Protein AF-0000000081395729 (afdb_homodimer)

Foldseek 3Di:
DQPPVPPDDDDDPPPVPVDDPPDDPPPPPPCPVPPPVPPPPPVPPPVQPPPDDDDPVVLVVLVVCQVVCVVQQCVLFDDPVPDDFLCVLAQNPPDDPVSSVVRLVVLQVLLVLADPLLVLLLLLLLLLLLQLVLVLVVLLLARNQHDPDCPDPGSSPVNSVSLNVNSNRLNVNSLVSSVSNSNHDNVLSVLQSVQLNVVGDDQSCGRHVLLVLVLLLLQLVQLLLLLQVSLVSSVVSPNNSSSVSSNSVSVSSVSNSVSSLVVLLVCCVPQVAVNLVSLLVCQQSQSDDSSLSTDRPPDPCSSVVSLVSCCVVVSGHPVNSLVSLVVSCVSSVLVPSDPNHDPVSVVSSCVSVVVNVVVVVVPPDDDCPDSPVVCCNSVVPPPDPPPPD/DQPPVPPDDDDDPPPPPVDDPDDDPPPPPPCPVPPPVPPPPPVPDPVQPPPDDDDPVVLVVLVVCQVVCVVQQCVLFDDPVPDDFLCVLAQNPPDDPVSSVVRLVVLQVLLVLADPLLVLLLLLLLLLLLQLVLVLVVLLLARNQHDPDCPDPGSSPVNSVSLNVNSNRLNVNSLVSSVSNSRHDNVLSVLQSVQLNVVGDDQSCGRHVLLVLVLLLLQLVQLLLLLQVSLVSSVVSPNNSSSVSSNSVSVSSVSNSVSSLVVLLVCCVPQVAVNLVSLLVCQQSQSDDSSLSTDRPPDPCSVVVSLVSCCVVVSGHPVNSLVSLVVSCVSSVLVPSDPNHDPVSVVSSCVSVVVNVVVVVVPPDDDCPDSPVVCCNSVVPPPDPPPPD

pLDDT: mean 76.58, std 27.5, range [17.12, 98.75]

Secondary structure (DSSP, 8-state):
-------------------------------------------STTS--------HHHHHHHHHTHHHHHHHTGGGSPPGGGS--GGGGS--TTS-HHHHHHHHHHHHHHHHTS-HHHHHHHHHHHHHHT-HHHHHHHHTTSTTT--SSSS--SHHHHHHHHHHHHHHHHHHHHHHHHHHHT-S-HHHHHHHHHHHHHH----S-TT-HHHHHHHHHHHHHHHHHHHHHHHHHHHHTT-HHHHHHHHHHHHHHHHHHHHHHHHHHHHHHH-HHHHHHHHHHHHHH----GGGG---SS-TTHHHHHHHHHHHHTSS-HHHHHHHHHHHHHHTTGGG--SS--HHHHHHHHHHHHHHHHHHHHHHSSS---HHHHHHHHS----------/-------------------------------------------S-SS--------HHHHHHHHHTHHHHHHHTGGGSPPGGGS--GGGGS--TTS-HHHHHHHHHHHHHHHHTS-HHHHHHHHHHHHHHT-HHHHHHHHTTSTTT--SSSS--SHHHHHHHHHHHHHHHHHHHHHHHHHHHT-S-HHHHHHHHHHHHHH----S-TT-HHHHHHHHHHHHHHHHHHHHHHHHHHHHTT-HHHHHHHHHHHHHHHHHHHHHHHHHHHHHHH-HHHHHHHHHHHHHH----GGGG---SS-TTHHHHHHHHHHHHTSS-HHHHHHHHHHHHHHTTGGG--SS--HHHHHHHHHHHHHHHHHHHHHHSS----HHHHHHHHTT---------

Structure (mmCIF, N/CA/C/O backbone):
data_AF-0000000081395729-model_v1
#
loop_
_entity.id
_entity.type
_entity.pdbx_description
1 polymer acyl-
#
loop_
_atom_site.group_PDB
_atom_site.id
_atom_site.type_symbol
_atom_site.label_atom_id
_atom_site.label_alt_id
_atom_site.label_comp_id
_atom_site.label_asym_id
_atom_site.label_entity_id
_atom_site.label_seq_id
_atom_site.pdbx_PDB_ins_code
_atom_site.Cartn_x
_atom_site.Cartn_y
_atom_site.Cartn_z
_atom_site.occupancy
_atom_site.B_iso_or_equiv
_atom_site.auth_seq_id
_atom_site.auth_comp_id
_atom_site.auth_asym_id
_atom_site.auth_atom_id
_atom_site.pdbx_PDB_model_num
ATOM 1 N N . MET A 1 1 ? -10.062 -19.938 -24.281 1 19.45 1 MET A N 1
ATOM 2 C CA . MET A 1 1 ? -10.344 -18.656 -24.922 1 19.45 1 MET A CA 1
ATOM 3 C C . MET A 1 1 ? -10.367 -17.531 -23.891 1 19.45 1 MET A C 1
ATOM 5 O O . MET A 1 1 ? -11.211 -17.516 -23 1 19.45 1 MET A O 1
ATOM 9 N N . ALA A 1 2 ? -9.219 -17.203 -23.391 1 26.05 2 ALA A N 1
ATOM 10 C CA . ALA A 1 2 ? -9.023 -16.125 -22.422 1 26.05 2 ALA A CA 1
ATOM 11 C C . ALA A 1 2 ? -9.898 -14.922 -22.781 1 26.05 2 ALA A C 1
ATOM 13 O O . ALA A 1 2 ? -10.109 -14.625 -23.953 1 26.05 2 ALA A O 1
ATOM 14 N N . LEU A 1 3 ? -10.812 -14.75 -21.922 1 27.97 3 LEU A N 1
ATOM 15 C CA . LEU A 1 3 ? -11.742 -13.641 -22.109 1 27.97 3 LEU A CA 1
ATOM 16 C C . LEU A 1 3 ? -11 -12.367 -22.5 1 27.97 3 LEU A C 1
ATOM 18 O O . LEU A 1 3 ? -10.18 -11.859 -21.734 1 27.97 3 LEU A O 1
ATOM 22 N N . GLN A 1 4 ? -10.648 -12.312 -23.781 1 24.58 4 GLN A N 1
ATOM 23 C CA . GLN A 1 4 ? -10.188 -11.016 -24.266 1 24.58 4 GLN A CA 1
ATOM 24 C C . GLN A 1 4 ? -11.258 -9.945 -24.094 1 24.58 4 GLN A C 1
ATOM 26 O O . GLN A 1 4 ? -12.414 -10.156 -24.438 1 24.58 4 GLN A O 1
ATOM 31 N N . LEU A 1 5 ? -11.188 -9.156 -23.266 1 26.25 5 LEU A N 1
ATOM 32 C CA . LEU A 1 5 ? -12.156 -8.062 -23.188 1 26.25 5 LEU A CA 1
ATOM 33 C C . LEU A 1 5 ? -12.266 -7.348 -24.531 1 26.25 5 LEU A C 1
ATOM 35 O O . LEU A 1 5 ? -11.5 -6.426 -24.812 1 26.25 5 LEU A O 1
ATOM 39 N N . SER A 1 6 ? -11.984 -7.953 -25.828 1 23.92 6 SER A N 1
ATOM 40 C CA . SER A 1 6 ? -12.164 -7.242 -27.094 1 23.92 6 SER A CA 1
ATOM 41 C C . SER A 1 6 ? -13.633 -6.961 -27.359 1 23.92 6 SER A C 1
ATOM 43 O O . SER A 1 6 ? -14.453 -7.879 -27.391 1 23.92 6 SER A O 1
ATOM 45 N N . PHE A 1 7 ? -14.141 -5.812 -26.969 1 23.23 7 PHE A N 1
ATOM 46 C CA . PHE A 1 7 ? -15.43 -5.367 -27.5 1 23.23 7 PHE A CA 1
ATOM 47 C C . PHE A 1 7 ? -15.43 -5.398 -29.016 1 23.23 7 PHE A C 1
ATOM 49 O O . PHE A 1 7 ? -14.492 -4.934 -29.656 1 23.23 7 PHE A O 1
ATOM 56 N N . SER A 1 8 ? -15.93 -6.309 -29.766 1 20.89 8 SER A N 1
ATOM 57 C CA . SER A 1 8 ? -16.078 -6.629 -31.188 1 20.89 8 SER A CA 1
ATOM 58 C C . SER A 1 8 ? -16.594 -5.434 -31.969 1 20.89 8 SER A C 1
ATOM 60 O O . SER A 1 8 ? -17.688 -4.93 -31.688 1 20.89 8 SER A O 1
ATOM 62 N N . SER A 1 9 ? -15.586 -4.496 -32.531 1 20.91 9 SER A N 1
ATOM 63 C CA . SER A 1 9 ? -15.789 -3.443 -33.531 1 20.91 9 SER A CA 1
ATOM 64 C C . SER A 1 9 ? -16.531 -3.975 -34.75 1 20.91 9 SER A C 1
ATOM 66 O O . SER A 1 9 ? -16.172 -5.023 -35.312 1 20.91 9 SER A O 1
ATOM 68 N N . HIS A 1 10 ? -17.75 -3.645 -34.938 1 19.45 10 HIS A N 1
ATOM 69 C CA . HIS A 1 10 ? -18.531 -3.891 -36.125 1 19.45 10 HIS A CA 1
ATOM 70 C C . HIS A 1 10 ? -17.75 -3.49 -37.375 1 19.45 10 HIS A C 1
ATOM 72 O O . HIS A 1 10 ? -16.688 -2.861 -37.281 1 19.45 10 HIS A O 1
ATOM 78 N N . SER A 1 11 ? -18.375 -2.738 -38.438 1 20.31 11 SER A N 1
ATOM 79 C CA . SER A 1 11 ? -18.391 -2.738 -39.906 1 20.31 11 SER A CA 1
ATOM 80 C C . SER A 1 11 ? -17.141 -2.061 -40.469 1 20.31 11 SER A C 1
ATOM 82 O O . SER A 1 11 ? -16.625 -1.107 -39.875 1 20.31 11 SER A O 1
ATOM 84 N N . CYS A 1 12 ? -16.438 -2.656 -41.562 1 19.94 12 CYS A N 1
ATOM 85 C CA . CYS A 1 12 ? -15.242 -2.799 -42.375 1 19.94 12 CYS A CA 1
ATOM 86 C C . CYS A 1 12 ? -15.086 -1.611 -43.312 1 19.94 12 CYS A C 1
ATOM 88 O O . CYS A 1 12 ? -15.344 -1.725 -44.531 1 19.94 12 CYS A O 1
ATOM 90 N N . LEU A 1 13 ? -15.695 -0.376 -43.062 1 18.62 13 LEU A N 1
ATOM 91 C CA . LEU A 1 13 ? -15.633 0.501 -44.219 1 18.62 13 LEU A CA 1
ATOM 92 C C . LEU A 1 13 ? -14.188 0.72 -44.688 1 18.62 13 LEU A C 1
ATOM 94 O O . LEU A 1 13 ? -13.32 1.026 -43.844 1 18.62 13 LEU A O 1
ATOM 98 N N . HIS A 1 14 ? -13.75 0.178 -45.844 1 18.97 14 HIS A N 1
ATOM 99 C CA . HIS A 1 14 ? -12.523 -0.01 -46.594 1 18.97 14 HIS A CA 1
ATOM 100 C C . HIS A 1 14 ? -11.898 1.328 -46.969 1 18.97 14 HIS A C 1
ATOM 102 O O . HIS A 1 14 ? -10.945 1.376 -47.75 1 18.97 14 HIS A O 1
ATOM 108 N N . ALA A 1 15 ? -12.18 2.484 -46.312 1 17.41 15 ALA A N 1
ATOM 109 C CA . ALA A 1 15 ? -11.781 3.643 -47.094 1 17.41 15 ALA A CA 1
ATOM 110 C C . ALA A 1 15 ? -10.297 3.6 -47.438 1 17.41 15 ALA A C 1
ATOM 112 O O . ALA A 1 15 ? -9.461 3.355 -46.562 1 17.41 15 ALA A O 1
ATOM 113 N N . ASN A 1 16 ? -9.898 3.373 -48.688 1 18.53 16 ASN A N 1
ATOM 114 C CA . ASN A 1 16 ? -8.711 3.186 -49.531 1 18.53 16 ASN A CA 1
ATOM 115 C C . ASN A 1 16 ? -7.734 4.352 -49.375 1 18.53 16 ASN A C 1
ATOM 117 O O . ASN A 1 16 ? -6.84 4.523 -50.219 1 18.53 16 ASN A O 1
ATOM 121 N N . VAL A 1 17 ? -7.859 5.246 -48.406 1 18.41 17 VAL A N 1
ATOM 122 C CA . VAL A 1 17 ? -7.203 6.504 -48.75 1 18.41 17 VAL A CA 1
ATOM 123 C C . VAL A 1 17 ? -5.691 6.301 -48.812 1 18.41 17 VAL A C 1
ATOM 125 O O . VAL A 1 17 ? -5.035 6.223 -47.781 1 18.41 17 VAL A O 1
ATOM 128 N N . ILE A 1 18 ? -5.125 5.27 -49.562 1 17.81 18 ILE A N 1
ATOM 129 C CA . ILE A 1 18 ? -3.725 4.871 -49.469 1 17.81 18 ILE A CA 1
ATOM 130 C C . ILE A 1 18 ? -2.834 5.973 -50.031 1 17.81 18 ILE A C 1
ATOM 132 O O . ILE A 1 18 ? -2.287 5.828 -51.125 1 17.81 18 ILE A O 1
ATOM 136 N N . ALA A 1 19 ? -3.355 7.223 -50.125 1 19.23 19 ALA A N 1
ATOM 137 C CA . ALA A 1 19 ? -2.527 7.91 -51.125 1 19.23 19 ALA A CA 1
ATOM 138 C C . ALA A 1 19 ? -1.059 7.898 -50.719 1 19.23 19 ALA A C 1
ATOM 140 O O . ALA A 1 19 ? -0.736 7.676 -49.562 1 19.23 19 ALA A O 1
ATOM 141 N N . GLY A 1 20 ? -0.146 8.43 -51.594 1 19.45 20 GLY A N 1
ATOM 142 C CA . GLY A 1 20 ? 1.229 8.43 -52.062 1 19.45 20 GLY A CA 1
ATOM 143 C C . GLY A 1 20 ? 2.195 9.078 -51.094 1 19.45 20 GLY A C 1
ATOM 144 O O . GLY A 1 20 ? 2.049 10.25 -50.75 1 19.45 20 GLY A O 1
ATOM 145 N N . CYS A 1 21 ? 2.709 8.328 -50.031 1 19.27 21 CYS A N 1
ATOM 146 C CA . CYS A 1 21 ? 3.59 8.68 -48.938 1 19.27 21 CYS A CA 1
ATOM 147 C C . CYS A 1 21 ? 4.914 9.242 -49.438 1 19.27 21 CYS A C 1
ATOM 149 O O . CYS A 1 21 ? 5.738 8.5 -49.969 1 19.27 21 CYS A O 1
ATOM 151 N N . ASN A 1 22 ? 4.875 10.312 -50.188 1 21.5 22 ASN A N 1
ATOM 152 C CA . ASN A 1 22 ? 6.195 10.797 -50.562 1 21.5 22 ASN A CA 1
ATOM 153 C C . ASN A 1 22 ? 7.105 10.984 -49.344 1 21.5 22 ASN A C 1
ATOM 155 O O . ASN A 1 22 ? 6.625 11.18 -48.25 1 21.5 22 ASN A O 1
ATOM 159 N N . GLY A 1 23 ? 8.438 10.734 -49.406 1 21.5 23 GLY A N 1
ATOM 160 C CA . GLY A 1 23 ? 9.609 10.344 -48.625 1 21.5 23 GLY A CA 1
ATOM 161 C C . GLY A 1 23 ? 10.023 11.383 -47.594 1 21.5 23 GLY A C 1
ATOM 162 O O . GLY A 1 23 ? 11.023 11.211 -46.906 1 21.5 23 GLY A O 1
ATOM 163 N N . SER A 1 24 ? 9.422 12.578 -47.531 1 22.34 24 SER A N 1
ATOM 164 C CA . SER A 1 24 ? 10.352 13.578 -47.031 1 22.34 24 SER A CA 1
ATOM 165 C C . SER A 1 24 ? 10.617 13.367 -45.531 1 22.34 24 SER A C 1
ATOM 167 O O . SER A 1 24 ? 9.789 12.797 -44.812 1 22.34 24 SER A O 1
ATOM 169 N N . LYS A 1 25 ? 11.891 13.68 -45.031 1 24.44 25 LYS A N 1
ATOM 170 C CA . LYS A 1 25 ? 12.656 13.398 -43.812 1 24.44 25 LYS A CA 1
ATOM 171 C C . LYS A 1 25 ? 11.953 13.945 -42.562 1 24.44 25 LYS A C 1
ATOM 173 O O . LYS A 1 25 ? 11.867 15.164 -42.406 1 24.44 25 LYS A O 1
ATOM 178 N N . PRO A 1 26 ? 10.648 13.484 -42.156 1 23.77 26 PRO A N 1
ATOM 179 C CA . PRO A 1 26 ? 10.047 14.414 -41.219 1 23.77 26 PRO A CA 1
ATOM 180 C C . PRO A 1 26 ? 10.836 14.508 -39.906 1 23.77 26 PRO A C 1
ATOM 182 O O . PRO A 1 26 ? 11.539 13.562 -39.531 1 23.77 26 PRO A O 1
ATOM 185 N N . SER A 1 27 ? 11.25 15.742 -39.562 1 23.16 27 SER A N 1
ATOM 186 C CA . SER A 1 27 ? 11.938 16.219 -38.344 1 23.16 27 SER A CA 1
ATOM 187 C C . SER A 1 27 ? 11.266 15.68 -37.094 1 23.16 27 SER A C 1
ATOM 189 O O . SER A 1 27 ? 10.055 15.812 -36.906 1 23.16 27 SER A O 1
ATOM 191 N N . SER A 1 28 ? 11.727 14.57 -36.594 1 23.84 28 SER A N 1
ATOM 192 C CA . SER A 1 28 ? 11.242 13.758 -35.5 1 23.84 28 SER A CA 1
ATOM 193 C C . SER A 1 28 ? 11.031 14.602 -34.219 1 23.84 28 SER A C 1
ATOM 195 O O . SER A 1 28 ? 12 15.008 -33.594 1 23.84 28 SER A O 1
ATOM 197 N N . SER A 1 29 ? 10.148 15.633 -34.312 1 23.45 29 SER A N 1
ATOM 198 C CA . SER A 1 29 ? 9.867 16.344 -33.062 1 23.45 29 SER A CA 1
ATOM 199 C C . SER A 1 29 ? 9.453 15.391 -31.953 1 23.45 29 SER A C 1
ATOM 201 O O . SER A 1 29 ? 8.57 14.555 -32.156 1 23.45 29 SER A O 1
ATOM 203 N N . LYS A 1 30 ? 10.336 15.055 -31.031 1 26.23 30 LYS A N 1
ATOM 204 C CA . LYS A 1 30 ? 10.18 14.297 -29.781 1 26.23 30 LYS A CA 1
ATOM 205 C C . LYS A 1 30 ? 8.922 14.719 -29.031 1 26.23 30 LYS A C 1
ATOM 207 O O . LYS A 1 30 ? 8.898 15.758 -28.375 1 26.23 30 LYS A O 1
ATOM 212 N N . PHE A 1 31 ? 7.68 14.57 -29.734 1 24.45 31 PHE A N 1
ATOM 213 C CA . PHE A 1 31 ? 6.488 14.766 -28.922 1 24.45 31 PHE A CA 1
ATOM 214 C C . PHE A 1 31 ? 6.531 13.875 -27.688 1 24.45 31 PHE A C 1
ATOM 216 O O . PHE A 1 31 ? 6.449 12.648 -27.797 1 24.45 31 PHE A O 1
ATOM 223 N N . VAL A 1 32 ? 7.391 14.117 -26.781 1 26.08 32 VAL A N 1
ATOM 224 C CA . VAL A 1 32 ? 7.207 13.531 -25.453 1 26.08 32 VAL A CA 1
ATOM 225 C C . VAL A 1 32 ? 5.742 13.633 -25.047 1 26.08 32 VAL A C 1
ATOM 227 O O . VAL A 1 32 ? 5.223 14.727 -24.828 1 26.08 32 VAL A O 1
ATOM 230 N N . MET A 1 33 ? 4.883 12.891 -25.734 1 25.03 33 MET A N 1
ATOM 231 C CA . MET A 1 33 ? 3.51 12.82 -25.234 1 25.03 33 MET A CA 1
ATOM 232 C C . MET A 1 33 ? 3.479 12.672 -23.719 1 25.03 33 MET A C 1
ATOM 234 O O . MET A 1 33 ? 3.885 11.641 -23.188 1 25.03 33 MET A O 1
ATOM 238 N N . ALA A 1 34 ? 3.812 13.719 -22.969 1 28.25 34 ALA A N 1
ATOM 239 C CA . ALA A 1 34 ? 3.391 13.805 -21.578 1 28.25 34 ALA A CA 1
ATOM 240 C C . ALA A 1 34 ? 2.039 13.125 -21.375 1 28.25 34 ALA A C 1
ATOM 242 O O . ALA A 1 34 ? 1.119 13.305 -22.172 1 28.25 34 ALA A O 1
ATOM 243 N N . LEU A 1 35 ? 2.031 12 -20.938 1 29.95 35 LEU A N 1
ATOM 244 C CA . LEU A 1 35 ? 0.833 11.32 -20.469 1 29.95 35 LEU A CA 1
ATOM 245 C C . LEU A 1 35 ? -0.165 12.32 -19.891 1 29.95 35 LEU A C 1
ATOM 247 O O . LEU A 1 35 ? 0.037 12.836 -18.781 1 29.95 35 LEU A O 1
ATOM 251 N N . THR A 1 36 ? -0.624 13.258 -20.734 1 29.56 36 THR A N 1
ATOM 252 C CA . THR A 1 36 ? -1.8 13.992 -20.297 1 29.56 36 THR A CA 1
ATOM 253 C C . THR A 1 36 ? -2.896 13.031 -19.828 1 29.56 36 THR A C 1
ATOM 255 O O . THR A 1 36 ? -3.502 12.336 -20.656 1 29.56 36 THR A O 1
ATOM 258 N N . LEU A 1 37 ? -2.689 12.367 -18.75 1 30.77 37 LEU A N 1
ATOM 259 C CA . LEU A 1 37 ? -3.922 11.805 -18.203 1 30.77 37 LEU A CA 1
ATOM 260 C C . LEU A 1 37 ? -5.098 12.75 -18.438 1 30.77 37 LEU A C 1
ATOM 262 O O . LEU A 1 37 ? -4.93 13.969 -18.406 1 30.77 37 LEU A O 1
ATOM 266 N N . PRO A 1 38 ? -6.023 12.391 -19.312 1 30.52 38 PRO A N 1
ATOM 267 C CA . PRO A 1 38 ? -7.145 13.32 -19.469 1 30.52 38 PRO A CA 1
ATOM 268 C C . PRO A 1 38 ? -7.48 14.055 -18.172 1 30.52 38 PRO A C 1
ATOM 270 O O . PRO A 1 38 ? -7.418 13.461 -17.094 1 30.52 38 PRO A O 1
ATOM 273 N N . SER A 1 39 ? -7.086 15.32 -18.094 1 29.48 39 SER A N 1
ATOM 274 C CA . SER A 1 39 ? -7.652 16.172 -17.047 1 29.48 39 SER A CA 1
ATOM 275 C C . SER A 1 39 ? -9.148 15.93 -16.891 1 29.48 39 SER A C 1
ATOM 277 O O . SER A 1 39 ? -9.938 16.328 -17.766 1 29.48 39 SER A O 1
ATOM 279 N N . SER A 1 40 ? -9.617 14.828 -16.672 1 28.67 40 SER A N 1
ATOM 280 C CA . SER A 1 40 ? -11.039 14.867 -16.344 1 28.67 40 SER A CA 1
ATOM 281 C C . SER A 1 40 ? -11.375 16.078 -15.484 1 28.67 40 SER A C 1
ATOM 283 O O . SER A 1 40 ? -10.781 16.281 -14.422 1 28.67 40 SER A O 1
ATOM 285 N N . LYS A 1 41 ? -11.789 17.156 -16.109 1 31.78 41 LYS A N 1
ATOM 286 C CA . LYS A 1 41 ? -12.5 18.234 -15.43 1 31.78 41 LYS A CA 1
ATOM 287 C C . LYS A 1 41 ? -13.422 17.688 -14.344 1 31.78 41 LYS A C 1
ATOM 289 O O . LYS A 1 41 ? -14.422 17.031 -14.648 1 31.78 41 LYS A O 1
ATOM 294 N N . ALA A 1 42 ? -12.984 17.297 -13.336 1 31.67 42 ALA A N 1
ATOM 295 C CA . ALA A 1 42 ? -13.852 17.312 -12.164 1 31.67 42 ALA A CA 1
ATOM 296 C C . ALA A 1 42 ? -14.648 18.609 -12.078 1 31.67 42 ALA A C 1
ATOM 298 O O . ALA A 1 42 ? -14.148 19.609 -11.555 1 31.67 42 ALA A O 1
ATOM 299 N N . ARG A 1 43 ? -15.32 19.062 -13.07 1 31.72 43 ARG A N 1
ATOM 300 C CA . ARG A 1 43 ? -16.234 20.203 -13.086 1 31.72 43 ARG A CA 1
ATOM 301 C C . ARG A 1 43 ? -17.188 20.156 -11.891 1 31.72 43 ARG A C 1
ATOM 303 O O . ARG A 1 43 ? -18.016 21.062 -11.711 1 31.72 43 ARG A O 1
ATOM 310 N N . GLY A 1 44 ? -17.562 18.922 -11.461 1 30.39 44 GLY A N 1
ATOM 311 C CA . GLY A 1 44 ? -18.688 19.062 -10.555 1 30.39 44 GLY A CA 1
ATOM 312 C C . GLY A 1 44 ? -18.422 20 -9.391 1 30.39 44 GLY A C 1
ATOM 313 O O . GLY A 1 44 ? -19.344 20.438 -8.711 1 30.39 44 GLY A O 1
ATOM 314 N N . VAL A 1 45 ? -17.344 19.688 -8.594 1 32.25 45 VAL A N 1
ATOM 315 C CA . VAL A 1 45 ? -17.562 20.172 -7.234 1 32.25 45 VAL A CA 1
ATOM 316 C C . VAL A 1 45 ? -17.297 21.672 -7.168 1 32.25 45 VAL A C 1
ATOM 318 O O . VAL A 1 45 ? -16.172 22.109 -6.945 1 32.25 45 VAL A O 1
ATOM 321 N N . GLU A 1 46 ? -17.812 22.375 -8.016 1 32.38 46 GLU A N 1
ATOM 322 C CA . GLU A 1 46 ? -17.766 23.828 -7.871 1 32.38 46 GLU A CA 1
ATOM 323 C C . GLU A 1 46 ? -18.031 24.25 -6.43 1 32.38 46 GLU A C 1
ATOM 325 O O . GLU A 1 46 ? -17.438 25.203 -5.926 1 32.38 46 GLU A O 1
ATOM 330 N N . ASN A 1 47 ? -19.25 23.766 -5.926 1 32.28 47 ASN A N 1
ATOM 331 C CA . ASN A 1 47 ? -19.641 24.328 -4.641 1 32.28 47 ASN A CA 1
ATOM 332 C C . ASN A 1 47 ? -18.938 23.641 -3.479 1 32.28 47 ASN A C 1
ATOM 334 O O . ASN A 1 47 ? -19.562 22.859 -2.748 1 32.28 47 ASN A O 1
ATOM 338 N N . ARG A 1 48 ? -17.812 23.312 -3.635 1 38.81 48 ARG A N 1
ATOM 339 C CA . ARG A 1 48 ? -16.969 22.641 -2.658 1 38.81 48 ARG A CA 1
ATOM 340 C C . ARG A 1 48 ? -16.891 23.438 -1.358 1 38.81 48 ARG A C 1
ATOM 342 O O . ARG A 1 48 ? -16.531 24.609 -1.366 1 38.81 48 ARG A O 1
ATOM 349 N N . ILE A 1 49 ? -17.734 23.094 -0.419 1 38.41 49 ILE A N 1
ATOM 350 C CA . ILE A 1 49 ? -17.375 23.656 0.877 1 38.41 49 ILE A CA 1
ATOM 351 C C . ILE A 1 49 ? -15.883 23.453 1.137 1 38.41 49 ILE A C 1
ATOM 353 O O . ILE A 1 49 ? -15.406 22.312 1.175 1 38.41 49 ILE A O 1
ATOM 357 N N . ARG A 1 50 ? -15.141 24.25 0.594 1 43.16 50 ARG A N 1
ATOM 358 C CA . ARG A 1 50 ? -13.719 24.234 0.938 1 43.16 50 ARG A CA 1
ATOM 359 C C . ARG A 1 50 ? -13.523 24.016 2.436 1 43.16 50 ARG A C 1
ATOM 361 O O . ARG A 1 50 ? -13.867 24.891 3.238 1 43.16 50 ARG A O 1
ATOM 368 N N . TRP A 1 51 ? -13.586 22.797 2.838 1 45.94 51 TRP A N 1
ATOM 369 C CA . TRP A 1 51 ? -13.289 22.594 4.254 1 45.94 51 TRP A CA 1
ATOM 370 C C . TRP A 1 51 ? -11.938 23.203 4.617 1 45.94 51 TRP A C 1
ATOM 372 O O . TRP A 1 51 ? -10.938 22.969 3.926 1 45.94 51 TRP A O 1
ATOM 382 N N . LYS A 1 52 ? -12.016 24.359 5.188 1 52.91 52 LYS A N 1
ATOM 383 C CA . LYS A 1 52 ? -10.891 25 5.855 1 52.91 52 LYS A CA 1
ATOM 384 C C . LYS A 1 52 ? -10.227 24.062 6.852 1 52.91 52 LYS A C 1
ATOM 386 O O . LYS A 1 52 ? -10.836 23.062 7.273 1 52.91 52 LYS A O 1
ATOM 391 N N . GLN A 1 53 ? -8.953 24.219 7.109 1 63.31 53 GLN A N 1
ATOM 392 C CA . GLN A 1 53 ? -8.219 23.625 8.219 1 63.31 53 GLN A CA 1
ATOM 393 C C . GLN A 1 53 ? -9.078 23.578 9.484 1 63.31 53 GLN A C 1
ATOM 395 O O . GLN A 1 53 ? -9.828 24.5 9.773 1 63.31 53 GLN A O 1
ATOM 400 N N . MET A 1 54 ? -9.18 22.266 10.062 1 76.75 54 MET A N 1
ATOM 401 C CA . MET A 1 54 ? -9.922 22.078 11.305 1 76.75 54 MET A CA 1
ATOM 402 C C . MET A 1 54 ? -9.492 23.109 12.344 1 76.75 54 MET A C 1
ATOM 404 O O . MET A 1 54 ? -8.312 23.438 12.453 1 76.75 54 MET A O 1
ATOM 408 N N . THR A 1 55 ? -10.453 23.625 13.008 1 82.19 55 THR A N 1
ATOM 409 C CA . THR A 1 55 ? -10.141 24.547 14.094 1 82.19 55 THR A CA 1
ATOM 410 C C . THR A 1 55 ? -9.375 23.844 15.211 1 82.19 55 THR A C 1
ATOM 412 O O . THR A 1 55 ? -9.43 22.609 15.328 1 82.19 55 THR A O 1
ATOM 415 N N . PRO A 1 56 ? -8.664 24.562 15.922 1 85.75 56 PRO A N 1
ATOM 416 C CA . PRO A 1 56 ? -7.945 23.969 17.062 1 85.75 56 PRO A CA 1
ATOM 417 C C . PRO A 1 56 ? -8.875 23.203 18 1 85.75 56 PRO A C 1
ATOM 419 O O . PRO A 1 56 ? -8.477 22.188 18.562 1 85.75 56 PRO A O 1
ATOM 422 N N . GLU A 1 57 ? -10.016 23.703 18.172 1 87.75 57 GLU A N 1
ATOM 423 C CA . GLU A 1 57 ? -10.977 23.047 19.047 1 87.75 57 GLU A CA 1
ATOM 424 C C . GLU A 1 57 ? -11.336 21.656 18.531 1 87.75 57 GLU A C 1
ATOM 426 O O . GLU A 1 57 ? -11.477 20.703 19.312 1 87.75 57 GLU A O 1
ATOM 431 N N . LYS A 1 58 ? -11.484 21.594 17.281 1 88.44 58 LYS A N 1
ATOM 432 C CA . LYS A 1 58 ? -11.836 20.312 16.688 1 88.44 58 LYS A CA 1
ATOM 433 C C . LYS A 1 58 ? -10.656 19.328 16.766 1 88.44 58 LYS A C 1
ATOM 435 O O . LYS A 1 58 ? -10.852 18.125 16.953 1 88.44 58 LYS A O 1
ATOM 440 N N . LEU A 1 59 ? -9.5 19.859 16.562 1 89.06 59 LEU A N 1
ATOM 441 C CA . LEU A 1 59 ? -8.312 19.031 16.719 1 89.06 59 LEU A CA 1
ATOM 442 C C . LEU A 1 59 ? -8.211 18.469 18.125 1 89.06 59 LEU A C 1
ATOM 444 O O . LEU A 1 59 ? -7.883 17.297 18.312 1 89.06 59 LEU A O 1
ATOM 448 N N . GLU A 1 60 ? -8.5 19.297 19.047 1 92.06 60 GLU A N 1
ATOM 449 C CA . GLU A 1 60 ? -8.461 18.891 20.438 1 92.06 60 GLU A CA 1
ATOM 450 C C . GLU A 1 60 ? -9.523 17.844 20.734 1 92.06 60 GLU A C 1
ATOM 452 O O . GLU A 1 60 ? -9.328 16.969 21.578 1 92.06 60 GLU A O 1
ATOM 457 N N . LEU A 1 61 ? -10.594 17.969 20.062 1 94.5 61 LEU A N 1
ATOM 458 C CA . LEU A 1 61 ? -11.656 16.969 20.25 1 94.5 61 LEU A CA 1
ATOM 459 C C . LEU A 1 61 ? -11.164 15.578 19.891 1 94.5 61 LEU A C 1
ATOM 461 O O . LEU A 1 61 ? -11.344 14.633 20.672 1 94.5 61 LEU A O 1
ATOM 465 N N . PHE A 1 62 ? -10.508 15.414 18.797 1 94.75 62 PHE A N 1
ATOM 466 C CA . PHE A 1 62 ? -10.023 14.102 18.391 1 94.75 62 PHE A CA 1
ATOM 467 C C . PHE A 1 62 ? -8.922 13.609 19.328 1 94.75 62 PHE A C 1
ATOM 469 O O . PHE A 1 62 ? -8.812 12.414 19.578 1 94.75 62 PHE A O 1
ATOM 476 N N . LYS A 1 63 ? -8.141 14.547 19.781 1 94.38 63 LYS A N 1
ATOM 477 C CA . LYS A 1 63 ? -7.145 14.18 20.781 1 94.38 63 LYS A CA 1
ATOM 478 C C . LYS A 1 63 ? -7.809 13.672 22.062 1 94.38 63 LYS A C 1
ATOM 480 O O . LYS A 1 63 ? -7.344 12.695 22.656 1 94.38 63 LYS A O 1
ATOM 485 N N . SER A 1 64 ? -8.852 14.297 22.422 1 96.31 64 SER A N 1
ATOM 486 C CA . SER A 1 64 ? -9.562 13.914 23.641 1 96.31 64 SER A CA 1
ATOM 487 C C . SER A 1 64 ? -10.242 12.562 23.484 1 96.31 64 SER A C 1
ATOM 489 O O . SER A 1 64 ? -10.555 11.898 24.469 1 96.31 64 SER A O 1
ATOM 491 N N . LEU A 1 65 ? -10.453 12.109 22.281 1 97.56 65 LEU A N 1
ATOM 492 C CA . LEU A 1 65 ? -11.141 10.852 22.016 1 97.56 65 LEU A CA 1
ATOM 493 C C . LEU A 1 65 ? -10.148 9.703 21.922 1 97.56 65 LEU A C 1
ATOM 495 O O . LEU A 1 65 ? -10.539 8.547 21.734 1 97.56 65 LEU A O 1
ATOM 499 N N . GLU A 1 66 ? -8.906 9.945 22.062 1 97.31 66 GLU A N 1
ATOM 500 C CA . GLU A 1 66 ? -7.895 8.906 21.906 1 97.31 66 GLU A CA 1
ATOM 501 C C . GLU A 1 66 ? -8.086 7.789 22.922 1 97.31 66 GLU A C 1
ATOM 503 O O . GLU A 1 66 ? -7.965 6.609 22.594 1 97.31 66 GLU A O 1
ATOM 508 N N . GLY A 1 67 ? -8.297 8.141 24.172 1 97.69 67 GLY A N 1
ATOM 509 C CA . GLY A 1 67 ? -8.57 7.113 25.156 1 97.69 67 GLY A CA 1
ATOM 510 C C . GLY A 1 67 ? -9.766 6.242 24.812 1 97.69 67 GLY A C 1
ATOM 511 O O . GLY A 1 67 ? -9.703 5.02 24.922 1 97.69 67 GLY A O 1
ATOM 512 N N . TRP A 1 68 ? -10.812 6.887 24.391 1 98.25 68 TRP A N 1
ATOM 513 C CA . TRP A 1 68 ? -12.008 6.172 23.953 1 98.25 68 TRP A CA 1
ATOM 514 C C . TRP A 1 68 ? -11.695 5.27 22.75 1 98.25 68 TRP A C 1
ATOM 516 O O . TRP A 1 68 ? -12.148 4.125 22.703 1 98.25 68 TRP A O 1
ATOM 526 N N . ALA A 1 69 ? -10.969 5.785 21.781 1 98.31 69 ALA A N 1
ATOM 527 C CA . ALA A 1 69 ? -10.609 5.02 20.594 1 98.31 69 ALA A CA 1
ATOM 528 C C . ALA A 1 69 ? -9.797 3.783 20.953 1 98.31 69 ALA A C 1
ATOM 530 O O . ALA A 1 69 ? -9.969 2.715 20.375 1 98.31 69 ALA A O 1
ATOM 531 N N . GLU A 1 70 ? -8.906 3.936 21.891 1 97.81 70 GLU A N 1
ATOM 532 C CA . GLU A 1 70 ? -8.102 2.816 22.359 1 97.81 70 GLU A CA 1
ATOM 533 C C . GLU A 1 70 ? -8.984 1.684 22.891 1 97.81 70 GLU A C 1
ATOM 535 O O . GLU A 1 70 ? -8.742 0.515 22.578 1 97.81 70 GLU A O 1
ATOM 540 N N . GLU A 1 71 ? -10 1.999 23.531 1 97.75 71 GLU A N 1
ATOM 541 C CA . GLU A 1 71 ? -10.82 1.015 24.234 1 97.75 71 GLU A CA 1
ATOM 542 C C . GLU A 1 71 ? -11.961 0.516 23.344 1 97.75 71 GLU A C 1
ATOM 544 O O . GLU A 1 71 ? -12.492 -0.574 23.562 1 97.75 71 GLU A O 1
ATOM 549 N N . ASN A 1 72 ? -12.305 1.324 22.391 1 97.94 72 ASN A N 1
ATOM 550 C CA . ASN A 1 72 ? -13.555 1.007 21.703 1 97.94 72 ASN A CA 1
ATOM 551 C C . ASN A 1 72 ? -13.312 0.723 20.219 1 97.94 72 ASN A C 1
ATOM 553 O O . ASN A 1 72 ? -14.078 -0.008 19.594 1 97.94 72 ASN A O 1
ATOM 557 N N . VAL A 1 73 ? -12.305 1.312 19.656 1 98.31 73 VAL A N 1
ATOM 558 C CA . VAL A 1 73 ? -12.078 1.155 18.219 1 98.31 73 VAL A CA 1
ATOM 559 C C . VAL A 1 73 ? -11.039 0.064 17.969 1 98.31 73 VAL A C 1
ATOM 561 O O . VAL A 1 73 ? -11.258 -0.852 17.172 1 98.31 73 VAL A O 1
ATOM 564 N N . LEU A 1 74 ? -9.906 0.096 18.703 1 98.06 74 LEU A N 1
ATOM 565 C CA . LEU A 1 74 ? -8.805 -0.835 18.484 1 98.06 74 LEU A CA 1
ATOM 566 C C . LEU A 1 74 ? -9.242 -2.268 18.781 1 98.06 74 LEU A C 1
ATOM 568 O O . LEU A 1 74 ? -8.602 -3.221 18.328 1 98.06 74 LEU A O 1
ATOM 572 N N . THR A 1 75 ? -10.32 -2.439 19.484 1 97.56 75 THR A N 1
ATOM 573 C CA . THR A 1 75 ? -10.797 -3.768 19.859 1 97.56 75 THR A CA 1
ATOM 574 C C . THR A 1 75 ? -11.336 -4.508 18.641 1 97.56 75 THR A C 1
ATOM 576 O O . THR A 1 75 ? -11.516 -5.727 18.672 1 97.56 75 THR A O 1
ATOM 579 N N . PHE A 1 76 ? -11.586 -3.795 17.547 1 97.94 76 PHE A N 1
ATOM 580 C CA . PHE A 1 76 ? -12.109 -4.414 16.328 1 97.94 76 PHE A CA 1
ATOM 581 C C . PHE A 1 76 ? -10.984 -5.035 15.508 1 97.94 76 PHE A C 1
ATOM 583 O O . PHE A 1 76 ? -11.242 -5.734 14.531 1 97.94 76 PHE A O 1
ATOM 590 N N . LEU A 1 77 ? -9.734 -4.785 15.867 1 97.5 77 LEU A N 1
ATOM 591 C CA . LEU A 1 77 ? -8.609 -5.43 15.203 1 97.5 77 LEU A CA 1
ATOM 592 C C . LEU A 1 77 ? -8.398 -6.844 15.734 1 97.5 77 LEU A C 1
ATOM 594 O O . LEU A 1 77 ? -8.484 -7.074 16.938 1 97.5 77 LEU A O 1
ATOM 598 N N . LYS A 1 78 ? -8.133 -7.715 14.852 1 95.25 78 LYS A N 1
ATOM 599 C CA . LYS A 1 78 ? -7.801 -9.086 15.25 1 95.25 78 LYS A CA 1
ATOM 600 C C . LYS A 1 78 ? -6.297 -9.266 15.406 1 95.25 78 LYS A C 1
ATOM 602 O O . LYS A 1 78 ? -5.516 -8.75 14.609 1 95.25 78 LYS A O 1
ATOM 607 N N . PRO A 1 79 ? -5.918 -10.047 16.453 1 94.62 79 PRO A N 1
ATOM 608 C CA . PRO A 1 79 ? -4.504 -10.414 16.516 1 94.62 79 PRO A CA 1
ATOM 609 C C . PRO A 1 79 ? -4.035 -11.164 15.266 1 94.62 79 PRO A C 1
ATOM 611 O O . PRO A 1 79 ? -4.793 -11.953 14.695 1 94.62 79 PRO A O 1
ATOM 614 N N . VAL A 1 80 ? -2.807 -10.922 14.891 1 94.75 80 VAL A N 1
ATOM 615 C CA . VAL A 1 80 ? -2.256 -11.531 13.68 1 94.75 80 VAL A CA 1
ATOM 616 C C . VAL A 1 80 ? -2.354 -13.055 13.781 1 94.75 80 VAL A C 1
ATOM 618 O O . VAL A 1 80 ? -2.67 -13.727 12.805 1 94.75 80 VAL A O 1
ATOM 621 N N . GLU A 1 81 ? -2.176 -13.594 14.953 1 93.81 81 GLU A N 1
ATOM 622 C CA . GLU A 1 81 ? -2.193 -15.031 15.195 1 93.81 81 GLU A CA 1
ATOM 623 C C . GLU A 1 81 ? -3.58 -15.617 14.945 1 93.81 81 GLU A C 1
ATOM 625 O O . GLU A 1 81 ? -3.713 -16.797 14.609 1 93.81 81 GLU A O 1
ATOM 630 N N . GLU A 1 82 ? -4.594 -14.82 15.055 1 95.44 82 GLU A N 1
ATOM 631 C CA . GLU A 1 82 ? -5.969 -15.281 14.883 1 95.44 82 GLU A CA 1
ATOM 632 C C . GLU A 1 82 ? -6.512 -14.898 13.508 1 95.44 82 GLU A C 1
ATOM 634 O O . GLU A 1 82 ? -7.652 -15.219 13.172 1 95.44 82 GLU A O 1
ATOM 639 N N . SER A 1 83 ? -5.754 -14.266 12.75 1 96.88 83 SER A N 1
ATOM 640 C CA . SER A 1 83 ? -6.148 -13.828 11.414 1 96.88 83 SER A CA 1
ATOM 641 C C . SER A 1 83 ? -5.828 -14.891 10.367 1 96.88 83 SER A C 1
ATOM 643 O O . SER A 1 83 ? -4.734 -15.461 10.375 1 96.88 83 SER A O 1
ATOM 645 N N . TRP A 1 84 ? -6.824 -15.188 9.555 1 98.44 84 TRP A N 1
ATOM 646 C CA . TRP A 1 84 ? -6.477 -15.992 8.391 1 98.44 84 TRP A CA 1
ATOM 647 C C . TRP A 1 84 ? -5.449 -15.281 7.523 1 98.44 84 TRP A C 1
ATOM 649 O O . TRP A 1 84 ? -5.367 -14.047 7.527 1 98.44 84 TRP A O 1
ATOM 659 N N . GLN A 1 85 ? -4.641 -16.047 6.91 1 98.12 85 GLN A N 1
ATOM 660 C CA . GLN A 1 85 ? -3.695 -15.562 5.91 1 98.12 85 GLN A CA 1
ATOM 661 C C . GLN A 1 85 ? -4.035 -16.094 4.523 1 98.12 85 GLN A C 1
ATOM 663 O O . GLN A 1 85 ? -4.707 -17.125 4.395 1 98.12 85 GLN A O 1
ATOM 668 N N . PRO A 1 86 ? -3.623 -15.438 3.436 1 98.38 86 PRO A N 1
ATOM 669 C CA . PRO A 1 86 ? -3.904 -15.914 2.078 1 98.38 86 PRO A CA 1
ATOM 670 C C . PRO A 1 86 ? -3.547 -17.375 1.879 1 98.38 86 PRO A C 1
ATOM 672 O O . PRO A 1 86 ? -4.301 -18.125 1.247 1 98.38 86 PRO A O 1
ATOM 675 N N . GLN A 1 87 ? -2.518 -17.797 2.449 1 97.94 87 GLN A N 1
ATOM 676 C CA . GLN A 1 87 ? -2.057 -19.172 2.281 1 97.94 87 GLN A CA 1
ATOM 677 C C . GLN A 1 87 ? -3.074 -20.156 2.84 1 97.94 87 GLN A C 1
ATOM 679 O O . GLN A 1 87 ? -3.143 -21.297 2.389 1 97.94 87 GLN A O 1
ATOM 684 N N . ASP A 1 88 ? -3.824 -19.766 3.824 1 98.12 88 ASP A N 1
ATOM 685 C CA . ASP A 1 88 ? -4.836 -20.641 4.414 1 98.12 88 ASP A CA 1
ATOM 686 C C . ASP A 1 88 ? -5.918 -20.984 3.395 1 98.12 88 ASP A C 1
ATOM 688 O O . ASP A 1 88 ? -6.664 -21.953 3.58 1 98.12 88 ASP A O 1
ATOM 692 N N . LEU A 1 89 ? -6.043 -20.203 2.334 1 98.56 89 LEU A N 1
ATOM 693 C CA . LEU A 1 89 ? -7.18 -20.328 1.43 1 98.56 89 LEU A CA 1
ATOM 694 C C . LEU A 1 89 ? -6.719 -20.641 0.013 1 98.56 89 LEU A C 1
ATOM 696 O O . LEU A 1 89 ? -7.535 -20.75 -0.903 1 98.56 89 LEU A O 1
ATOM 700 N N . LEU A 1 90 ? -5.43 -20.828 -0.164 1 98.38 90 LEU A N 1
ATOM 701 C CA . LEU A 1 90 ? -4.812 -21.172 -1.44 1 98.38 90 LEU A CA 1
ATOM 702 C C . LEU A 1 90 ? -4.105 -22.516 -1.354 1 98.38 90 LEU A C 1
ATOM 704 O O . LEU A 1 90 ? -3.838 -23.016 -0.259 1 98.38 90 LEU A O 1
ATOM 708 N N . PRO A 1 91 ? -3.844 -23.109 -2.557 1 98.25 91 PRO A N 1
ATOM 709 C CA . PRO A 1 91 ? -3.039 -24.344 -2.498 1 98.25 91 PRO A CA 1
ATOM 710 C C . PRO A 1 91 ? -1.743 -24.156 -1.71 1 98.25 91 PRO A C 1
ATOM 712 O O . PRO A 1 91 ? -1.071 -23.125 -1.85 1 98.25 91 PRO A O 1
ATOM 715 N N . ASP A 1 92 ? -1.455 -25.109 -0.905 1 97.06 92 ASP A N 1
ATOM 716 C CA . ASP A 1 92 ? -0.257 -25.031 -0.076 1 97.06 92 ASP A CA 1
ATOM 717 C C . ASP A 1 92 ? 1.008 -25.109 -0.928 1 97.06 92 ASP A C 1
ATOM 719 O O . ASP A 1 92 ? 1.373 -26.188 -1.398 1 97.06 92 ASP A O 1
ATOM 723 N N . ALA A 1 93 ? 1.646 -24.047 -0.997 1 92.31 93 ALA A N 1
ATOM 724 C CA . ALA A 1 93 ? 2.83 -23.953 -1.846 1 92.31 93 ALA A CA 1
ATOM 725 C C . ALA A 1 93 ? 3.906 -24.938 -1.408 1 92.31 93 ALA A C 1
ATOM 727 O O . ALA A 1 93 ? 4.688 -25.422 -2.232 1 92.31 93 ALA A O 1
ATOM 728 N N . ALA A 1 94 ? 3.93 -25.297 -0.178 1 93.31 94 ALA A N 1
ATOM 729 C CA . ALA A 1 94 ? 4.988 -26.141 0.371 1 93.31 94 ALA A CA 1
ATOM 730 C C . ALA A 1 94 ? 4.629 -27.625 0.241 1 93.31 94 ALA A C 1
ATOM 732 O O . ALA A 1 94 ? 5.441 -28.484 0.562 1 93.31 94 ALA A O 1
ATOM 733 N N . SER A 1 95 ? 3.432 -27.938 -0.252 1 95.62 95 SER A N 1
ATOM 734 C CA . SER A 1 95 ? 3.029 -29.328 -0.442 1 95.62 95 SER A CA 1
ATOM 735 C C . SER A 1 95 ? 3.775 -29.969 -1.611 1 95.62 95 SER A C 1
ATOM 737 O O . SER A 1 95 ? 4.363 -29.266 -2.434 1 95.62 95 SER A O 1
ATOM 739 N N . PRO A 1 96 ? 3.807 -31.312 -1.63 1 95.75 96 PRO A N 1
ATOM 740 C CA . PRO A 1 96 ? 4.441 -31.953 -2.777 1 95.75 96 PRO A CA 1
ATOM 741 C C . PRO A 1 96 ? 3.881 -31.484 -4.113 1 95.75 96 PRO A C 1
ATOM 743 O O . PRO A 1 96 ? 2.701 -31.125 -4.203 1 95.75 96 PRO A O 1
ATOM 746 N N . ASP A 1 97 ? 4.688 -31.5 -5.133 1 95.88 97 ASP A N 1
ATOM 747 C CA . ASP A 1 97 ? 4.359 -30.953 -6.441 1 95.88 97 ASP A CA 1
ATOM 748 C C . ASP A 1 97 ? 3.029 -31.5 -6.953 1 95.88 97 ASP A C 1
ATOM 750 O O . ASP A 1 97 ? 2.184 -30.734 -7.434 1 95.88 97 ASP A O 1
ATOM 754 N N . GLU A 1 98 ? 2.893 -32.781 -6.863 1 96.5 98 GLU A N 1
ATOM 755 C CA . GLU A 1 98 ? 1.687 -33.406 -7.383 1 96.5 98 GLU A CA 1
ATOM 756 C C . GLU A 1 98 ? 0.434 -32.844 -6.719 1 96.5 98 GLU A C 1
ATOM 758 O O . GLU A 1 98 ? -0.545 -32.531 -7.398 1 96.5 98 GLU A O 1
ATOM 763 N N . ARG A 1 99 ? 0.52 -32.75 -5.434 1 97.5 99 ARG A N 1
ATOM 764 C CA . ARG A 1 99 ? -0.623 -32.25 -4.684 1 97.5 99 ARG A CA 1
ATOM 765 C C . ARG A 1 99 ? -0.865 -30.766 -4.992 1 97.5 99 ARG A C 1
ATOM 767 O O . ARG A 1 99 ? -2.01 -30.344 -5.156 1 97.5 99 ARG A O 1
ATOM 774 N N . PHE A 1 100 ? 0.194 -30.016 -5.008 1 98.25 100 PHE A N 1
ATOM 775 C CA . PHE A 1 100 ? 0.102 -28.594 -5.293 1 98.25 100 PHE A CA 1
ATOM 776 C C . PHE A 1 100 ? -0.526 -28.344 -6.66 1 98.25 100 PHE A C 1
ATOM 778 O O . PHE A 1 100 ? -1.471 -27.562 -6.789 1 98.25 100 PHE A O 1
ATOM 785 N N . LEU A 1 101 ? -0.089 -29.016 -7.695 1 98.06 101 LEU A N 1
ATOM 786 C CA . LEU A 1 101 ? -0.575 -28.844 -9.062 1 98.06 101 LEU A CA 1
ATOM 787 C C . LEU A 1 101 ? -2.014 -29.328 -9.188 1 98.06 101 LEU A C 1
ATOM 789 O O . LEU A 1 101 ? -2.809 -28.75 -9.93 1 98.06 101 LEU A O 1
ATOM 793 N N . ALA A 1 102 ? -2.342 -30.406 -8.484 1 98.12 102 ALA A N 1
ATOM 794 C CA . ALA A 1 102 ? -3.711 -30.906 -8.5 1 98.12 102 ALA A CA 1
ATOM 795 C C . ALA A 1 102 ? -4.684 -29.875 -7.949 1 98.12 102 ALA A C 1
ATOM 797 O O . ALA A 1 102 ? -5.789 -29.703 -8.477 1 98.12 102 ALA A O 1
ATOM 798 N N . ARG A 1 103 ? -4.281 -29.25 -6.906 1 98.06 103 ARG A N 1
ATOM 799 C CA . ARG A 1 103 ? -5.141 -28.234 -6.297 1 98.06 103 ARG A CA 1
ATOM 800 C C . ARG A 1 103 ? -5.324 -27.031 -7.227 1 98.06 103 ARG A C 1
ATOM 802 O O . ARG A 1 103 ? -6.387 -26.422 -7.242 1 98.06 103 ARG A O 1
ATOM 809 N N . ILE A 1 104 ? -4.297 -26.688 -7.973 1 98.31 104 ILE A N 1
ATOM 810 C CA . ILE A 1 104 ? -4.414 -25.609 -8.945 1 98.31 104 ILE A CA 1
ATOM 811 C C . ILE A 1 104 ? -5.391 -26.016 -10.047 1 98.31 104 ILE A C 1
ATOM 813 O O . ILE A 1 104 ? -6.238 -25.219 -10.461 1 98.31 104 ILE A O 1
ATOM 817 N N . THR A 1 105 ? -5.285 -27.219 -10.484 1 98.06 105 THR A N 1
ATOM 818 C CA . THR A 1 105 ? -6.203 -27.734 -11.5 1 98.06 105 THR A CA 1
ATOM 819 C C . THR A 1 105 ? -7.645 -27.656 -11.008 1 98.06 105 THR A C 1
ATOM 821 O O . THR A 1 105 ? -8.547 -27.297 -11.766 1 98.06 105 THR A O 1
ATOM 824 N N . GLU A 1 106 ? -7.852 -27.984 -9.742 1 97.94 106 GLU A N 1
ATOM 825 C CA . GLU A 1 106 ? -9.188 -27.906 -9.156 1 97.94 106 GLU A CA 1
ATOM 826 C C . GLU A 1 106 ? -9.719 -26.484 -9.18 1 97.94 106 GLU A C 1
ATOM 828 O O . GLU A 1 106 ? -10.906 -26.266 -9.453 1 97.94 106 GLU A O 1
ATOM 833 N N . ILE A 1 107 ? -8.883 -25.516 -8.859 1 98.12 107 ILE A N 1
ATOM 834 C CA . ILE A 1 107 ? -9.281 -24.109 -8.906 1 98.12 107 ILE A CA 1
ATOM 835 C C . ILE A 1 107 ? -9.727 -23.75 -10.32 1 98.12 107 ILE A C 1
ATOM 837 O O . ILE A 1 107 ? -10.773 -23.125 -10.508 1 98.12 107 ILE A O 1
ATOM 841 N N . ARG A 1 108 ? -8.953 -24.141 -11.305 1 97.81 108 ARG A N 1
ATOM 842 C CA . ARG A 1 108 ? -9.234 -23.797 -12.688 1 97.81 108 ARG A CA 1
ATOM 843 C C . ARG A 1 108 ? -10.523 -24.453 -13.172 1 97.81 108 ARG A C 1
ATOM 845 O O . ARG A 1 108 ? -11.297 -23.844 -13.906 1 97.81 108 ARG A O 1
ATOM 852 N N . GLU A 1 109 ? -10.773 -25.656 -12.734 1 97.5 109 GLU A N 1
ATOM 853 C CA . GLU A 1 109 ? -11.992 -26.375 -13.094 1 97.5 109 GLU A CA 1
ATOM 854 C C . GLU A 1 109 ? -13.227 -25.672 -12.516 1 97.5 109 GLU A C 1
ATOM 856 O O . GLU A 1 109 ? -14.211 -25.453 -13.227 1 97.5 109 GLU A O 1
ATOM 861 N N . ARG A 1 110 ? -13.172 -25.312 -11.312 1 97.38 110 ARG A N 1
ATOM 862 C CA . ARG A 1 110 ? -14.297 -24.625 -10.688 1 97.38 110 ARG A CA 1
ATOM 863 C C . ARG A 1 110 ? -14.508 -23.25 -11.32 1 97.38 110 ARG A C 1
ATOM 865 O O . ARG A 1 110 ? -15.641 -22.844 -11.57 1 97.38 110 ARG A O 1
ATOM 872 N N . ALA A 1 111 ? -13.398 -22.594 -11.547 1 96.25 111 ALA A N 1
ATOM 873 C CA . ALA A 1 111 ? -13.445 -21.25 -12.109 1 96.25 111 ALA A CA 1
ATOM 874 C C . ALA A 1 111 ? -14.086 -21.25 -13.492 1 96.25 111 ALA A C 1
ATOM 876 O O . ALA A 1 111 ? -14.758 -20.281 -13.875 1 96.25 111 ALA A O 1
ATOM 877 N N . ALA A 1 112 ? -13.844 -22.312 -14.219 1 94.81 112 ALA A N 1
ATOM 878 C CA . ALA A 1 112 ? -14.375 -22.422 -15.578 1 94.81 112 ALA A CA 1
ATOM 879 C C . ALA A 1 112 ? -15.898 -22.422 -15.57 1 94.81 112 ALA A C 1
ATOM 881 O O . ALA A 1 112 ? -16.531 -22.047 -16.562 1 94.81 112 ALA A O 1
ATOM 882 N N . GLY A 1 113 ? -16.5 -22.766 -14.461 1 94.38 113 GLY A N 1
ATOM 883 C CA . GLY A 1 113 ? -17.953 -22.859 -14.359 1 94.38 113 GLY A CA 1
ATOM 884 C C . GLY A 1 113 ? -18.625 -21.562 -13.984 1 94.38 113 GLY A C 1
ATOM 885 O O . GLY A 1 113 ? -19.844 -21.469 -13.969 1 94.38 113 GLY A O 1
ATOM 886 N N . ILE A 1 114 ? -17.859 -20.562 -13.742 1 95.69 114 ILE A N 1
ATOM 887 C CA . ILE A 1 114 ? -18.406 -19.266 -13.336 1 95.69 114 ILE A CA 1
ATOM 888 C C . ILE A 1 114 ? -18.453 -18.328 -14.539 1 95.69 114 ILE A C 1
ATOM 890 O O . ILE A 1 114 ? -17.438 -18.141 -15.227 1 95.69 114 ILE A O 1
ATOM 894 N N . PRO A 1 115 ? -19.594 -17.703 -14.773 1 93.38 115 PRO A N 1
ATOM 895 C CA . PRO A 1 115 ? -19.703 -16.781 -15.906 1 93.38 115 PRO A CA 1
ATOM 896 C C . PRO A 1 115 ? -18.734 -15.594 -15.797 1 93.38 115 PRO A C 1
ATOM 898 O O . PRO A 1 115 ? -18.391 -15.172 -14.695 1 93.38 115 PRO A O 1
ATOM 901 N N . ASP A 1 116 ? -18.375 -14.992 -16.906 1 91.19 116 ASP A N 1
ATOM 902 C CA . ASP A 1 116 ? -17.359 -13.953 -17.016 1 91.19 116 ASP A CA 1
ATOM 903 C C . ASP A 1 116 ? -17.75 -12.711 -16.219 1 91.19 116 ASP A C 1
ATOM 905 O O . ASP A 1 116 ? -16.891 -12.047 -15.641 1 91.19 116 ASP A O 1
ATOM 909 N N . GLU A 1 117 ? -19 -12.406 -16.219 1 88.19 117 GLU A N 1
ATOM 910 C CA . GLU A 1 117 ? -19.469 -11.188 -15.578 1 88.19 117 GLU A CA 1
ATOM 911 C C . GLU A 1 117 ? -19.125 -11.164 -14.094 1 88.19 117 GLU A C 1
ATOM 913 O O . GLU A 1 117 ? -18.812 -10.102 -13.539 1 88.19 117 GLU A O 1
ATOM 918 N N . TYR A 1 118 ? -19.109 -12.297 -13.523 1 90.5 118 TYR A N 1
ATOM 919 C CA . TYR A 1 118 ? -18.797 -12.367 -12.102 1 90.5 118 TYR A CA 1
ATOM 920 C C . TYR A 1 118 ? -17.297 -12.141 -11.867 1 90.5 118 TYR A C 1
ATOM 922 O O . TYR A 1 118 ? -16.906 -11.547 -10.859 1 90.5 118 TYR A O 1
ATOM 930 N N . TYR A 1 119 ? -16.5 -12.555 -12.781 1 92.12 119 TYR A N 1
ATOM 931 C CA . TYR A 1 119 ? -15.07 -12.328 -12.664 1 92.12 119 TYR A CA 1
ATOM 932 C C . TYR A 1 119 ? -14.727 -10.867 -12.922 1 92.12 119 TYR A C 1
ATOM 934 O O . TYR A 1 119 ? -13.797 -10.32 -12.32 1 92.12 119 TYR A O 1
ATOM 942 N N . VAL A 1 120 ? -15.453 -10.242 -13.797 1 88.31 120 VAL A N 1
ATOM 943 C CA . VAL A 1 120 ? -15.273 -8.805 -14 1 88.31 120 VAL A CA 1
ATOM 944 C C . VAL A 1 120 ? -15.469 -8.07 -12.672 1 88.31 120 VAL A C 1
ATOM 946 O O . VAL A 1 120 ? -14.664 -7.203 -12.312 1 88.31 120 VAL A O 1
ATOM 949 N N . CYS A 1 121 ? -16.469 -8.453 -11.945 1 88.38 121 CYS A N 1
ATOM 950 C CA . CYS A 1 121 ? -16.75 -7.812 -10.664 1 88.38 121 CYS A CA 1
ATOM 951 C C . CYS A 1 121 ? -15.695 -8.164 -9.625 1 88.38 121 CYS A C 1
ATOM 953 O O . CYS A 1 121 ? -15.281 -7.309 -8.844 1 88.38 121 CYS A O 1
ATOM 955 N N . LEU A 1 122 ? -15.281 -9.414 -9.656 1 94.38 122 LEU A N 1
ATOM 956 C CA . LEU A 1 122 ? -14.25 -9.844 -8.711 1 94.38 122 LEU A CA 1
ATOM 957 C C . LEU A 1 122 ? -12.945 -9.094 -8.953 1 94.38 122 LEU A C 1
ATOM 959 O O . LEU A 1 122 ? -12.25 -8.734 -8 1 94.38 122 LEU A O 1
ATOM 963 N N . VAL A 1 123 ? -12.641 -8.836 -10.188 1 92.38 123 VAL A N 1
ATOM 964 C CA . VAL A 1 123 ? -11.445 -8.078 -10.547 1 92.38 123 VAL A CA 1
ATOM 965 C C . VAL A 1 123 ? -11.562 -6.648 -10.016 1 92.38 123 VAL A C 1
ATOM 967 O O . VAL A 1 123 ? -10.609 -6.105 -9.461 1 92.38 123 VAL A O 1
ATOM 970 N N . GLY A 1 124 ? -12.703 -6.039 -10.203 1 88.75 124 GLY A N 1
ATOM 971 C CA . GLY A 1 124 ? -12.922 -4.711 -9.656 1 88.75 124 GLY A CA 1
ATOM 972 C C . GLY A 1 124 ? -12.719 -4.648 -8.148 1 88.75 124 GLY A C 1
ATOM 973 O O . GLY A 1 124 ? -12.086 -3.721 -7.645 1 88.75 124 GLY A O 1
ATOM 974 N N . ASN A 1 125 ? -13.258 -5.684 -7.477 1 91.75 125 ASN A N 1
ATOM 975 C CA . ASN A 1 125 ? -13.047 -5.777 -6.035 1 91.75 125 ASN A CA 1
ATOM 976 C C . ASN A 1 125 ? -11.57 -5.895 -5.691 1 91.75 125 ASN A C 1
ATOM 978 O O . ASN A 1 125 ? -11.078 -5.211 -4.789 1 91.75 125 ASN A O 1
ATOM 982 N N . MET A 1 126 ? -10.891 -6.695 -6.41 1 94.5 126 MET A N 1
ATOM 983 C CA . MET A 1 126 ? -9.484 -6.957 -6.129 1 94.5 126 MET A CA 1
ATOM 984 C C . MET A 1 126 ? -8.633 -5.723 -6.398 1 94.5 126 MET A C 1
ATOM 986 O O . MET A 1 126 ? -7.762 -5.375 -5.598 1 94.5 126 MET A O 1
ATOM 990 N N . ILE A 1 127 ? -8.883 -5.047 -7.473 1 91.25 127 ILE A N 1
ATOM 991 C CA . ILE A 1 127 ? -8.102 -3.865 -7.832 1 91.25 127 ILE A CA 1
ATOM 992 C C . ILE A 1 127 ? -8.266 -2.793 -6.758 1 91.25 127 ILE A C 1
ATOM 994 O O . ILE A 1 127 ? -7.309 -2.098 -6.418 1 91.25 127 ILE A O 1
ATOM 998 N N . THR A 1 128 ? -9.414 -2.691 -6.23 1 89 128 THR A N 1
ATOM 999 C CA . THR A 1 128 ? -9.68 -1.737 -5.156 1 89 128 THR A CA 1
ATOM 1000 C C . THR A 1 128 ? -8.867 -2.08 -3.914 1 89 128 THR A C 1
ATOM 1002 O O . THR A 1 128 ? -8.367 -1.188 -3.227 1 89 128 THR A O 1
ATOM 1005 N N . GLU A 1 129 ? -8.695 -3.365 -3.689 1 92.44 129 GLU A N 1
ATOM 1006 C CA . GLU A 1 129 ? -7.93 -3.807 -2.527 1 92.44 129 GLU A CA 1
ATOM 1007 C C . GLU A 1 129 ? -6.445 -3.49 -2.689 1 92.44 129 GLU A C 1
ATOM 1009 O O . GLU A 1 129 ? -5.699 -3.459 -1.707 1 92.44 129 GLU A O 1
ATOM 1014 N N . GLU A 1 130 ? -6.008 -3.242 -3.859 1 92.31 130 GLU A N 1
ATOM 1015 C CA . GLU A 1 130 ? -4.586 -3.096 -4.152 1 92.31 130 GLU A CA 1
ATOM 1016 C C . GLU A 1 130 ? -4.125 -1.653 -3.951 1 92.31 130 GLU A C 1
ATOM 1018 O O . GLU A 1 130 ? -2.926 -1.38 -3.902 1 92.31 130 GLU A O 1
ATOM 1023 N N . ALA A 1 131 ? -5 -0.738 -3.793 1 92.75 131 ALA A N 1
ATOM 1024 C CA . ALA A 1 131 ? -4.629 0.675 -3.791 1 92.75 131 ALA A CA 1
ATOM 1025 C C . ALA A 1 131 ? -4.387 1.177 -2.369 1 92.75 131 ALA A C 1
ATOM 1027 O O . ALA A 1 131 ? -4.707 2.324 -2.049 1 92.75 131 ALA A O 1
ATOM 1028 N N . LEU A 1 132 ? -3.789 0.427 -1.553 1 96.19 132 LEU A N 1
ATOM 1029 C CA . LEU A 1 132 ? -3.637 0.728 -0.133 1 96.19 132 LEU A CA 1
ATOM 1030 C C . LEU A 1 132 ? -2.752 1.952 0.071 1 96.19 132 LEU A C 1
ATOM 1032 O O . LEU A 1 132 ? -3.031 2.789 0.932 1 96.19 132 LEU A O 1
ATOM 1036 N N . PRO A 1 133 ? -1.655 2.111 -0.719 1 95.56 133 PRO A N 1
ATOM 1037 C CA . PRO A 1 133 ? -0.883 3.342 -0.534 1 95.56 133 PRO A CA 1
ATOM 1038 C C . PRO A 1 133 ? -1.712 4.602 -0.776 1 95.56 133 PRO A C 1
ATOM 1040 O O . PRO A 1 133 ? -1.515 5.613 -0.101 1 95.56 133 PRO A O 1
ATOM 1043 N N . THR A 1 134 ? -2.59 4.496 -1.675 1 93.75 134 THR A N 1
ATOM 1044 C CA . THR A 1 134 ? -3.479 5.613 -1.987 1 93.75 134 THR A CA 1
ATOM 1045 C C . THR A 1 134 ? -4.406 5.91 -0.814 1 93.75 134 THR A C 1
ATOM 1047 O O . THR A 1 134 ? -4.559 7.066 -0.413 1 93.75 134 THR A O 1
ATOM 1050 N N . TYR A 1 135 ? -4.973 4.855 -0.263 1 93.88 135 TYR A N 1
ATOM 1051 C CA . TYR A 1 135 ? -5.887 5.047 0.857 1 93.88 135 TYR A CA 1
ATOM 1052 C C . TYR A 1 135 ? -5.156 5.605 2.07 1 93.88 135 TYR A C 1
ATOM 1054 O O . TYR A 1 135 ? -5.676 6.477 2.771 1 93.88 135 TYR A O 1
ATOM 1062 N N . GLN A 1 136 ? -3.998 5.109 2.256 1 94 136 GLN A N 1
ATOM 1063 C CA . GLN A 1 136 ? -3.209 5.602 3.381 1 94 136 GLN A CA 1
ATOM 1064 C C . GLN A 1 136 ? -2.871 7.082 3.209 1 94 136 GLN A C 1
ATOM 1066 O O . GLN A 1 136 ? -2.84 7.832 4.188 1 94 136 GLN A O 1
ATOM 1071 N N . THR A 1 137 ? -2.564 7.438 2.031 1 93.75 137 THR A N 1
ATOM 1072 C CA . THR A 1 137 ? -2.309 8.844 1.748 1 93.75 137 THR A CA 1
ATOM 1073 C C . THR A 1 137 ? -3.529 9.695 2.092 1 93.75 137 THR A C 1
ATOM 1075 O O . THR A 1 137 ? -3.41 10.711 2.779 1 93.75 137 THR A O 1
ATOM 1078 N N . VAL A 1 138 ? -4.641 9.266 1.691 1 91.5 138 VAL A N 1
ATOM 1079 C CA . VAL A 1 138 ? -5.871 10.008 1.928 1 91.5 138 VAL A CA 1
ATOM 1080 C C . VAL A 1 138 ? -6.145 10.094 3.428 1 91.5 138 VAL A C 1
ATOM 1082 O O . VAL A 1 138 ? -6.418 11.172 3.955 1 91.5 138 VAL A O 1
ATOM 1085 N N . PHE A 1 139 ? -6.004 9.023 4.129 1 93.38 139 PHE A N 1
ATOM 1086 C CA . PHE A 1 139 ? -6.27 8.992 5.562 1 93.38 139 PHE A CA 1
ATOM 1087 C C . PHE A 1 139 ? -5.324 9.93 6.309 1 93.38 139 PHE A C 1
ATOM 1089 O O . PHE A 1 139 ? -5.707 10.539 7.309 1 93.38 139 PHE A O 1
ATOM 1096 N N . ASN A 1 140 ? -4.199 10.031 5.785 1 92.62 140 ASN A N 1
ATOM 1097 C CA . ASN A 1 140 ? -3.195 10.844 6.465 1 92.62 140 ASN A CA 1
ATOM 1098 C C . ASN A 1 140 ? -3.373 12.328 6.148 1 92.62 140 ASN A C 1
ATOM 1100 O O . ASN A 1 140 ? -2.641 13.164 6.672 1 92.62 140 ASN A O 1
ATOM 1104 N N . THR A 1 141 ? -4.328 12.656 5.363 1 90.69 141 THR A N 1
ATOM 1105 C CA . THR A 1 141 ? -4.656 14.062 5.156 1 90.69 141 THR A CA 1
ATOM 1106 C C . THR A 1 141 ? -5.668 14.531 6.195 1 90.69 141 THR A C 1
ATOM 1108 O O . THR A 1 141 ? -5.883 15.734 6.359 1 90.69 141 THR A O 1
ATOM 1111 N N . PHE A 1 142 ? -6.297 13.625 6.895 1 92.44 142 PHE A N 1
ATOM 1112 C CA . PHE A 1 142 ? -7.359 13.992 7.828 1 92.44 142 PHE A CA 1
ATOM 1113 C C . PHE A 1 142 ? -6.773 14.578 9.109 1 92.44 142 PHE A C 1
ATOM 1115 O O . PHE A 1 142 ? -5.961 13.938 9.773 1 92.44 142 PHE A O 1
ATOM 1122 N N . ASP A 1 143 ? -7.297 15.703 9.43 1 91 143 ASP A N 1
ATOM 1123 C CA . ASP A 1 143 ? -6.832 16.391 10.633 1 91 143 ASP A CA 1
ATOM 1124 C C . ASP A 1 143 ? -7.211 15.609 11.891 1 91 143 ASP A C 1
ATOM 1126 O O . ASP A 1 143 ? -8.336 15.133 12.008 1 91 143 ASP A O 1
ATOM 1130 N N . GLY A 1 144 ? -6.254 15.469 12.758 1 90.88 144 GLY A N 1
ATOM 1131 C CA . GLY A 1 144 ? -6.535 14.938 14.078 1 90.88 144 GLY A CA 1
ATOM 1132 C C . GLY A 1 144 ? -6.379 13.43 14.164 1 90.88 144 GLY A C 1
ATOM 1133 O O . GLY A 1 144 ? -6.277 12.875 15.258 1 90.88 144 GLY A O 1
ATOM 1134 N N . ILE A 1 145 ? -6.277 12.805 13.008 1 93.44 145 ILE A N 1
ATOM 1135 C CA . ILE A 1 145 ? -6.199 11.352 13.117 1 93.44 145 ILE A CA 1
ATOM 1136 C C . ILE A 1 145 ? -5.055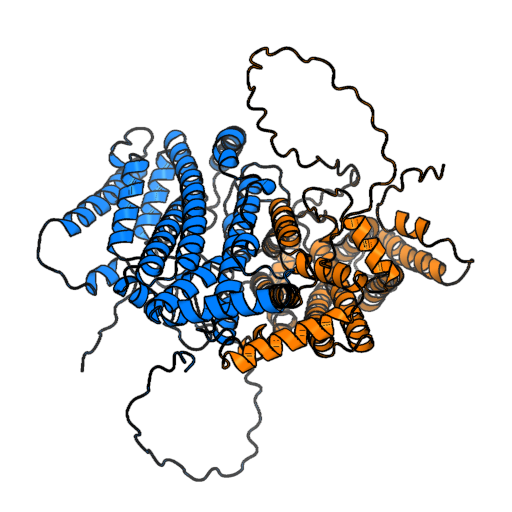 10.828 12.25 1 93.44 145 ILE A C 1
ATOM 1138 O O . ILE A 1 145 ? -4.848 9.617 12.148 1 93.44 145 ILE A O 1
ATOM 1142 N N . ALA A 1 146 ? -4.301 11.695 11.641 1 92.69 146 ALA A N 1
ATOM 1143 C CA . ALA A 1 146 ? -3.195 11.328 10.766 1 92.69 146 ALA A CA 1
ATOM 1144 C C . ALA A 1 146 ? -2.053 10.688 11.555 1 92.69 146 ALA A C 1
ATOM 1146 O O . ALA A 1 146 ? -1.893 10.953 12.742 1 92.69 146 ALA A O 1
ATOM 1147 N N . ASP A 1 147 ? -1.319 9.828 10.883 1 93.81 147 ASP A N 1
ATOM 1148 C CA . ASP A 1 147 ? -0.052 9.328 11.406 1 93.81 147 ASP A CA 1
ATOM 1149 C C . ASP A 1 147 ? 1.086 10.305 11.117 1 93.81 147 ASP A C 1
ATOM 1151 O O . ASP A 1 147 ? 1.678 10.266 10.031 1 93.81 147 ASP A O 1
ATOM 1155 N N . GLU A 1 148 ? 1.465 11.008 12.062 1 87.75 148 GLU A N 1
ATOM 1156 C CA . GLU A 1 148 ? 2.354 12.141 11.844 1 87.75 148 GLU A CA 1
ATOM 1157 C C . GLU A 1 148 ? 3.812 11.703 11.789 1 87.75 148 GLU A C 1
ATOM 1159 O O . GLU A 1 148 ? 4.691 12.492 11.438 1 87.75 148 GLU A O 1
ATOM 1164 N N . SER A 1 149 ? 4.105 10.445 12.125 1 86.38 149 SER A N 1
ATOM 1165 C CA . SER A 1 149 ? 5.504 10.039 12.203 1 86.38 149 SER A CA 1
ATOM 1166 C C . SER A 1 149 ? 5.746 8.734 11.445 1 86.38 149 SER A C 1
ATOM 1168 O O . SER A 1 149 ? 6.891 8.328 11.25 1 86.38 149 SER A O 1
ATOM 1170 N N . GLY A 1 150 ? 4.703 8.07 11.039 1 89.25 150 GLY A N 1
ATOM 1171 C CA . GLY A 1 150 ? 4.816 6.734 10.477 1 89.25 150 GLY A CA 1
ATOM 1172 C C . GLY A 1 150 ? 4.73 5.641 11.523 1 89.25 150 GLY A C 1
ATOM 1173 O O . GLY A 1 150 ? 4.504 4.473 11.195 1 89.25 150 GLY A O 1
ATOM 1174 N N . MET A 1 151 ? 4.957 6.055 12.734 1 91.38 151 MET A N 1
ATOM 1175 C CA . MET A 1 151 ? 4.844 5.133 13.859 1 91.38 151 MET A CA 1
ATOM 1176 C C . MET A 1 151 ? 4.207 5.816 15.062 1 91.38 151 MET A C 1
ATOM 1178 O O . MET A 1 151 ? 4.605 5.574 16.203 1 91.38 151 MET A O 1
ATOM 1182 N N . SER A 1 152 ? 3.332 6.766 14.789 1 92.94 152 SER A N 1
ATOM 1183 C CA . SER A 1 152 ? 2.635 7.469 15.859 1 92.94 152 SER A CA 1
ATOM 1184 C C . SER A 1 152 ? 1.947 6.488 16.812 1 92.94 152 SER A C 1
ATOM 1186 O O . SER A 1 152 ? 1.32 5.523 16.359 1 92.94 152 SER A O 1
ATOM 1188 N N . PRO A 1 153 ? 2.064 6.738 18.141 1 94 153 PRO A N 1
ATOM 1189 C CA . PRO A 1 153 ? 1.401 5.844 19.094 1 94 153 PRO A CA 1
ATOM 1190 C C . PRO A 1 153 ? -0.097 6.113 19.203 1 94 153 PRO A C 1
ATOM 1192 O O . PRO A 1 153 ? -0.808 5.379 19.906 1 94 153 PRO A O 1
ATOM 1195 N N . SER A 1 154 ? -0.572 7.199 18.609 1 95.94 154 SER A N 1
ATOM 1196 C CA . SER A 1 154 ? -1.997 7.508 18.656 1 95.94 154 SER A CA 1
ATOM 1197 C C . SER A 1 154 ? -2.838 6.309 18.234 1 95.94 154 SER A C 1
ATOM 1199 O O . SER A 1 154 ? -2.488 5.598 17.297 1 95.94 154 SER A O 1
ATOM 1201 N N . PRO A 1 155 ? -3.93 6.055 18.984 1 98 155 PRO A N 1
ATOM 1202 C CA . PRO A 1 155 ? -4.785 4.934 18.594 1 98 155 PRO A CA 1
ATOM 1203 C C . PRO A 1 155 ? -5.352 5.094 17.172 1 98 155 PRO A C 1
ATOM 1205 O O . PRO A 1 155 ? -5.613 4.102 16.5 1 98 155 PRO A O 1
ATOM 1208 N N . TRP A 1 156 ? -5.539 6.348 16.734 1 97.81 156 TRP A N 1
ATOM 1209 C CA . TRP A 1 156 ? -6.02 6.586 15.383 1 97.81 156 TRP A CA 1
ATOM 1210 C C . TRP A 1 156 ? -5.004 6.105 14.352 1 97.81 156 TRP A C 1
ATOM 1212 O O . TRP A 1 156 ? -5.359 5.395 13.406 1 97.81 156 TRP A O 1
ATOM 1222 N N . ALA A 1 157 ? -3.764 6.465 14.539 1 96.44 157 ALA A N 1
ATOM 1223 C CA . ALA A 1 157 ? -2.693 6.043 13.641 1 96.44 157 ALA A CA 1
ATOM 1224 C C . ALA A 1 157 ? -2.516 4.527 13.672 1 96.44 157 ALA A C 1
ATOM 1226 O O . ALA A 1 157 ? -2.352 3.891 12.633 1 96.44 157 ALA A O 1
ATOM 1227 N N . ARG A 1 158 ? -2.555 3.984 14.852 1 97.12 158 ARG A N 1
ATOM 1228 C CA . ARG A 1 158 ? -2.424 2.537 15 1 97.12 158 ARG A CA 1
ATOM 1229 C C . ARG A 1 158 ? -3.566 1.81 14.305 1 97.12 158 ARG A C 1
ATOM 1231 O O . ARG A 1 158 ? -3.352 0.773 13.664 1 97.12 158 ARG A O 1
ATOM 1238 N N . TRP A 1 159 ? -4.773 2.312 14.422 1 98.38 159 TRP A N 1
ATOM 1239 C CA . TRP A 1 159 ? -5.91 1.728 13.727 1 98.38 159 TRP A CA 1
ATOM 1240 C C . TRP A 1 159 ? -5.68 1.72 12.219 1 98.38 159 TRP A C 1
ATOM 1242 O O . TRP A 1 159 ? -5.855 0.69 11.562 1 98.38 159 TRP A O 1
ATOM 1252 N N . THR A 1 160 ? -5.297 2.854 11.695 1 97.69 160 THR A N 1
ATOM 1253 C CA . THR A 1 160 ? -5.172 2.977 10.25 1 97.69 160 THR A CA 1
ATOM 1254 C C . THR A 1 160 ? -4.086 2.043 9.719 1 97.69 160 THR A C 1
ATOM 1256 O O . THR A 1 160 ? -4.266 1.399 8.68 1 97.69 160 THR A O 1
ATOM 1259 N N . ARG A 1 161 ? -2.957 1.918 10.375 1 96.81 161 ARG A N 1
ATOM 1260 C CA . ARG A 1 161 ? -1.891 1.021 9.938 1 96.81 161 ARG A CA 1
ATOM 1261 C C . ARG A 1 161 ? -2.334 -0.435 10.016 1 96.81 161 ARG A C 1
ATOM 1263 O O . ARG A 1 161 ? -2.09 -1.212 9.086 1 96.81 161 ARG A O 1
ATOM 1270 N N . SER A 1 162 ? -2.963 -0.784 11.086 1 97.94 162 SER A N 1
ATOM 1271 C CA . SER A 1 162 ? -3.414 -2.162 11.258 1 97.94 162 SER A CA 1
ATOM 1272 C C . SER A 1 162 ? -4.535 -2.504 10.281 1 97.94 162 SER A C 1
ATOM 1274 O O . SER A 1 162 ? -4.605 -3.627 9.781 1 97.94 162 SER A O 1
ATOM 1276 N N . TRP A 1 163 ? -5.457 -1.545 10.125 1 98.38 163 TRP A N 1
ATOM 1277 C CA . TRP A 1 163 ? -6.469 -1.702 9.086 1 98.38 163 TRP A CA 1
ATOM 1278 C C . TRP A 1 163 ? -5.824 -1.985 7.734 1 98.38 163 TRP A C 1
ATOM 1280 O O . TRP A 1 163 ? -6.219 -2.918 7.035 1 98.38 163 TRP A O 1
ATOM 1290 N N . SER A 1 164 ? -4.832 -1.22 7.367 1 97.69 164 SER A N 1
ATOM 1291 C CA . SER A 1 164 ? -4.117 -1.405 6.109 1 97.69 164 SER A CA 1
ATOM 1292 C C . SER A 1 164 ? -3.482 -2.791 6.035 1 97.69 164 SER A C 1
ATOM 1294 O O . SER A 1 164 ? -3.5 -3.432 4.98 1 97.69 164 SER A O 1
ATOM 1296 N N . ALA A 1 165 ? -2.904 -3.203 7.109 1 97.38 165 ALA A N 1
ATOM 1297 C CA . ALA A 1 165 ? -2.291 -4.527 7.168 1 97.38 165 ALA A CA 1
ATOM 1298 C C . ALA A 1 165 ? -3.322 -5.621 6.902 1 97.38 165 ALA A C 1
ATOM 1300 O O . ALA A 1 165 ? -3.047 -6.582 6.184 1 97.38 165 ALA A O 1
ATOM 1301 N N . GLU A 1 166 ? -4.48 -5.48 7.477 1 98.12 166 GLU A N 1
ATOM 1302 C CA . GLU A 1 166 ? -5.543 -6.453 7.242 1 98.12 166 GLU A CA 1
ATOM 1303 C C . GLU A 1 166 ? -6.039 -6.395 5.801 1 98.12 166 GLU A C 1
ATOM 1305 O O . GLU A 1 166 ? -6.285 -7.434 5.184 1 98.12 166 GLU A O 1
ATOM 1310 N N . GLU A 1 167 ? -6.188 -5.152 5.297 1 97.69 167 GLU A N 1
ATOM 1311 C CA . GLU A 1 167 ? -6.637 -4.988 3.92 1 97.69 167 GLU A CA 1
ATOM 1312 C C . GLU A 1 167 ? -5.645 -5.598 2.936 1 97.69 167 GLU A C 1
ATOM 1314 O O . GLU A 1 167 ? -6.039 -6.105 1.883 1 97.69 167 GLU A O 1
ATOM 1319 N N . ASN A 1 168 ? -4.375 -5.535 3.238 1 97.88 168 ASN A N 1
ATOM 1320 C CA . ASN A 1 168 ? -3.352 -6.102 2.369 1 97.88 168 ASN A CA 1
ATOM 1321 C C . ASN A 1 168 ? -3.582 -7.594 2.135 1 97.88 168 ASN A C 1
ATOM 1323 O O . ASN A 1 168 ? -3.328 -8.102 1.04 1 97.88 168 ASN A O 1
ATOM 1327 N N . ARG A 1 169 ? -4.051 -8.32 3.133 1 98 169 ARG A N 1
ATOM 1328 C CA . ARG A 1 169 ? -4.324 -9.75 3.008 1 98 169 ARG A CA 1
ATOM 1329 C C . ARG A 1 169 ? -5.41 -10.008 1.969 1 98 169 ARG A C 1
ATOM 1331 O O . ARG A 1 169 ? -5.363 -11.008 1.248 1 98 169 ARG A O 1
ATOM 1338 N N . HIS A 1 170 ? -6.414 -9.094 1.933 1 98.56 170 HIS A N 1
ATOM 1339 C CA . HIS A 1 170 ? -7.492 -9.242 0.965 1 98.56 170 HIS A CA 1
ATOM 1340 C C . HIS A 1 170 ? -6.965 -9.188 -0.464 1 98.56 170 HIS A C 1
ATOM 1342 O O . HIS A 1 170 ? -7.273 -10.062 -1.279 1 98.56 170 HIS A O 1
ATOM 1348 N N . GLY A 1 171 ? -6.16 -8.125 -0.693 1 97.38 171 GLY A N 1
ATOM 1349 C CA . GLY A 1 171 ? -5.594 -7.953 -2.021 1 97.38 171 GLY A CA 1
ATOM 1350 C C . GLY A 1 171 ? -4.672 -9.094 -2.428 1 97.38 171 GLY A C 1
ATOM 1351 O O . GLY A 1 171 ? -4.762 -9.594 -3.549 1 97.38 171 GLY A O 1
ATOM 1352 N N . ASP A 1 172 ? -3.84 -9.508 -1.541 1 97.69 172 ASP A N 1
ATOM 1353 C CA . ASP A 1 172 ? -2.902 -10.594 -1.811 1 97.69 172 ASP A CA 1
ATOM 1354 C C . ASP A 1 172 ? -3.643 -11.883 -2.164 1 97.69 172 ASP A C 1
ATOM 1356 O O . ASP A 1 172 ? -3.27 -12.578 -3.111 1 97.69 172 ASP A O 1
ATOM 1360 N N . LEU A 1 173 ? -4.656 -12.188 -1.381 1 98.56 173 LEU A N 1
ATOM 1361 C CA . LEU A 1 173 ? -5.418 -13.422 -1.578 1 98.56 173 LEU A CA 1
ATOM 1362 C C . LEU A 1 173 ? -6.137 -13.398 -2.922 1 98.56 173 LEU A C 1
ATOM 1364 O O . LEU A 1 173 ? -5.996 -14.336 -3.719 1 98.56 173 LEU A O 1
ATOM 1368 N N . LEU A 1 174 ? -6.852 -12.352 -3.174 1 98.38 174 LEU A N 1
ATOM 1369 C CA . LEU A 1 174 ? -7.652 -12.273 -4.391 1 98.38 174 LEU A CA 1
ATOM 1370 C C . LEU A 1 174 ? -6.758 -12.219 -5.625 1 98.38 174 LEU A C 1
ATOM 1372 O O . LEU A 1 174 ? -7.078 -12.82 -6.656 1 98.38 174 LEU A O 1
ATOM 1376 N N . ASN A 1 175 ? -5.676 -11.492 -5.504 1 98 175 ASN A N 1
ATOM 1377 C CA . ASN A 1 175 ? -4.734 -11.391 -6.613 1 98 175 ASN A CA 1
ATOM 1378 C C . ASN A 1 175 ? -4.176 -12.75 -7.004 1 98 175 ASN A C 1
ATOM 1380 O O . ASN A 1 175 ? -4.168 -13.109 -8.188 1 98 175 ASN A O 1
ATOM 1384 N N . LYS A 1 176 ? -3.773 -13.531 -6.086 1 98.12 176 LYS A N 1
ATOM 1385 C CA . LYS A 1 176 ? -3.232 -14.867 -6.355 1 98.12 176 LYS A CA 1
ATOM 1386 C C . LYS A 1 176 ? -4.324 -15.812 -6.852 1 98.12 176 LYS A C 1
ATOM 1388 O O . LYS A 1 176 ? -4.102 -16.594 -7.785 1 98.12 176 LYS A O 1
ATOM 1393 N N . TYR A 1 177 ? -5.488 -15.75 -6.223 1 98.56 177 TYR A N 1
ATOM 1394 C CA . TYR A 1 177 ? -6.59 -16.609 -6.664 1 98.56 177 TYR A CA 1
ATOM 1395 C C . TYR A 1 177 ? -6.93 -16.344 -8.125 1 98.56 177 TYR A C 1
ATOM 1397 O O . TYR A 1 177 ? -7.09 -17.281 -8.906 1 98.56 177 TYR A O 1
ATOM 1405 N N . LEU A 1 178 ? -7.035 -15.055 -8.43 1 97.44 178 LEU A N 1
ATOM 1406 C CA . LEU A 1 178 ? -7.383 -14.68 -9.797 1 97.44 178 LEU A CA 1
ATOM 1407 C C . LEU A 1 178 ? -6.297 -15.133 -10.773 1 97.44 178 LEU A C 1
ATOM 1409 O O . LEU A 1 178 ? -6.602 -15.609 -11.867 1 97.44 178 LEU A O 1
ATOM 1413 N N . TYR A 1 179 ? -5.086 -15.023 -10.391 1 98.5 179 TYR A N 1
ATOM 1414 C CA . TYR A 1 179 ? -3.98 -15.508 -11.211 1 98.5 179 TYR A CA 1
ATOM 1415 C C . TYR A 1 179 ? -4.094 -17.016 -11.445 1 98.5 179 TYR A C 1
ATOM 1417 O O . TYR A 1 179 ? -3.973 -17.469 -12.586 1 98.5 179 TYR A O 1
ATOM 1425 N N . LEU A 1 180 ? -4.398 -17.781 -10.398 1 98.44 180 LEU A N 1
ATOM 1426 C CA . LEU A 1 180 ? -4.434 -19.234 -10.484 1 98.44 180 LEU A CA 1
ATOM 1427 C C . LEU A 1 180 ? -5.664 -19.703 -11.25 1 98.44 180 LEU A C 1
ATOM 1429 O O . LEU A 1 180 ? -5.672 -20.797 -11.812 1 98.44 180 LEU A O 1
ATOM 1433 N N . SER A 1 181 ? -6.715 -18.922 -11.266 1 97.19 181 SER A N 1
ATOM 1434 C CA . SER A 1 181 ? -7.977 -19.328 -11.891 1 97.19 181 SER A CA 1
ATOM 1435 C C . SER A 1 181 ? -7.824 -19.484 -13.398 1 97.19 181 SER A C 1
ATOM 1437 O O . SER A 1 181 ? -8.578 -20.234 -14.023 1 97.19 181 SER A O 1
ATOM 1439 N N . GLY A 1 182 ? -6.895 -18.656 -13.992 1 96.62 182 GLY A N 1
ATOM 1440 C CA . GLY A 1 182 ? -6.633 -18.75 -15.422 1 96.62 182 GLY A CA 1
ATOM 1441 C C . GLY A 1 182 ? -7.703 -18.078 -16.266 1 96.62 182 GLY A C 1
ATOM 1442 O O . GLY A 1 182 ? -7.711 -18.219 -17.5 1 96.62 182 GLY A O 1
ATOM 1443 N N . ARG A 1 183 ? -8.516 -17.281 -15.633 1 95.12 183 ARG A N 1
ATOM 1444 C CA . ARG A 1 183 ? -9.688 -16.734 -16.312 1 95.12 183 ARG A CA 1
ATOM 1445 C C . ARG A 1 183 ? -9.398 -15.344 -16.875 1 95.12 183 ARG A C 1
ATOM 1447 O O . ARG A 1 183 ? -10.188 -14.805 -17.641 1 95.12 183 ARG A O 1
ATOM 1454 N N . LEU A 1 184 ? -8.234 -14.836 -16.531 1 94.69 184 LEU A N 1
ATOM 1455 C CA . LEU A 1 184 ? -8.102 -13.398 -16.734 1 94.69 184 LEU A CA 1
ATOM 1456 C C . LEU A 1 184 ? -6.809 -13.07 -17.453 1 94.69 184 LEU A C 1
ATOM 1458 O O . LEU A 1 184 ? -5.859 -13.852 -17.438 1 94.69 184 LEU A O 1
ATOM 1462 N N . ASP A 1 185 ? -6.852 -11.859 -18.125 1 93.06 185 ASP A N 1
ATOM 1463 C CA . ASP A 1 185 ? -5.629 -11.219 -18.594 1 93.06 185 ASP A CA 1
ATOM 1464 C C 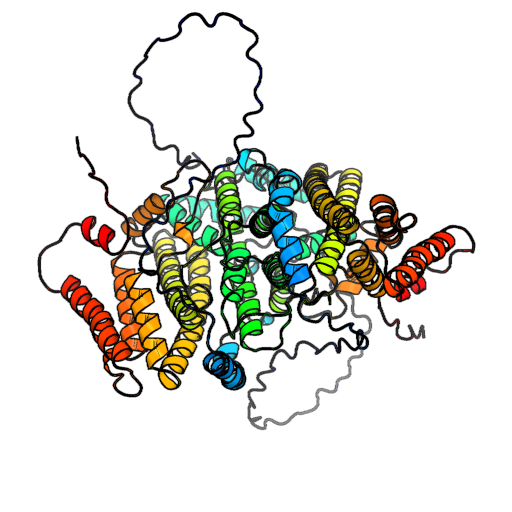. ASP A 1 185 ? -4.938 -10.461 -17.469 1 93.06 185 ASP A C 1
ATOM 1466 O O . ASP A 1 185 ? -5.191 -9.273 -17.266 1 93.06 185 ASP A O 1
ATOM 1470 N N . MET A 1 186 ? -4.059 -11.164 -16.859 1 96 186 MET A N 1
ATOM 1471 C CA . MET A 1 186 ? -3.426 -10.609 -15.672 1 96 186 MET A CA 1
ATOM 1472 C C . MET A 1 186 ? -2.602 -9.375 -16.016 1 96 186 MET A C 1
ATOM 1474 O O . MET A 1 186 ? -2.484 -8.453 -15.211 1 96 186 MET A O 1
ATOM 1478 N N . ARG A 1 187 ? -2.012 -9.312 -17.188 1 94.5 187 ARG A N 1
ATOM 1479 C CA . ARG A 1 187 ? -1.202 -8.164 -17.578 1 94.5 187 ARG A CA 1
ATOM 1480 C C . ARG A 1 187 ? -2.037 -6.887 -17.609 1 94.5 187 ARG A C 1
ATOM 1482 O O . ARG A 1 187 ? -1.601 -5.84 -17.125 1 94.5 187 ARG A O 1
ATOM 1489 N N . GLN A 1 188 ? -3.197 -6.98 -18.125 1 91.31 188 GLN A N 1
ATOM 1490 C CA . GLN A 1 188 ? -4.086 -5.824 -18.188 1 91.31 188 GLN A CA 1
ATOM 1491 C C . GLN A 1 188 ? -4.523 -5.398 -16.781 1 91.31 188 GLN A C 1
ATOM 1493 O O . GLN A 1 188 ? -4.656 -4.207 -16.5 1 91.31 188 GLN A O 1
ATOM 1498 N N . ILE A 1 189 ? -4.773 -6.332 -15.953 1 92.75 189 ILE A N 1
ATOM 1499 C CA . ILE A 1 189 ? -5.148 -6.047 -14.57 1 92.75 189 ILE A CA 1
ATOM 1500 C C . ILE A 1 189 ? -4.012 -5.312 -13.867 1 92.75 189 ILE A C 1
ATOM 1502 O O . ILE A 1 189 ? -4.238 -4.309 -13.188 1 92.75 189 ILE A O 1
ATOM 1506 N N . GLU A 1 190 ? -2.824 -5.82 -14.102 1 95.31 190 GLU A N 1
ATOM 1507 C CA . GLU A 1 190 ? -1.651 -5.234 -13.461 1 95.31 190 GLU A CA 1
ATOM 1508 C C . GLU A 1 190 ? -1.392 -3.82 -13.969 1 95.31 190 GLU A C 1
ATOM 1510 O O . GLU A 1 190 ? -1.021 -2.934 -13.195 1 95.31 190 GLU A O 1
ATOM 1515 N N . LYS A 1 191 ? -1.592 -3.561 -15.195 1 93.19 191 LYS A N 1
ATOM 1516 C CA . LYS A 1 191 ? -1.521 -2.205 -15.734 1 93.19 191 LYS A CA 1
ATOM 1517 C C . LYS A 1 191 ? -2.564 -1.301 -15.078 1 93.19 191 LYS A C 1
ATOM 1519 O O . LYS A 1 191 ? -2.27 -0.157 -14.727 1 93.19 191 LYS A O 1
ATOM 1524 N N . THR A 1 192 ? -3.773 -1.8 -14.938 1 90.88 192 THR A N 1
ATOM 1525 C CA . THR A 1 192 ? -4.855 -1.044 -14.32 1 90.88 192 THR A CA 1
ATOM 1526 C C . THR A 1 192 ? -4.492 -0.664 -12.883 1 90.88 192 THR A C 1
ATOM 1528 O O . THR A 1 192 ? -4.742 0.464 -12.453 1 90.88 192 THR A O 1
ATOM 1531 N N . ILE A 1 193 ? -3.9 -1.623 -12.195 1 93.75 193 ILE A N 1
ATOM 1532 C CA . ILE A 1 193 ? -3.473 -1.372 -10.82 1 93.75 193 ILE A CA 1
ATOM 1533 C C . ILE A 1 193 ? -2.416 -0.27 -10.805 1 93.75 193 ILE A C 1
ATOM 1535 O O . ILE A 1 193 ? -2.479 0.646 -9.984 1 93.75 193 ILE A O 1
ATOM 1539 N N . GLN A 1 194 ? -1.453 -0.354 -11.68 1 95.31 194 GLN A N 1
ATOM 1540 C CA . GLN A 1 194 ? -0.391 0.644 -11.742 1 95.31 194 GLN A CA 1
ATOM 1541 C C . GLN A 1 194 ? -0.958 2.033 -12.023 1 95.31 194 GLN A C 1
ATOM 1543 O O . GLN A 1 194 ? -0.562 3.01 -11.383 1 95.31 194 GLN A O 1
ATOM 1548 N N . TYR A 1 195 ? -1.931 2.109 -12.914 1 91.62 195 TYR A N 1
ATOM 1549 C CA . TYR A 1 195 ? -2.59 3.377 -13.211 1 91.62 195 TYR A CA 1
ATOM 1550 C C . TYR A 1 195 ? -3.32 3.908 -11.977 1 91.62 195 TYR A C 1
ATOM 1552 O O . TYR A 1 195 ? -3.24 5.098 -11.672 1 91.62 195 TYR A O 1
ATOM 1560 N N . LEU A 1 196 ? -3.992 3.045 -11.375 1 91.19 196 LEU A N 1
ATOM 1561 C CA . LEU A 1 196 ? -4.824 3.436 -10.242 1 91.19 196 LEU A CA 1
ATOM 1562 C C . LEU A 1 196 ? -3.975 4.031 -9.125 1 91.19 196 LEU A C 1
ATOM 1564 O O . LEU A 1 196 ? -4.289 5.102 -8.602 1 91.19 196 LEU A O 1
ATOM 1568 N N . ILE A 1 197 ? -2.904 3.357 -8.766 1 94.31 197 ILE A N 1
ATOM 1569 C CA . ILE A 1 197 ? -2.041 3.816 -7.688 1 94.31 197 ILE A CA 1
ATOM 1570 C C . ILE A 1 197 ? -1.359 5.121 -8.094 1 94.31 197 ILE A C 1
ATOM 1572 O O . ILE A 1 197 ? -1.272 6.059 -7.289 1 94.31 197 ILE A O 1
ATOM 1576 N N . ALA A 1 198 ? -0.938 5.227 -9.305 1 94.75 198 ALA A N 1
ATOM 1577 C CA . ALA A 1 198 ? -0.248 6.422 -9.781 1 94.75 198 ALA A CA 1
ATOM 1578 C C . ALA A 1 198 ? -1.194 7.617 -9.828 1 94.75 198 ALA A C 1
ATOM 1580 O O . ALA A 1 198 ? -0.775 8.758 -9.617 1 94.75 198 ALA A O 1
ATOM 1581 N N . ALA A 1 199 ? -2.422 7.371 -10.055 1 90.62 199 ALA A N 1
ATOM 1582 C CA . ALA A 1 199 ? -3.406 8.445 -10.164 1 90.62 199 ALA A CA 1
ATOM 1583 C C . ALA A 1 199 ? -3.744 9.023 -8.797 1 90.62 199 ALA A C 1
ATOM 1585 O O . ALA A 1 199 ? -4.02 10.219 -8.672 1 90.62 199 ALA A O 1
ATOM 1586 N N . GLY A 1 200 ? -3.705 8.18 -7.812 1 90.94 200 GLY A N 1
ATOM 1587 C CA . GLY A 1 200 ? -4.188 8.594 -6.508 1 90.94 200 GLY A CA 1
ATOM 1588 C C . GLY A 1 200 ? -5.699 8.719 -6.441 1 90.94 200 GLY A C 1
ATOM 1589 O O . GLY A 1 200 ? -6.41 8.156 -7.273 1 90.94 200 GLY A O 1
ATOM 1590 N N . MET A 1 201 ? -6.113 9.312 -5.332 1 84.69 201 MET A N 1
ATOM 1591 C CA . MET A 1 201 ? -7.551 9.461 -5.117 1 84.69 201 MET A CA 1
ATOM 1592 C C . MET A 1 201 ? -7.859 10.719 -4.316 1 84.69 201 MET A C 1
ATOM 1594 O O . MET A 1 201 ? -7.121 11.07 -3.393 1 84.69 201 MET A O 1
ATOM 1598 N N . ASN A 1 202 ? -8.836 11.359 -4.816 1 80.38 202 ASN A N 1
ATOM 1599 C CA . ASN A 1 202 ? -9.398 12.469 -4.062 1 80.38 202 ASN A CA 1
ATOM 1600 C C . ASN A 1 202 ? -10.906 12.328 -3.896 1 80.38 202 ASN A C 1
ATOM 1602 O O . ASN A 1 202 ? -11.648 12.398 -4.875 1 80.38 202 ASN A O 1
ATOM 1606 N N . ILE A 1 203 ? -11.312 12.078 -2.717 1 75.56 203 ILE A N 1
ATOM 1607 C CA . ILE A 1 203 ? -12.719 11.773 -2.471 1 75.56 203 ILE A CA 1
ATOM 1608 C C . ILE A 1 203 ? -13.469 13.047 -2.1 1 75.56 203 ILE A C 1
ATOM 1610 O O . ILE A 1 203 ? -14.656 13.008 -1.782 1 75.56 203 ILE A O 1
ATOM 1614 N N . GLY A 1 204 ? -12.781 14.172 -2.18 1 75.12 204 GLY A N 1
ATOM 1615 C CA . GLY A 1 204 ? -13.43 15.461 -1.985 1 75.12 204 GLY A CA 1
ATOM 1616 C C . GLY A 1 204 ? -13.656 15.805 -0.524 1 75.12 204 GLY A C 1
ATOM 1617 O O . GLY A 1 204 ? -14.469 16.672 -0.203 1 75.12 204 GLY A O 1
ATOM 1618 N N . THR A 1 205 ? -13.039 15.07 0.347 1 75.19 205 THR A N 1
ATOM 1619 C CA . THR A 1 205 ? -13.211 15.32 1.774 1 75.19 205 THR A CA 1
ATOM 1620 C C . THR A 1 205 ? -12.188 16.344 2.273 1 75.19 205 THR A C 1
ATOM 1622 O O . THR A 1 205 ? -12.32 16.875 3.375 1 75.19 205 THR A O 1
ATOM 1625 N N . ASP A 1 206 ? -11.297 16.578 1.462 1 77.12 206 ASP A N 1
ATOM 1626 C CA . ASP A 1 206 ? -10.172 17.391 1.897 1 77.12 206 ASP A CA 1
ATOM 1627 C C . ASP A 1 206 ? -9.555 16.844 3.184 1 77.12 206 ASP A C 1
ATOM 1629 O O . ASP A 1 206 ? -9.32 15.641 3.299 1 77.12 206 ASP A O 1
ATOM 1633 N N . ASN A 1 207 ? -9.219 17.688 4.133 1 85.56 207 ASN A N 1
ATOM 1634 C CA . ASN A 1 207 ? -8.578 17.25 5.367 1 85.56 207 ASN A CA 1
ATOM 1635 C C . ASN A 1 207 ? -9.602 17.031 6.48 1 85.56 207 ASN A C 1
ATOM 1637 O O . ASN A 1 207 ? -9.234 16.953 7.656 1 85.56 207 ASN A O 1
ATOM 1641 N N . ASN A 1 208 ? -10.891 16.906 6.125 1 90.81 208 ASN A N 1
ATOM 1642 C CA . ASN A 1 208 ? -11.961 16.797 7.109 1 90.81 208 ASN A CA 1
ATOM 1643 C C . ASN A 1 208 ? -12.164 15.359 7.57 1 90.81 208 ASN A C 1
ATOM 1645 O O . ASN A 1 208 ? -12.672 14.531 6.816 1 90.81 208 ASN A O 1
ATOM 1649 N N . PRO A 1 209 ? -11.844 15.094 8.805 1 94.19 209 PRO A N 1
ATOM 1650 C CA . PRO A 1 209 ? -11.961 13.711 9.266 1 94.19 209 PRO A CA 1
ATOM 1651 C C . PRO A 1 209 ? -13.414 13.242 9.391 1 94.19 209 PRO A C 1
ATOM 1653 O O . PRO A 1 209 ? -13.695 12.055 9.25 1 94.19 209 PRO A O 1
ATOM 1656 N N . TYR A 1 210 ? -14.391 14.188 9.656 1 94.56 210 TYR A N 1
ATOM 1657 C CA . TYR A 1 210 ? -15.797 13.805 9.727 1 94.56 210 TYR A CA 1
ATOM 1658 C C . TYR A 1 210 ? -16.266 13.203 8.414 1 94.56 210 TYR A C 1
ATOM 1660 O O . TYR A 1 210 ? -16.844 12.109 8.391 1 94.56 210 TYR A O 1
ATOM 1668 N N . CYS A 1 211 ? -15.938 13.898 7.34 1 92.31 211 CYS A N 1
ATOM 1669 C CA . CYS A 1 211 ? -16.312 13.422 6.016 1 92.31 211 CYS A CA 1
ATOM 1670 C C . CYS A 1 211 ? -15.602 12.117 5.684 1 92.31 211 CYS A C 1
ATOM 1672 O O . CYS A 1 211 ? -16.203 11.18 5.156 1 92.31 211 CYS A O 1
ATOM 1674 N N . GLY A 1 212 ? -14.344 12.078 6.008 1 93.25 212 GLY A N 1
ATOM 1675 C CA . GLY A 1 212 ? -13.555 10.883 5.727 1 93.25 212 GLY A CA 1
ATOM 1676 C C . GLY A 1 212 ? -14.078 9.648 6.434 1 93.25 212 GLY A C 1
ATOM 1677 O O . GLY A 1 212 ? -14.156 8.57 5.836 1 93.25 212 GLY A O 1
ATOM 1678 N N . LEU A 1 213 ? -14.391 9.82 7.66 1 96.44 213 LEU A N 1
ATOM 1679 C CA . LEU A 1 213 ? -14.852 8.695 8.469 1 96.44 213 LEU A CA 1
ATOM 1680 C C . LEU A 1 213 ? -16.234 8.242 8.031 1 96.44 213 LEU A C 1
ATOM 1682 O O . LEU A 1 213 ? -16.531 7.047 8.031 1 96.44 213 LEU A O 1
ATOM 1686 N N . ILE A 1 214 ? -17.062 9.148 7.652 1 94.38 214 ILE A N 1
ATOM 1687 C CA . ILE A 1 214 ? -18.375 8.812 7.109 1 94.38 214 ILE A CA 1
ATOM 1688 C C . ILE A 1 214 ? -18.219 8.078 5.781 1 94.38 214 ILE A C 1
ATOM 1690 O O . ILE A 1 214 ? -18.812 7.016 5.574 1 94.38 214 ILE A O 1
ATOM 1694 N N . TYR A 1 215 ? -17.406 8.609 4.938 1 92.38 215 TYR A N 1
ATOM 1695 C CA . TYR A 1 215 ? -17.109 7.977 3.656 1 92.38 215 TYR A CA 1
ATOM 1696 C C . TYR A 1 215 ? -16.641 6.543 3.85 1 92.38 215 TYR A C 1
ATOM 1698 O O . TYR A 1 215 ? -17.094 5.629 3.156 1 92.38 215 TYR A O 1
ATOM 1706 N N . THR A 1 216 ? -15.742 6.355 4.77 1 95.19 216 THR A N 1
ATOM 1707 C CA . THR A 1 216 ? -15.156 5.039 4.996 1 95.19 216 THR A CA 1
ATOM 1708 C C . THR A 1 216 ? -16.203 4.07 5.543 1 95.19 216 THR A C 1
ATOM 1710 O O . THR A 1 216 ? -16.188 2.885 5.211 1 95.19 216 THR A O 1
ATOM 1713 N N . SER A 1 217 ? -17.094 4.555 6.41 1 96.31 217 SER A N 1
ATOM 1714 C CA . SER A 1 217 ? -18.188 3.715 6.887 1 96.31 217 SER A CA 1
ATOM 1715 C C . SER A 1 217 ? -19.016 3.174 5.727 1 96.31 217 SER A C 1
ATOM 1717 O O . SER A 1 217 ? -19.281 1.974 5.656 1 96.31 217 SER A O 1
ATOM 1719 N N . PHE A 1 218 ? -19.297 4.031 4.824 1 92.75 218 PHE A N 1
ATOM 1720 C CA . PHE A 1 218 ? -20.094 3.652 3.668 1 92.75 218 PHE A CA 1
ATOM 1721 C C . PHE A 1 218 ? -19.359 2.654 2.793 1 92.75 218 PHE A C 1
ATOM 1723 O O . PHE A 1 218 ? -19.922 1.664 2.338 1 92.75 218 PHE A O 1
ATOM 1730 N N . GLN A 1 219 ? -18.109 2.908 2.553 1 92.56 219 GLN A N 1
ATOM 1731 C CA . GLN A 1 219 ? -17.312 2.053 1.673 1 92.56 219 GLN A CA 1
ATOM 1732 C C . GLN A 1 219 ? -17.125 0.664 2.277 1 92.56 219 GLN A C 1
ATOM 1734 O O . GLN A 1 219 ? -17.188 -0.341 1.567 1 92.56 219 GLN A O 1
ATOM 1739 N N . GLU A 1 220 ? -16.891 0.592 3.6 1 96.38 220 GLU A N 1
ATOM 1740 C CA . GLU A 1 220 ? -16.734 -0.707 4.25 1 96.38 220 GLU A CA 1
ATOM 1741 C C . GLU A 1 220 ? -18.016 -1.529 4.133 1 96.38 220 GLU A C 1
ATOM 1743 O O . GLU A 1 220 ? -17.969 -2.74 3.908 1 96.38 220 GLU A O 1
ATOM 1748 N N . ARG A 1 221 ? -19.141 -0.886 4.281 1 96 221 ARG A N 1
ATOM 1749 C CA . ARG A 1 221 ? -20.391 -1.618 4.141 1 96 221 ARG A CA 1
ATOM 1750 C C . ARG A 1 221 ? -20.625 -2.045 2.695 1 96 221 ARG A C 1
ATOM 1752 O O . ARG A 1 221 ? -21.078 -3.156 2.438 1 96 221 ARG A O 1
ATOM 1759 N N . ALA A 1 222 ? -20.297 -1.139 1.781 1 92.69 222 ALA A N 1
ATOM 1760 C CA . ALA A 1 222 ? -20.438 -1.475 0.366 1 92.69 222 ALA A CA 1
ATOM 1761 C C . ALA A 1 222 ? -19.609 -2.699 0.006 1 92.69 222 ALA A C 1
ATOM 1763 O O . ALA A 1 222 ? -20.078 -3.594 -0.699 1 92.69 222 ALA A O 1
ATOM 1764 N N . THR A 1 223 ? -18.391 -2.779 0.484 1 95.12 223 THR A N 1
ATOM 1765 C CA . THR A 1 223 ? -17.516 -3.906 0.161 1 95.12 223 THR A CA 1
ATOM 1766 C C . THR A 1 223 ? -17.984 -5.168 0.883 1 95.12 223 THR A C 1
ATOM 1768 O O . THR A 1 223 ? -17.875 -6.273 0.346 1 95.12 223 THR A O 1
ATOM 1771 N N . PHE A 1 224 ? -18.531 -4.953 2.135 1 97.56 224 PHE A N 1
ATOM 1772 C CA . PHE A 1 224 ? -19.141 -6.074 2.84 1 97.56 224 PHE A CA 1
ATOM 1773 C C . PHE A 1 224 ? -20.234 -6.707 1.997 1 97.56 224 PHE A C 1
ATOM 1775 O O . PHE A 1 224 ? -20.25 -7.922 1.789 1 97.56 224 PHE A O 1
ATOM 1782 N N . ILE A 1 225 ? -21.062 -5.902 1.456 1 95.81 225 ILE A N 1
ATOM 1783 C CA . ILE A 1 225 ? -22.188 -6.359 0.643 1 95.81 225 ILE A CA 1
ATOM 1784 C C . ILE A 1 225 ? -21.656 -6.977 -0.654 1 95.81 225 ILE A C 1
ATOM 1786 O O . ILE A 1 225 ? -22.094 -8.062 -1.047 1 95.81 225 ILE A O 1
ATOM 1790 N N . SER A 1 226 ? -20.734 -6.328 -1.305 1 94.5 226 SER A N 1
ATOM 1791 C CA . SER A 1 226 ? -20.188 -6.785 -2.578 1 94.5 226 SER A CA 1
ATOM 1792 C C . SER A 1 226 ? -19.531 -8.156 -2.441 1 94.5 226 SER A C 1
ATOM 1794 O O . SER A 1 226 ? -19.844 -9.078 -3.197 1 94.5 226 SER A O 1
ATOM 1796 N N . HIS A 1 227 ? -18.672 -8.312 -1.474 1 97.44 227 HIS A N 1
ATOM 1797 C CA . HIS A 1 227 ? -18.016 -9.594 -1.249 1 97.44 227 HIS A CA 1
ATOM 1798 C C . HIS A 1 227 ? -19.016 -10.656 -0.811 1 97.44 227 HIS A C 1
ATOM 1800 O O . HIS A 1 227 ? -18.891 -11.82 -1.191 1 97.44 227 HIS A O 1
ATOM 1806 N N . GLY A 1 228 ? -19.953 -10.219 0.036 1 97.62 228 GLY A N 1
ATOM 1807 C CA . GLY A 1 228 ? -20.984 -11.156 0.441 1 97.62 228 GLY A CA 1
ATOM 1808 C C . GLY A 1 228 ? -21.797 -11.68 -0.725 1 97.62 228 GLY A C 1
ATOM 1809 O O . GLY A 1 228 ? -22.047 -12.883 -0.824 1 97.62 228 GLY A O 1
ATOM 1810 N N . ASN A 1 229 ? -22.219 -10.797 -1.602 1 96.56 229 ASN A N 1
ATOM 1811 C CA . ASN A 1 229 ? -22.969 -11.211 -2.793 1 96.56 229 ASN A CA 1
ATOM 1812 C C . ASN A 1 229 ? -22.109 -12.078 -3.709 1 96.56 229 ASN A C 1
ATOM 1814 O O . ASN A 1 229 ? -22.609 -13.055 -4.285 1 96.56 229 ASN A O 1
ATOM 1818 N N . THR A 1 230 ? -20.859 -11.773 -3.832 1 96.31 230 THR A N 1
ATOM 1819 C CA . THR A 1 230 ? -19.938 -12.594 -4.629 1 96.31 230 THR A CA 1
ATOM 1820 C C . THR A 1 230 ? -19.844 -14 -4.055 1 96.31 230 THR A C 1
ATOM 1822 O O . THR A 1 230 ? -19.812 -14.977 -4.805 1 96.31 230 THR A O 1
ATOM 1825 N N . ALA A 1 231 ? -19.75 -14.07 -2.734 1 98.06 231 ALA A N 1
ATOM 1826 C CA . ALA A 1 231 ? -19.703 -15.375 -2.08 1 98.06 231 ALA A CA 1
ATOM 1827 C C . ALA A 1 231 ? -20.953 -16.203 -2.408 1 98.06 231 ALA A C 1
ATOM 1829 O O . ALA A 1 231 ? -20.844 -17.375 -2.748 1 98.06 231 ALA A O 1
ATOM 1830 N N . ARG A 1 232 ? -22.109 -15.562 -2.326 1 97.31 232 ARG A N 1
ATOM 1831 C CA . ARG A 1 232 ? -23.375 -16.25 -2.605 1 97.31 232 ARG A CA 1
ATOM 1832 C C . ARG A 1 232 ? -23.422 -16.734 -4.051 1 97.31 232 ARG A C 1
ATOM 1834 O O . ARG A 1 232 ? -23.844 -17.859 -4.316 1 97.31 232 ARG A O 1
ATOM 1841 N N . HIS A 1 233 ? -23 -15.906 -4.957 1 95.88 233 HIS A N 1
ATOM 1842 C CA . HIS A 1 233 ? -23.016 -16.266 -6.371 1 95.88 233 HIS A CA 1
ATOM 1843 C C . HIS A 1 233 ? -22.016 -17.391 -6.66 1 95.88 233 HIS A C 1
ATOM 1845 O O . HIS A 1 233 ? -22.312 -18.312 -7.426 1 95.88 233 HIS A O 1
ATOM 1851 N N . ALA A 1 234 ? -20.828 -17.281 -6.086 1 96.94 234 ALA A N 1
ATOM 1852 C CA . ALA A 1 234 ? -19.844 -18.344 -6.266 1 96.94 234 ALA A CA 1
ATOM 1853 C C . ALA A 1 234 ? -20.375 -19.688 -5.789 1 96.94 234 ALA A C 1
ATOM 1855 O O . ALA A 1 234 ? -20.188 -20.703 -6.457 1 96.94 234 ALA A O 1
ATOM 1856 N N . LYS A 1 235 ? -21.031 -19.641 -4.629 1 97.25 235 LYS A N 1
ATOM 1857 C CA . LYS A 1 235 ? -21.656 -20.859 -4.109 1 97.25 235 LYS A CA 1
ATOM 1858 C C . LYS A 1 235 ? -22.688 -21.406 -5.086 1 97.25 235 LYS A C 1
ATOM 1860 O O . LYS A 1 235 ? -22.734 -22.609 -5.328 1 97.25 235 LYS A O 1
ATOM 1865 N N . GLY A 1 236 ? -23.484 -20.547 -5.629 1 96.81 236 GLY A N 1
ATOM 1866 C CA . GLY A 1 236 ? -24.516 -20.938 -6.586 1 96.81 236 GLY A CA 1
ATOM 1867 C C . GLY A 1 236 ? -23.953 -21.562 -7.848 1 96.81 236 GLY A C 1
ATOM 1868 O O . GLY A 1 236 ? -24.578 -22.422 -8.453 1 96.81 236 GLY A O 1
ATOM 1869 N N . HIS A 1 237 ? -22.75 -21.219 -8.188 1 96.19 237 HIS A N 1
ATOM 1870 C CA . HIS A 1 237 ? -22.109 -21.734 -9.391 1 96.19 237 HIS A CA 1
ATOM 1871 C C . HIS A 1 237 ? -21.188 -22.906 -9.07 1 96.19 237 HIS A C 1
ATOM 1873 O O . HIS A 1 237 ? -20.438 -23.375 -9.938 1 96.19 237 HIS A O 1
ATOM 1879 N N . GLY A 1 238 ? -21.156 -23.25 -7.805 1 95.75 238 GLY A N 1
ATOM 1880 C CA . GLY A 1 238 ? -20.484 -24.484 -7.426 1 95.75 238 GLY A CA 1
ATOM 1881 C C . GLY A 1 238 ? -19.062 -24.281 -6.977 1 95.75 238 GLY A C 1
ATOM 1882 O O . GLY A 1 238 ? -18.328 -25.25 -6.73 1 95.75 238 GLY A O 1
ATOM 1883 N N . ASP A 1 239 ? -18.594 -23.094 -6.895 1 97.31 239 ASP A N 1
ATOM 1884 C CA . ASP A 1 239 ? -17.25 -22.844 -6.383 1 97.31 239 ASP A CA 1
ATOM 1885 C C . ASP A 1 239 ? -17.281 -22.484 -4.895 1 97.31 239 ASP A C 1
ATOM 1887 O O . ASP A 1 239 ? -17.203 -21.312 -4.527 1 97.31 239 ASP A O 1
ATOM 1891 N N . LEU A 1 240 ? -17.219 -23.453 -4.109 1 97.56 240 LEU A N 1
ATOM 1892 C CA . LEU A 1 240 ? -17.344 -23.281 -2.666 1 97.56 240 LEU A CA 1
ATOM 1893 C C . LEU A 1 240 ? -16.094 -22.641 -2.09 1 97.56 240 LEU A C 1
ATOM 1895 O O . LEU A 1 240 ? -16.156 -21.922 -1.081 1 97.56 240 LEU A O 1
ATOM 1899 N N . ALA A 1 241 ? -14.961 -22.906 -2.717 1 97.56 241 ALA A N 1
ATOM 1900 C CA . ALA A 1 241 ? -13.719 -22.297 -2.248 1 97.56 241 ALA A CA 1
ATOM 1901 C C . ALA A 1 241 ? -13.742 -20.781 -2.422 1 97.56 241 ALA A C 1
ATOM 1903 O O . ALA A 1 241 ? -13.383 -20.047 -1.504 1 97.56 241 ALA A O 1
ATOM 1904 N N . LEU A 1 242 ? -14.164 -20.359 -3.576 1 98.38 242 LEU A N 1
ATOM 1905 C CA . LEU A 1 242 ? -14.297 -18.922 -3.799 1 98.38 242 LEU A CA 1
ATOM 1906 C C . LEU A 1 242 ? -15.336 -18.312 -2.863 1 98.38 242 LEU A C 1
ATOM 1908 O O . LEU A 1 242 ? -15.156 -17.203 -2.363 1 98.38 242 LEU A O 1
ATOM 1912 N N . ALA A 1 243 ? -16.422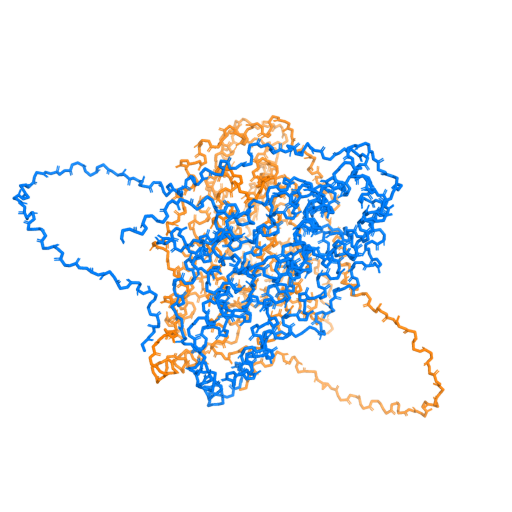 -19.031 -2.666 1 98.62 243 ALA A N 1
ATOM 1913 C CA . ALA A 1 243 ? -17.438 -18.578 -1.718 1 98.62 243 ALA A CA 1
ATOM 1914 C C . ALA A 1 243 ? -16.844 -18.375 -0.33 1 98.62 243 ALA A C 1
ATOM 1916 O O . ALA A 1 243 ? -17.125 -17.375 0.333 1 98.62 243 ALA A O 1
ATOM 1917 N N . LYS A 1 244 ? -16.047 -19.266 0.085 1 98.75 244 LYS A N 1
ATOM 1918 C CA . LYS A 1 244 ? -15.383 -19.156 1.383 1 98.75 244 LYS A CA 1
ATOM 1919 C C . LYS A 1 244 ? -14.453 -17.953 1.424 1 98.75 244 LYS A C 1
ATOM 1921 O O . LYS A 1 244 ? -14.438 -17.203 2.4 1 98.75 244 LYS A O 1
ATOM 1926 N N . ILE A 1 245 ? -13.664 -17.781 0.372 1 98.62 245 ILE A N 1
ATOM 1927 C CA . ILE A 1 245 ? -12.734 -16.656 0.261 1 98.62 245 ILE A CA 1
ATOM 1928 C C . ILE A 1 245 ? -13.492 -15.344 0.426 1 98.62 245 ILE A C 1
ATOM 1930 O O . ILE A 1 245 ? -13.172 -14.539 1.304 1 98.62 245 ILE A O 1
ATOM 1934 N N . CYS A 1 246 ? -14.484 -15.172 -0.365 1 98.56 246 CYS A N 1
ATOM 1935 C CA . CYS A 1 246 ? -15.242 -13.922 -0.354 1 98.56 246 CYS A CA 1
ATOM 1936 C C . CYS A 1 246 ? -16.016 -13.766 0.948 1 98.56 246 CYS A C 1
ATOM 1938 O O . CYS A 1 246 ? -16.188 -12.648 1.438 1 98.56 246 CYS A O 1
ATOM 1940 N N . GLY A 1 247 ? -16.484 -14.844 1.508 1 98.69 247 GLY A N 1
ATOM 1941 C CA . GLY A 1 247 ? -17.156 -14.805 2.797 1 98.69 247 GLY A CA 1
ATOM 1942 C C . GLY A 1 247 ? -16.25 -14.32 3.92 1 98.69 247 GLY A C 1
ATOM 1943 O O . GLY A 1 247 ? -16.688 -13.516 4.758 1 98.69 247 GLY A O 1
ATOM 1944 N N . LEU A 1 248 ? -15.062 -14.805 3.975 1 98.69 248 LEU A N 1
ATOM 1945 C CA . LEU A 1 248 ? -14.117 -14.398 5.008 1 98.69 248 LEU A CA 1
ATOM 1946 C C . LEU A 1 248 ? -13.742 -12.93 4.855 1 98.69 248 LEU A C 1
ATOM 1948 O O . LEU A 1 248 ? -13.641 -12.203 5.848 1 98.69 248 LEU A O 1
ATOM 1952 N N . ILE A 1 249 ? -13.547 -12.516 3.625 1 98.69 249 ILE A N 1
ATOM 1953 C CA . ILE A 1 249 ? -13.25 -11.109 3.379 1 98.69 249 ILE A CA 1
ATOM 1954 C C . ILE A 1 249 ? -14.445 -10.25 3.791 1 98.69 249 ILE A C 1
ATOM 1956 O O . ILE A 1 249 ? -14.273 -9.211 4.43 1 98.69 249 ILE A O 1
ATOM 1960 N N . ALA A 1 250 ? -15.648 -10.703 3.422 1 98.56 250 ALA A N 1
ATOM 1961 C CA . ALA A 1 250 ? -16.859 -9.977 3.805 1 98.56 250 ALA A CA 1
ATOM 1962 C C . ALA A 1 250 ? -16.938 -9.82 5.32 1 98.56 250 ALA A C 1
ATOM 1964 O O . ALA A 1 250 ? -17.344 -8.773 5.82 1 98.56 250 ALA A O 1
ATOM 1965 N N . ALA A 1 251 ? -16.609 -10.836 6.023 1 98.56 251 ALA A N 1
ATOM 1966 C CA . ALA A 1 251 ? -16.625 -10.773 7.484 1 98.56 251 ALA A CA 1
ATOM 1967 C C . ALA A 1 251 ? -15.664 -9.719 8 1 98.56 251 ALA A C 1
ATOM 1969 O O . ALA A 1 251 ? -15.977 -8.984 8.945 1 98.56 251 ALA A O 1
ATOM 1970 N N . ASP A 1 252 ? -14.484 -9.633 7.453 1 98.62 252 ASP A N 1
ATOM 1971 C CA . ASP A 1 252 ? -13.531 -8.594 7.824 1 98.62 252 ASP A CA 1
ATOM 1972 C C . ASP A 1 252 ? -14.094 -7.203 7.527 1 98.62 252 ASP A C 1
ATOM 1974 O O . ASP A 1 252 ? -13.969 -6.293 8.352 1 98.62 252 ASP A O 1
ATOM 1978 N N . GLU A 1 253 ? -14.633 -7.078 6.316 1 98.12 253 GLU A N 1
ATOM 1979 C CA . GLU A 1 253 ? -15.219 -5.797 5.93 1 98.12 253 GLU A CA 1
ATOM 1980 C C . GLU A 1 253 ? -16.312 -5.375 6.906 1 98.12 253 GLU A C 1
ATOM 1982 O O . GLU A 1 253 ? -16.453 -4.191 7.223 1 98.12 253 GLU A O 1
ATOM 1987 N N . LYS A 1 254 ? -17.094 -6.301 7.324 1 98.44 254 LYS A N 1
ATOM 1988 C CA . LYS A 1 254 ? -18.156 -6.008 8.281 1 98.44 254 LYS A CA 1
ATOM 1989 C C . LYS A 1 254 ? -17.578 -5.516 9.609 1 98.44 254 LYS A C 1
ATOM 1991 O O . LYS A 1 254 ? -18.109 -4.574 10.203 1 98.44 254 LYS A O 1
ATOM 1996 N N . ARG A 1 255 ? -16.578 -6.168 10.078 1 98.5 255 ARG A N 1
ATOM 1997 C CA . ARG A 1 255 ? -15.914 -5.742 11.305 1 98.5 255 ARG A CA 1
ATOM 1998 C C . ARG A 1 255 ? -15.359 -4.328 11.164 1 98.5 255 ARG A C 1
ATOM 2000 O O . ARG A 1 255 ? -15.484 -3.516 12.086 1 98.5 255 ARG A O 1
ATOM 2007 N N . HIS A 1 256 ? -14.727 -4.004 10.055 1 98.62 256 HIS A N 1
ATOM 2008 C CA . HIS A 1 256 ? -14.234 -2.658 9.781 1 98.62 256 HIS A CA 1
ATOM 2009 C C . HIS A 1 256 ? -15.383 -1.65 9.75 1 98.62 256 HIS A C 1
ATOM 2011 O O . HIS A 1 256 ? -15.258 -0.55 10.297 1 98.62 256 HIS A O 1
ATOM 2017 N N . GLU A 1 257 ? -16.438 -2.041 9.094 1 98.31 257 GLU A N 1
ATOM 2018 C CA . GLU A 1 257 ? -17.641 -1.194 9.055 1 98.31 257 GLU A CA 1
ATOM 2019 C C . GLU A 1 257 ? -18.109 -0.844 10.461 1 98.31 257 GLU A C 1
ATOM 2021 O O . GLU A 1 257 ? -18.438 0.309 10.742 1 98.31 257 GLU A O 1
ATOM 2026 N N . PHE A 1 258 ? -18.141 -1.818 11.328 1 98.31 258 PHE A N 1
ATOM 2027 C CA . PHE A 1 258 ? -18.594 -1.591 12.695 1 98.31 258 PHE A CA 1
ATOM 2028 C C . PHE A 1 258 ? -17.688 -0.58 13.398 1 98.31 258 PHE A C 1
ATOM 2030 O O . PHE A 1 258 ? -18.172 0.303 14.109 1 98.31 258 PHE A O 1
ATOM 2037 N N . ALA A 1 259 ? -16.453 -0.73 13.203 1 98.5 259 ALA A N 1
ATOM 2038 C CA . ALA A 1 259 ? -15.492 0.173 13.836 1 98.5 259 ALA A CA 1
ATOM 2039 C C . ALA A 1 259 ? -15.734 1.616 13.406 1 98.5 259 ALA A C 1
ATOM 2041 O O . ALA A 1 259 ? -15.875 2.508 14.242 1 98.5 259 ALA A O 1
ATOM 2042 N N . TYR A 1 260 ? -15.812 1.885 12.148 1 98.38 260 TYR A N 1
ATOM 2043 C CA . TYR A 1 260 ? -15.984 3.24 11.633 1 98.38 260 TYR A CA 1
ATOM 2044 C C . TYR A 1 260 ? -17.359 3.791 12.008 1 98.38 260 TYR A C 1
ATOM 2046 O O . TYR A 1 260 ? -17.5 4.977 12.32 1 98.38 260 TYR A O 1
ATOM 2054 N N . THR A 1 261 ? -18.344 2.916 11.938 1 98.19 261 THR A N 1
ATOM 2055 C CA . THR A 1 261 ? -19.688 3.318 12.336 1 98.19 261 THR A CA 1
ATOM 2056 C C . THR A 1 261 ? -19.703 3.795 13.789 1 98.19 261 THR A C 1
ATOM 2058 O O . THR A 1 261 ? -20.328 4.805 14.109 1 98.19 261 THR A O 1
ATOM 2061 N N . LYS A 1 262 ? -19.062 3.066 14.609 1 98.31 262 LYS A N 1
ATOM 2062 C CA . LYS A 1 262 ? -18.984 3.422 16.031 1 98.31 262 LYS A CA 1
ATOM 2063 C C . LYS A 1 262 ? -18.297 4.773 16.219 1 98.31 262 LYS A C 1
ATOM 2065 O O . LYS A 1 262 ? -18.672 5.551 17.094 1 98.31 262 LYS A O 1
ATOM 2070 N N . VAL A 1 263 ? -17.281 5.055 15.477 1 98.5 263 VAL A N 1
ATOM 2071 C CA . VAL A 1 263 ? -16.594 6.336 15.562 1 98.5 263 VAL A CA 1
ATOM 2072 C C . VAL A 1 263 ? -17.547 7.469 15.188 1 98.5 263 VAL A C 1
ATOM 2074 O O . VAL A 1 263 ? -17.609 8.492 15.875 1 98.5 263 VAL A O 1
ATOM 2077 N N . VAL A 1 264 ? -18.266 7.273 14.133 1 97.88 264 VAL A N 1
ATOM 2078 C CA . VAL A 1 264 ? -19.203 8.312 13.695 1 97.88 264 VAL A CA 1
ATOM 2079 C C . VAL A 1 264 ? -20.312 8.484 14.727 1 97.88 264 VAL A C 1
ATOM 2081 O O . VAL A 1 264 ? -20.75 9.602 14.992 1 97.88 264 VAL A O 1
ATOM 2084 N N . GLU A 1 265 ? -20.75 7.41 15.32 1 97.62 265 GLU A N 1
ATOM 2085 C CA . GLU A 1 265 ? -21.703 7.496 16.422 1 97.62 265 GLU A CA 1
ATOM 2086 C C . GLU A 1 265 ? -21.156 8.367 17.562 1 97.62 265 GLU A C 1
ATOM 2088 O O . GLU A 1 265 ? -21.891 9.203 18.094 1 97.62 265 GLU A O 1
ATOM 2093 N N . LYS A 1 266 ? -19.984 8.117 17.891 1 98 266 LYS A N 1
ATOM 2094 C CA . LYS A 1 266 ? -19.344 8.898 18.938 1 98 266 LYS A CA 1
ATOM 2095 C C . LYS A 1 266 ? -19.25 10.367 18.547 1 98 266 LYS A C 1
ATOM 2097 O O . LYS A 1 266 ? -19.422 11.25 19.391 1 98 266 LYS A O 1
ATOM 2102 N N . LEU A 1 267 ? -18.984 10.625 17.281 1 97.06 267 LEU A N 1
ATOM 2103 C CA . LEU A 1 267 ? -18.922 12 16.812 1 97.06 267 LEU A CA 1
ATOM 2104 C C . LEU A 1 267 ? -20.281 12.672 16.891 1 97.06 267 LEU A C 1
ATOM 2106 O O . LEU A 1 267 ? -20.391 13.844 17.25 1 97.06 267 LEU A O 1
ATOM 2110 N N . PHE A 1 268 ? -21.328 11.961 16.578 1 96.06 268 PHE A N 1
ATOM 2111 C CA . PHE A 1 268 ? -22.672 12.508 16.719 1 96.06 268 PHE A CA 1
ATOM 2112 C C . PHE A 1 268 ? -22.969 12.836 18.172 1 96.06 268 PHE A C 1
ATOM 2114 O O . PHE A 1 268 ? -23.703 13.781 18.469 1 96.06 268 PHE A O 1
ATOM 2121 N N . GLU A 1 269 ? -22.422 12.078 19.078 1 95.88 269 GLU A N 1
ATOM 2122 C CA . GLU A 1 269 ? -22.625 12.289 20.5 1 95.88 269 GLU A CA 1
ATOM 2123 C C . GLU A 1 269 ? -21.891 13.547 20.984 1 95.88 269 GLU A C 1
ATOM 2125 O O . GLU A 1 269 ? -22.453 14.344 21.734 1 95.88 269 GLU A O 1
ATOM 2130 N N . VAL A 1 270 ? -20.688 13.789 20.547 1 95.56 270 VAL A N 1
ATOM 2131 C CA . VAL A 1 270 ? -19.844 14.805 21.172 1 95.56 270 VAL A CA 1
ATOM 2132 C C . VAL A 1 270 ? -19.875 16.078 20.328 1 95.56 270 VAL A C 1
ATOM 2134 O O . VAL A 1 270 ? -19.578 17.172 20.828 1 95.56 270 VAL A O 1
ATOM 2137 N N . ASP A 1 271 ? -20.156 15.992 19.047 1 95 271 ASP A N 1
ATOM 2138 C CA . ASP A 1 271 ? -20.219 17.125 18.141 1 95 271 ASP A CA 1
ATOM 2139 C C . ASP A 1 271 ? -21.281 16.906 17.062 1 95 271 ASP A C 1
ATOM 2141 O O . ASP A 1 271 ? -20.953 16.844 15.867 1 95 271 ASP A O 1
ATOM 2145 N N . PRO A 1 272 ? -22.516 16.891 17.438 1 94.44 272 PRO A N 1
ATOM 2146 C CA . PRO A 1 272 ? -23.594 16.531 16.516 1 94.44 272 PRO A CA 1
ATOM 2147 C C . PRO A 1 272 ? -23.719 17.516 15.344 1 94.44 272 PRO A C 1
ATOM 2149 O O . PRO A 1 272 ? -24.031 17.109 14.227 1 94.44 272 PRO A O 1
ATOM 2152 N N . ASP A 1 273 ? -23.422 18.766 15.523 1 93.12 273 ASP A N 1
ATOM 2153 C CA . ASP A 1 273 ? -23.609 19.781 14.477 1 93.12 273 ASP A CA 1
ATOM 2154 C C . ASP A 1 273 ? -22.641 19.547 13.32 1 93.12 273 ASP A C 1
ATOM 2156 O O . ASP A 1 273 ? -23.062 19.438 12.172 1 93.12 273 ASP A O 1
ATOM 2160 N N . THR A 1 274 ? -21.359 19.484 13.664 1 93 274 THR A N 1
ATOM 2161 C CA . THR A 1 274 ? -20.359 19.281 12.625 1 93 274 THR A CA 1
ATOM 2162 C C . THR A 1 274 ? -20.562 17.938 11.922 1 93 274 THR A C 1
ATOM 2164 O O . THR A 1 274 ? -20.375 17.828 10.711 1 93 274 THR A O 1
ATOM 2167 N N . THR A 1 275 ? -20.938 16.953 12.703 1 95.19 275 THR A N 1
ATOM 2168 C CA . THR A 1 275 ? -21.156 15.625 12.141 1 95.19 275 THR A CA 1
ATOM 2169 C C . THR A 1 275 ? -22.328 15.641 11.172 1 95.19 275 THR A C 1
ATOM 2171 O O . THR A 1 275 ? -22.25 15.062 10.078 1 95.19 275 THR A O 1
ATOM 2174 N N . MET A 1 276 ? -23.359 16.312 11.523 1 92.31 276 MET A N 1
ATOM 2175 C CA . MET A 1 276 ? -24.547 16.438 10.672 1 92.31 276 MET A CA 1
ATOM 2176 C C . MET A 1 276 ? -24.203 17.141 9.367 1 92.31 276 MET A C 1
ATOM 2178 O O . MET A 1 276 ? -24.625 16.719 8.289 1 92.31 276 MET A O 1
ATOM 2182 N N . LEU A 1 277 ? -23.453 18.188 9.453 1 90 277 LEU A N 1
ATOM 2183 C CA . LEU A 1 277 ? -23.047 18.938 8.266 1 90 277 LEU A CA 1
ATOM 2184 C C . LEU A 1 277 ? -22.188 18.062 7.348 1 90 277 LEU A C 1
ATOM 2186 O O . LEU A 1 277 ? -22.359 18.109 6.125 1 90 277 LEU A O 1
ATOM 2190 N N . ALA A 1 278 ? -21.312 17.266 7.945 1 91.81 278 ALA A N 1
ATOM 2191 C CA . ALA A 1 278 ? -20.453 16.375 7.168 1 91.81 278 ALA A CA 1
ATOM 2192 C C . ALA A 1 278 ? -21.281 15.305 6.469 1 91.81 278 ALA A C 1
ATOM 2194 O O . ALA A 1 278 ? -21.047 15 5.293 1 91.81 278 ALA A O 1
ATOM 2195 N N . LEU A 1 279 ? -22.203 14.734 7.211 1 91.44 279 LEU A N 1
ATOM 2196 C CA . LEU A 1 279 ? -23.062 13.711 6.629 1 91.44 279 LEU A CA 1
ATOM 2197 C C . LEU A 1 279 ? -23.859 14.273 5.453 1 91.44 279 LEU A C 1
ATOM 2199 O O . LEU A 1 279 ? -23.922 13.648 4.391 1 91.44 279 LEU A O 1
ATOM 2203 N N . ALA A 1 280 ? -24.391 15.43 5.633 1 85.81 280 ALA A N 1
ATOM 2204 C CA . ALA A 1 280 ? -25.156 16.078 4.574 1 85.81 280 ALA A CA 1
ATOM 2205 C C . ALA A 1 280 ? -24.281 16.328 3.342 1 85.81 280 ALA A C 1
ATOM 2207 O O . ALA A 1 280 ? -24.734 16.141 2.209 1 85.81 280 ALA A O 1
ATOM 2208 N N . ASP A 1 281 ? -23.141 16.766 3.605 1 84.25 281 ASP A N 1
ATOM 2209 C CA . ASP A 1 281 ? -22.203 17.016 2.512 1 84.25 281 ASP A CA 1
ATOM 2210 C C . ASP A 1 281 ? -21.875 15.742 1.748 1 84.25 281 ASP A C 1
ATOM 2212 O O . ASP A 1 281 ? -21.875 15.727 0.515 1 84.25 281 ASP A O 1
ATOM 2216 N N . MET A 1 282 ? -21.656 14.688 2.467 1 85.38 282 MET A N 1
ATOM 2217 C CA . MET A 1 282 ? -21.328 13.414 1.845 1 85.38 282 MET A CA 1
ATOM 2218 C C . MET A 1 282 ? -22.516 12.875 1.05 1 85.38 282 MET A C 1
ATOM 2220 O O . MET A 1 282 ? -22.344 12.281 -0.017 1 85.38 282 MET A O 1
ATOM 2224 N N . MET A 1 283 ? -23.641 13.078 1.553 1 80.06 283 MET A N 1
ATOM 2225 C CA . MET A 1 283 ? -24.844 12.609 0.865 1 80.06 283 MET A CA 1
ATOM 2226 C C . MET A 1 283 ? -25.062 13.391 -0.427 1 80.06 283 MET A C 1
ATOM 2228 O O . MET A 1 283 ? -25.5 12.82 -1.433 1 80.06 283 MET A O 1
ATOM 2232 N N . ARG A 1 284 ? -24.781 14.578 -0.377 1 74.69 284 ARG A N 1
ATOM 2233 C CA . ARG A 1 284 ? -24.953 15.422 -1.557 1 74.69 284 ARG A CA 1
ATOM 2234 C C . ARG A 1 284 ? -23.969 15.023 -2.656 1 74.69 284 ARG A C 1
ATOM 2236 O O . ARG A 1 284 ? -24.312 15.062 -3.842 1 74.69 284 ARG A O 1
ATOM 2243 N N . ARG A 1 285 ? -22.781 14.641 -2.273 1 72.25 285 ARG A N 1
ATOM 2244 C CA . ARG A 1 285 ? -21.75 14.305 -3.232 1 72.25 285 ARG A CA 1
ATOM 2245 C C . ARG A 1 285 ? -21.859 12.852 -3.682 1 72.25 285 ARG A C 1
ATOM 2247 O O . ARG A 1 285 ? -21.156 12.422 -4.594 1 72.25 285 ARG A O 1
ATOM 2254 N N . LYS A 1 286 ? -22.703 12.227 -3.371 1 64.56 286 LYS A N 1
ATOM 2255 C CA . LYS A 1 286 ? -22.828 10.797 -3.646 1 64.56 286 LYS A CA 1
ATOM 2256 C C . LYS A 1 286 ? -21.531 10.062 -3.316 1 64.56 286 LYS A C 1
ATOM 2258 O O . LYS A 1 286 ? -20.469 10.398 -3.848 1 64.56 286 LYS A O 1
ATOM 2263 N N . ILE A 1 287 ? -21.469 9.367 -2.428 1 67.75 287 ILE A N 1
ATOM 2264 C CA . ILE A 1 287 ? -20.281 8.648 -1.967 1 67.75 287 ILE A CA 1
ATOM 2265 C C . ILE A 1 287 ? -19.797 7.707 -3.062 1 67.75 287 ILE A C 1
ATOM 2267 O O . ILE A 1 287 ? -20.406 6.664 -3.312 1 67.75 287 ILE A O 1
ATOM 2271 N N . ALA A 1 288 ? -18.844 8.281 -3.789 1 63.41 288 ALA A N 1
ATOM 2272 C CA . ALA A 1 288 ? -18.281 7.516 -4.898 1 63.41 288 ALA A CA 1
ATOM 2273 C C . ALA A 1 288 ? -17.359 6.41 -4.395 1 63.41 288 ALA A C 1
ATOM 2275 O O . ALA A 1 288 ? -16.672 6.578 -3.383 1 63.41 288 ALA A O 1
ATOM 2276 N N . MET A 1 289 ? -17.438 5.34 -5.211 1 70.31 289 MET A N 1
ATOM 2277 C CA . MET A 1 289 ? -16.516 4.25 -4.906 1 70.31 289 MET A CA 1
ATOM 2278 C C . MET A 1 289 ? -15.125 4.551 -5.441 1 70.31 289 MET A C 1
ATOM 2280 O O . MET A 1 289 ? -14.977 5.242 -6.449 1 70.31 289 MET A O 1
ATOM 2284 N N . PRO A 1 290 ? -14.117 4.082 -4.754 1 65.5 290 PRO A N 1
ATOM 2285 C CA . PRO A 1 290 ? -12.758 4.285 -5.242 1 65.5 290 PRO A CA 1
ATOM 2286 C C . PRO A 1 290 ? -12.555 3.762 -6.66 1 65.5 290 PRO A C 1
ATOM 2288 O O . PRO A 1 290 ? -11.797 4.352 -7.441 1 65.5 290 PRO A O 1
ATOM 2291 N N . ALA A 1 291 ? -13.141 2.721 -6.961 1 63.28 291 ALA A N 1
ATOM 2292 C CA . ALA A 1 291 ? -13.023 2.105 -8.281 1 63.28 291 ALA A CA 1
ATOM 2293 C C . ALA A 1 291 ? -13.422 3.086 -9.383 1 63.28 291 ALA A C 1
ATOM 2295 O O . ALA A 1 291 ? -13.117 2.867 -10.555 1 63.28 291 ALA A O 1
ATOM 2296 N N . ALA A 1 292 ? -14.055 4.117 -8.984 1 64.75 292 ALA A N 1
ATOM 2297 C CA . ALA A 1 292 ? -14.469 5.121 -9.961 1 64.75 292 ALA A CA 1
ATOM 2298 C C . ALA A 1 292 ? -13.258 5.738 -10.664 1 64.75 292 ALA A C 1
ATOM 2300 O O . ALA A 1 292 ? -13.391 6.324 -11.742 1 64.75 292 ALA A O 1
ATOM 2301 N N . PHE A 1 293 ? -12.102 5.453 -10.078 1 63.66 293 PHE A N 1
ATOM 2302 C CA . PHE A 1 293 ? -10.891 6.047 -10.625 1 63.66 293 PHE A CA 1
ATOM 2303 C C . PHE A 1 293 ? -10.078 5.008 -11.398 1 63.66 293 PHE A C 1
ATOM 2305 O O . PHE A 1 293 ? -8.969 5.289 -11.844 1 63.66 293 PHE A O 1
ATOM 2312 N N . MET A 1 294 ? -10.664 3.895 -11.641 1 60.97 294 MET A N 1
ATOM 2313 C CA . MET A 1 294 ? -9.945 2.834 -12.344 1 60.97 294 MET A CA 1
ATOM 2314 C C . MET A 1 294 ? -9.773 3.178 -13.82 1 60.97 294 MET A C 1
ATOM 2316 O O . MET A 1 294 ? -10.688 3.73 -14.438 1 60.97 294 MET A O 1
ATOM 2320 N N . PHE A 1 295 ? -8.578 3.012 -14.266 1 66.94 295 PHE A N 1
ATOM 2321 C CA . PHE A 1 295 ? -8.172 3.211 -15.648 1 66.94 295 PHE A CA 1
ATOM 2322 C C . PHE A 1 295 ? -7.16 2.154 -16.078 1 66.94 295 PHE A C 1
ATOM 2324 O O . PHE A 1 295 ? -6.297 1.764 -15.281 1 66.94 295 PHE A O 1
ATOM 2331 N N . ASP A 1 296 ? -7.379 1.629 -17.328 1 61.88 296 ASP A N 1
ATOM 2332 C CA . ASP A 1 296 ? -6.484 0.559 -17.766 1 61.88 296 ASP A CA 1
ATOM 2333 C C . ASP A 1 296 ? -5.566 1.029 -18.891 1 61.88 296 ASP A C 1
ATOM 2335 O O . ASP A 1 296 ? -4.863 0.223 -19.5 1 61.88 296 ASP A O 1
ATOM 2339 N N . GLY A 1 297 ? -5.609 2.34 -19.156 1 60.09 297 GLY A N 1
ATOM 2340 C CA . GLY A 1 297 ? -4.781 2.877 -20.234 1 60.09 297 GLY A CA 1
ATOM 2341 C C . GLY A 1 297 ? -5.473 2.867 -21.578 1 60.09 297 GLY A C 1
ATOM 2342 O O . GLY A 1 297 ? -4.938 3.393 -22.562 1 60.09 297 GLY A O 1
ATOM 2343 N N . LEU A 1 298 ? -6.602 2.191 -21.688 1 61.94 298 LEU A N 1
ATOM 2344 C CA . LEU A 1 298 ? -7.293 2.002 -22.969 1 61.94 298 LEU A CA 1
ATOM 2345 C C . LEU A 1 298 ? -8.719 2.545 -22.891 1 61.94 298 LEU A C 1
ATOM 2347 O O . LEU A 1 298 ? -9.117 3.357 -23.734 1 61.94 298 LEU A O 1
ATOM 2351 N N . ASP A 1 299 ? -9.438 2.176 -21.859 1 63.78 299 ASP A N 1
ATOM 2352 C CA . ASP A 1 299 ? -10.859 2.473 -21.734 1 63.78 299 ASP A CA 1
ATOM 2353 C C . ASP A 1 299 ? -11.102 3.533 -20.656 1 63.78 299 ASP A C 1
ATOM 2355 O O . ASP A 1 299 ? -11.016 3.246 -19.469 1 63.78 299 ASP A O 1
ATOM 2359 N N . ARG A 1 300 ? -11.516 4.691 -21.062 1 69.38 300 ARG A N 1
ATOM 2360 C CA . ARG A 1 300 ? -11.797 5.77 -20.125 1 69.38 300 ARG A CA 1
ATOM 2361 C C . ARG A 1 300 ? -13.109 5.531 -19.391 1 69.38 300 ARG A C 1
ATOM 2363 O O . ARG A 1 300 ? -13.383 6.164 -18.359 1 69.38 300 ARG A O 1
ATOM 2370 N N . GLU A 1 301 ? -13.836 4.613 -19.922 1 68.62 301 GLU A N 1
ATOM 2371 C CA . GLU A 1 301 ? -15.125 4.301 -19.328 1 68.62 301 GLU A CA 1
ATOM 2372 C C . GLU A 1 301 ? -15.078 2.969 -18.578 1 68.62 301 GLU A C 1
ATOM 2374 O O . GLU A 1 301 ? -16.078 2.252 -18.516 1 68.62 301 GLU A O 1
ATOM 2379 N N . LEU A 1 302 ? -13.984 2.67 -18.094 1 68.81 302 LEU A N 1
ATOM 2380 C CA . LEU A 1 302 ? -13.797 1.379 -17.438 1 68.81 302 LEU A CA 1
ATOM 2381 C C . LEU A 1 302 ? -14.727 1.24 -16.234 1 68.81 302 LEU A C 1
ATOM 2383 O O . LEU A 1 302 ? -15.367 0.202 -16.047 1 68.81 302 LEU A O 1
ATOM 2387 N N . PHE A 1 303 ? -14.875 2.316 -15.516 1 71.75 303 PHE A N 1
ATOM 2388 C CA . PHE A 1 303 ? -15.664 2.217 -14.297 1 71.75 303 PHE A CA 1
ATOM 2389 C C . PHE A 1 303 ? -17.156 2.111 -14.625 1 71.75 303 PHE A C 1
ATOM 2391 O O . PHE A 1 303 ? -17.859 1.252 -14.086 1 71.75 303 PHE A O 1
ATOM 2398 N N . PRO A 1 304 ? -17.578 2.893 -15.516 1 68.44 304 PRO A N 1
ATOM 2399 C CA . PRO A 1 304 ? -18.984 2.725 -15.891 1 68.44 304 PRO A CA 1
ATOM 2400 C C . PRO A 1 304 ? -19.297 1.315 -16.391 1 68.44 304 PRO A C 1
ATOM 2402 O O . PRO A 1 304 ? -20.359 0.77 -16.094 1 68.44 304 PRO A O 1
ATOM 2405 N N . HIS A 1 305 ? -18.422 0.778 -17.109 1 72.94 305 HIS A N 1
ATOM 2406 C CA . HIS A 1 305 ? -18.609 -0.587 -17.578 1 72.94 305 HIS A CA 1
ATOM 2407 C C . HIS A 1 305 ? -18.641 -1.577 -16.422 1 72.94 305 HIS A C 1
ATOM 2409 O O . HIS A 1 305 ? -19.516 -2.438 -16.344 1 72.94 305 HIS A O 1
ATOM 2415 N N . TYR A 1 306 ? -17.781 -1.393 -15.562 1 77.06 306 TYR A N 1
ATOM 2416 C CA . TYR A 1 306 ? -17.719 -2.232 -14.367 1 77.06 306 TYR A CA 1
ATOM 2417 C C . TYR A 1 306 ? -19 -2.104 -13.547 1 77.06 306 TYR A C 1
ATOM 2419 O O . TYR A 1 306 ? -19.594 -3.107 -13.141 1 77.06 306 TYR A O 1
ATOM 2427 N N . SER A 1 307 ? -19.359 -0.906 -13.375 1 75.25 307 SER A N 1
ATOM 2428 C CA . SER A 1 307 ? -20.547 -0.623 -12.555 1 75.25 307 SER A CA 1
ATOM 2429 C C . SER A 1 307 ? -21.797 -1.214 -13.172 1 75.25 307 SER A C 1
ATOM 2431 O O . SER A 1 307 ? -22.656 -1.742 -12.461 1 75.25 307 SER A O 1
ATOM 2433 N N . ALA A 1 308 ? -21.859 -1.178 -14.438 1 77.12 308 ALA A N 1
ATOM 2434 C CA . ALA A 1 308 ? -23 -1.748 -15.141 1 77.12 308 ALA A CA 1
ATOM 2435 C C . ALA A 1 308 ? -23.047 -3.264 -14.969 1 77.12 308 ALA A C 1
ATOM 2437 O O . ALA A 1 308 ? -24.125 -3.834 -14.75 1 77.12 308 ALA A O 1
ATOM 2438 N N . VAL A 1 309 ? -21.984 -3.801 -15.039 1 76.94 309 VAL A N 1
ATOM 2439 C CA . VAL A 1 309 ? -21.922 -5.25 -14.883 1 76.94 309 VAL A CA 1
ATOM 2440 C C . VAL A 1 309 ? -22.297 -5.629 -13.453 1 76.94 309 VAL A C 1
ATOM 2442 O O . VAL A 1 309 ? -23.094 -6.547 -13.234 1 76.94 309 VAL A O 1
ATOM 2445 N N . ALA A 1 310 ? -21.797 -4.91 -12.531 1 80.25 310 ALA A N 1
ATOM 2446 C CA . ALA A 1 310 ? -22.078 -5.18 -11.125 1 80.25 310 ALA A CA 1
ATOM 2447 C C . ALA A 1 310 ? -23.578 -5.059 -10.836 1 80.25 310 ALA A C 1
ATOM 2449 O O . ALA A 1 310 ? -24.141 -5.867 -10.086 1 80.25 310 ALA A O 1
ATOM 2450 N N . GLN A 1 311 ? -24.172 -4.109 -11.43 1 79.69 311 GLN A N 1
ATOM 2451 C CA . GLN A 1 311 ? -25.609 -3.92 -11.312 1 79.69 311 GLN A CA 1
ATOM 2452 C C . GLN A 1 311 ? -26.375 -5.098 -11.906 1 79.69 311 GLN A C 1
ATOM 2454 O O . GLN A 1 311 ? -27.297 -5.625 -11.289 1 79.69 311 GLN A O 1
ATOM 2459 N N . ASN A 1 312 ? -25.938 -5.488 -12.992 1 82.75 312 ASN A N 1
ATOM 2460 C CA . 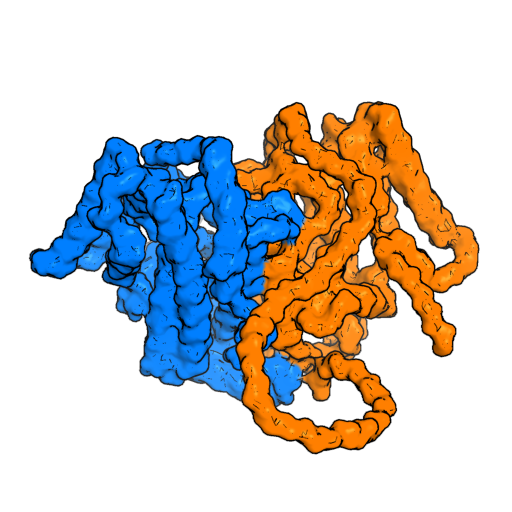ASN A 1 312 ? -26.672 -6.5 -13.75 1 82.75 312 ASN A CA 1
ATOM 2461 C C . ASN A 1 312 ? -26.594 -7.867 -13.07 1 82.75 312 ASN A C 1
ATOM 2463 O O . ASN A 1 312 ? -27.578 -8.609 -13.047 1 82.75 312 ASN A O 1
ATOM 2467 N N . VAL A 1 313 ? -25.469 -8.094 -12.484 1 86.06 313 VAL A N 1
ATOM 2468 C CA . VAL A 1 313 ? -25.297 -9.438 -11.953 1 86.06 313 VAL A CA 1
ATOM 2469 C C . VAL A 1 313 ? -25.609 -9.453 -10.461 1 86.06 313 VAL A C 1
ATOM 2471 O O . VAL A 1 313 ? -25.562 -10.5 -9.82 1 86.06 313 VAL A O 1
ATOM 2474 N N . GLY A 1 314 ? -25.844 -8.266 -9.891 1 86.38 314 GLY A N 1
ATOM 2475 C CA . GLY A 1 314 ? -26.328 -8.211 -8.516 1 86.38 314 GLY A CA 1
ATOM 2476 C C . GLY A 1 314 ? -25.203 -8.242 -7.492 1 86.38 314 GLY A C 1
ATOM 2477 O O . GLY A 1 314 ? -25.391 -8.766 -6.391 1 86.38 314 GLY A O 1
ATOM 2478 N N . ILE A 1 315 ? -24.094 -7.824 -7.832 1 89.06 315 ILE A N 1
ATOM 2479 C CA . ILE A 1 315 ? -22.984 -7.781 -6.883 1 89.06 315 ILE A CA 1
ATOM 2480 C C . ILE A 1 315 ? -23.125 -6.547 -5.992 1 89.06 315 ILE A C 1
ATOM 2482 O O . ILE A 1 315 ? -22.938 -6.633 -4.777 1 89.06 315 ILE A O 1
ATOM 2486 N N . TYR A 1 316 ? -23.406 -5.465 -6.551 1 87.81 316 TYR A N 1
ATOM 2487 C CA . TYR A 1 316 ? -23.703 -4.219 -5.855 1 87.81 316 TYR A CA 1
ATOM 2488 C C . TYR A 1 316 ? -24.594 -3.32 -6.707 1 87.81 316 TYR A C 1
ATOM 2490 O O . TYR A 1 316 ? -24.125 -2.688 -7.656 1 87.81 316 TYR A O 1
ATOM 2498 N N . THR A 1 317 ? -25.781 -3.186 -6.32 1 85.56 317 THR A N 1
ATOM 2499 C CA . THR A 1 317 ? -26.797 -2.533 -7.137 1 85.56 317 THR A CA 1
ATOM 2500 C C . THR A 1 317 ? -27.156 -1.168 -6.559 1 85.56 317 THR A C 1
ATOM 2502 O O . THR A 1 317 ? -26.734 -0.817 -5.461 1 85.56 317 THR A O 1
ATOM 2505 N N . THR A 1 318 ? -27.906 -0.533 -7.301 1 79.69 318 THR A N 1
ATOM 2506 C CA . THR A 1 318 ? -28.453 0.734 -6.828 1 79.69 318 THR A CA 1
ATOM 2507 C C . THR A 1 318 ? -29.312 0.522 -5.586 1 79.69 318 THR A C 1
ATOM 2509 O O . THR A 1 318 ? -29.359 1.384 -4.703 1 79.69 318 THR A O 1
ATOM 2512 N N . LYS A 1 319 ? -29.969 -0.531 -5.605 1 83.56 319 LYS A N 1
ATOM 2513 C CA . LYS A 1 319 ? -30.734 -0.86 -4.414 1 83.56 319 LYS A CA 1
ATOM 2514 C C . LYS A 1 319 ? -29.828 -1.06 -3.205 1 83.56 319 LYS A C 1
ATOM 2516 O O . LYS A 1 319 ? -30.141 -0.61 -2.102 1 83.56 319 LYS A O 1
ATOM 2521 N N . ASP A 1 320 ? -28.766 -1.746 -3.412 1 87.69 320 ASP A N 1
ATOM 2522 C CA . ASP A 1 320 ? -27.812 -1.935 -2.33 1 87.69 320 ASP A CA 1
ATOM 2523 C C . ASP A 1 320 ? -27.297 -0.593 -1.81 1 87.69 320 ASP A C 1
ATOM 2525 O O . ASP A 1 320 ? -27.141 -0.406 -0.601 1 87.69 320 ASP A O 1
ATOM 2529 N N . TYR A 1 321 ? -27.047 0.281 -2.689 1 83.62 321 TYR A N 1
ATOM 2530 C CA . TYR A 1 321 ? -26.578 1.611 -2.311 1 83.62 321 TYR A CA 1
ATOM 2531 C C . TYR A 1 321 ? -27.625 2.336 -1.473 1 83.62 321 TYR A C 1
ATOM 2533 O O . TYR A 1 321 ? -27.312 2.896 -0.422 1 83.62 321 TYR A O 1
ATOM 2541 N N . ALA A 1 322 ? -28.859 2.334 -1.941 1 81.75 322 ALA A N 1
ATOM 2542 C CA . ALA A 1 322 ? -29.953 2.969 -1.208 1 81.75 322 ALA A CA 1
ATOM 2543 C C . ALA A 1 322 ? -30.125 2.346 0.174 1 81.75 322 ALA A C 1
ATOM 2545 O O . ALA A 1 322 ? -30.312 3.057 1.164 1 81.75 322 ALA A O 1
ATOM 2546 N N . ASP A 1 323 ? -30.062 1.086 0.191 1 88.5 323 ASP A N 1
ATOM 2547 C CA . ASP A 1 323 ? -30.172 0.375 1.461 1 88.5 323 ASP A CA 1
ATOM 2548 C C . ASP A 1 323 ? -29.031 0.753 2.402 1 88.5 323 ASP A C 1
ATOM 2550 O O . ASP A 1 323 ? -29.219 0.816 3.619 1 88.5 323 ASP A O 1
ATOM 2554 N N . ASN A 1 324 ? -27.906 0.932 1.845 1 90.5 324 ASN A N 1
ATOM 2555 C CA . ASN A 1 324 ? -26.75 1.345 2.631 1 90.5 324 ASN A CA 1
ATOM 2556 C C . ASN A 1 324 ? -26.969 2.711 3.273 1 90.5 324 ASN A C 1
ATOM 2558 O O . ASN A 1 324 ? -26.672 2.902 4.453 1 90.5 324 ASN A O 1
ATOM 2562 N N . VAL A 1 325 ? -27.453 3.602 2.543 1 86.06 325 VAL A N 1
ATOM 2563 C CA . VAL A 1 325 ? -27.766 4.938 3.051 1 86.06 325 VAL A CA 1
ATOM 2564 C C . VAL A 1 325 ? -28.781 4.844 4.176 1 86.06 325 VAL A C 1
ATOM 2566 O O . VAL A 1 325 ? -28.594 5.418 5.25 1 86.06 325 VAL A O 1
ATOM 2569 N N . GLU A 1 326 ? -29.812 4.129 3.893 1 87.44 326 GLU A N 1
ATOM 2570 C CA . GLU A 1 326 ? -30.844 3.951 4.902 1 87.44 326 GLU A CA 1
ATOM 2571 C C . GLU A 1 326 ? -30.281 3.309 6.168 1 87.44 326 GLU A C 1
ATOM 2573 O O . GLU A 1 326 ? -30.672 3.676 7.277 1 87.44 326 GLU A O 1
ATOM 2578 N N . PHE A 1 327 ? -29.5 2.414 5.945 1 93.81 327 PHE A N 1
ATOM 2579 C CA . PHE A 1 327 ? -28.891 1.712 7.062 1 93.81 327 PHE A CA 1
ATOM 2580 C C . PHE A 1 327 ? -28.172 2.689 7.992 1 93.81 327 PHE A C 1
ATOM 2582 O O . PHE A 1 327 ? -28.406 2.678 9.203 1 93.81 327 PHE A O 1
ATOM 2589 N N . PHE A 1 328 ? -27.375 3.562 7.527 1 93.81 328 PHE A N 1
ATOM 2590 C CA . PHE A 1 328 ? -26.562 4.441 8.359 1 93.81 328 PHE A CA 1
ATOM 2591 C C . PHE A 1 328 ? -27.406 5.555 8.961 1 93.81 328 PHE A C 1
ATOM 2593 O O . PHE A 1 328 ? -27.156 6 10.086 1 93.81 328 PHE A O 1
ATOM 2600 N N . VAL A 1 329 ? -28.391 6 8.242 1 88.38 329 VAL A N 1
ATOM 2601 C CA . VAL A 1 329 ? -29.297 7.008 8.789 1 88.38 329 VAL A CA 1
ATOM 2602 C C . VAL A 1 329 ? -30.016 6.453 10.016 1 88.38 329 VAL A C 1
ATOM 2604 O O . VAL A 1 329 ? -30.188 7.156 11.016 1 88.38 329 VAL A O 1
ATOM 2607 N N . LYS A 1 330 ? -30.391 5.223 9.852 1 91.38 330 LYS A N 1
ATOM 2608 C CA . LYS A 1 330 ? -31.062 4.566 10.969 1 91.38 330 LYS A CA 1
ATOM 2609 C C . LYS A 1 330 ? -30.062 4.266 12.094 1 91.38 330 LYS A C 1
ATOM 2611 O O . LYS A 1 330 ? -30.344 4.527 13.266 1 91.38 330 LYS A O 1
ATOM 2616 N N . ARG A 1 331 ? -28.969 3.762 11.766 1 94.81 331 ARG A N 1
ATOM 2617 C CA . ARG A 1 331 ? -27.953 3.352 12.727 1 94.81 331 ARG A CA 1
ATOM 2618 C C . ARG A 1 331 ? -27.469 4.539 13.555 1 94.81 331 ARG A C 1
ATOM 2620 O O . ARG A 1 331 ? -27.25 4.41 14.758 1 94.81 331 ARG A O 1
ATOM 2627 N N . TRP A 1 332 ? -27.312 5.711 12.93 1 95.12 332 TRP A N 1
ATOM 2628 C CA . TRP A 1 332 ? -26.812 6.895 13.609 1 95.12 332 TRP A CA 1
ATOM 2629 C C . TRP A 1 332 ? -27.953 7.742 14.156 1 95.12 332 TRP A C 1
ATOM 2631 O O . TRP A 1 332 ? -27.734 8.852 14.656 1 95.12 332 TRP A O 1
ATOM 2641 N N . ASP A 1 333 ? -29.188 7.203 13.969 1 91.94 333 ASP A N 1
ATOM 2642 C CA . ASP A 1 333 ? -30.406 7.832 14.492 1 91.94 333 ASP A CA 1
ATOM 2643 C C . ASP A 1 333 ? -30.484 9.297 14.078 1 91.94 333 ASP A C 1
ATOM 2645 O O . ASP A 1 333 ? -30.734 10.172 14.906 1 91.94 333 ASP A O 1
ATOM 2649 N N . VAL A 1 334 ? -30.203 9.555 12.852 1 89.44 334 VAL A N 1
ATOM 2650 C CA . VAL A 1 334 ? -30.062 10.906 12.32 1 89.44 334 VAL A CA 1
ATOM 2651 C C . VAL A 1 334 ? -31.375 11.672 12.5 1 89.44 334 VAL A C 1
ATOM 2653 O O . VAL A 1 334 ? -31.359 12.852 12.883 1 89.44 334 VAL A O 1
ATOM 2656 N N . GLY A 1 335 ? -32.469 11.078 12.289 1 83.81 335 GLY A N 1
ATOM 2657 C CA . GLY A 1 335 ? -33.781 11.719 12.367 1 83.81 335 GLY A CA 1
ATOM 2658 C C . GLY A 1 335 ? -34.125 12.227 13.758 1 83.81 335 GLY A C 1
ATOM 2659 O O . GLY A 1 335 ? -34.875 13.195 13.898 1 83.81 335 GLY A O 1
ATOM 2660 N N . ASN A 1 336 ? -33.5 11.672 14.727 1 87.06 336 ASN A N 1
ATOM 2661 C CA . ASN A 1 336 ? -33.906 12 16.094 1 87.06 336 ASN A CA 1
ATOM 2662 C C . ASN A 1 336 ? -32.875 12.898 16.766 1 87.06 336 ASN A C 1
ATOM 2664 O O . ASN A 1 336 ? -33.031 13.25 17.938 1 87.06 336 ASN A O 1
ATOM 2668 N N . ILE A 1 337 ? -31.922 13.242 16.047 1 86.12 337 ILE A N 1
ATOM 2669 C CA . ILE A 1 337 ? -30.953 14.172 16.609 1 86.12 337 ILE A CA 1
ATOM 2670 C C . ILE A 1 337 ? -31.531 15.586 16.625 1 86.12 337 ILE A C 1
ATOM 2672 O O . ILE A 1 337 ? -31.797 16.156 15.555 1 86.12 337 ILE A O 1
ATOM 2676 N N . THR A 1 338 ? -31.797 16.172 17.828 1 80.94 338 THR A N 1
ATOM 2677 C CA . THR A 1 338 ? -32.438 17.469 17.922 1 80.94 338 THR A CA 1
ATOM 2678 C C . THR A 1 338 ? -31.594 18.438 18.734 1 80.94 338 THR A C 1
ATOM 2680 O O . THR A 1 338 ? -31.766 19.656 18.641 1 80.94 338 THR A O 1
ATOM 2683 N N . SER A 1 339 ? -30.781 17.938 19.5 1 82.62 339 SER A N 1
ATOM 2684 C CA . SER A 1 339 ? -29.969 18.797 20.359 1 82.62 339 SER A CA 1
ATOM 2685 C C . SER A 1 339 ? -28.562 18.953 19.812 1 82.62 339 SER A C 1
ATOM 2687 O O . SER A 1 339 ? -28.031 18.047 19.172 1 82.62 339 SER A O 1
ATOM 2689 N N . GLY A 1 340 ? -27.984 20.078 20.016 1 82.69 340 GLY A N 1
ATOM 2690 C CA . GLY A 1 340 ? -26.594 20.281 19.656 1 82.69 340 GLY A CA 1
ATOM 2691 C C . GLY A 1 340 ? -26.406 20.625 18.188 1 82.69 340 GLY A C 1
ATOM 2692 O O . GLY A 1 340 ? -25.312 20.484 17.656 1 82.69 340 GLY A O 1
ATOM 2693 N N . LEU A 1 341 ? -27.5 21.031 17.578 1 85.5 341 LEU A N 1
ATOM 2694 C CA . LEU A 1 341 ? -27.438 21.406 16.156 1 85.5 341 LEU A CA 1
ATOM 2695 C C . LEU A 1 341 ? -27.562 22.906 15.984 1 85.5 341 LEU A C 1
ATOM 2697 O O . LEU A 1 341 ? -28.375 23.562 16.641 1 85.5 341 LEU A O 1
ATOM 2701 N N . SER A 1 342 ? -26.703 23.406 15.195 1 82.94 342 SER A N 1
ATOM 2702 C CA . SER A 1 342 ? -26.875 24.781 14.742 1 82.94 342 SER A CA 1
ATOM 2703 C C . SER A 1 342 ? -28.016 24.891 13.742 1 82.94 342 SER A C 1
ATOM 2705 O O . SER A 1 342 ? -28.578 23.875 13.32 1 82.94 342 SER A O 1
ATOM 2707 N N . SER A 1 343 ? -28.312 26.172 13.414 1 79.81 343 SER A N 1
ATOM 2708 C CA . SER A 1 343 ? -29.328 26.391 12.391 1 79.81 343 SER A CA 1
ATOM 2709 C C . SER A 1 343 ? -28.953 25.688 11.086 1 79.81 343 SER A C 1
ATOM 2711 O O . SER A 1 343 ? -29.812 25.062 10.445 1 79.81 343 SER A O 1
ATOM 2713 N N . ARG A 1 344 ? -27.75 25.766 10.812 1 79.56 344 ARG A N 1
ATOM 2714 C CA . ARG A 1 344 ? -27.266 25.125 9.602 1 79.56 344 ARG A CA 1
ATOM 2715 C C . ARG A 1 344 ? -27.344 23.594 9.711 1 79.56 344 ARG A C 1
ATOM 2717 O O . ARG A 1 344 ? -27.797 22.922 8.789 1 79.56 344 ARG A O 1
ATOM 2724 N N . GLY A 1 345 ? -26.906 23.141 10.828 1 81.12 345 GLY A N 1
ATOM 2725 C CA . GLY A 1 345 ? -26.984 21.703 11.078 1 81.12 345 GLY A CA 1
ATOM 2726 C C . GLY A 1 345 ? -28.406 21.172 11.039 1 81.12 345 GLY A C 1
ATOM 2727 O O . GLY A 1 345 ? -28.656 20.094 10.5 1 81.12 345 GLY A O 1
ATOM 2728 N N . GLY A 1 346 ? -29.297 21.938 11.516 1 77.31 346 GLY A N 1
ATOM 2729 C CA . GLY A 1 346 ? -30.688 21.562 11.516 1 77.31 346 GLY A CA 1
ATOM 2730 C C . GLY A 1 346 ? -31.297 21.5 10.125 1 77.31 346 GLY A C 1
ATOM 2731 O O . GLY A 1 346 ? -32.031 20.562 9.797 1 77.31 346 GLY A O 1
ATOM 2732 N N . ARG A 1 347 ? -31.031 22.406 9.328 1 74 347 ARG A N 1
ATOM 2733 C CA . ARG A 1 347 ? -31.531 22.438 7.953 1 74 347 ARG A CA 1
ATOM 2734 C C . ARG A 1 347 ? -31 21.266 7.145 1 74 347 ARG A C 1
ATOM 2736 O O . ARG A 1 347 ? -31.719 20.656 6.359 1 74 347 ARG A O 1
ATOM 2743 N N . ARG A 1 348 ? -29.781 20.984 7.402 1 76.38 348 ARG A N 1
ATOM 2744 C CA . ARG A 1 348 ? -29.141 19.922 6.652 1 76.38 348 ARG A CA 1
ATOM 2745 C C . ARG A 1 348 ? -29.656 18.547 7.09 1 76.38 348 ARG A C 1
ATOM 2747 O O . ARG A 1 348 ? -29.75 17.625 6.277 1 76.38 348 ARG A O 1
ATOM 2754 N N . LYS A 1 349 ? -29.984 18.484 8.289 1 76.69 349 LYS A N 1
ATOM 2755 C CA . LYS A 1 349 ? -30.641 17.281 8.758 1 76.69 349 LYS A CA 1
ATOM 2756 C C . LYS A 1 349 ? -31.906 17 7.945 1 76.69 349 LYS A C 1
ATOM 2758 O O . LYS A 1 349 ? -32.125 15.867 7.504 1 76.69 349 LYS A O 1
ATOM 2763 N N . SER A 1 350 ? -32.656 17.984 7.707 1 70.5 350 SER A N 1
ATOM 2764 C CA . SER A 1 350 ? -33.906 17.859 6.953 1 70.5 350 SER A CA 1
ATOM 2765 C C . SER A 1 350 ? -33.656 17.406 5.523 1 70.5 350 SER A C 1
ATOM 2767 O O . SER A 1 350 ? -34.375 16.578 4.977 1 70.5 350 SER A O 1
ATOM 2769 N N . THR A 1 351 ? -32.594 17.859 5.039 1 66.38 351 THR A N 1
ATOM 2770 C CA . THR A 1 351 ? -32.25 17.5 3.674 1 66.38 351 THR A CA 1
ATOM 2771 C C . THR A 1 351 ? -31.734 16.062 3.609 1 66.38 351 THR A C 1
ATOM 2773 O O . THR A 1 351 ? -32.094 15.32 2.684 1 66.38 351 THR A O 1
ATOM 2776 N N . SER A 1 352 ? -30.938 15.711 4.594 1 66.12 352 SER A N 1
ATOM 2777 C CA . SER A 1 352 ? -30.391 14.352 4.629 1 66.12 352 SER A CA 1
ATOM 2778 C C . SER A 1 352 ? -31.484 13.32 4.82 1 66.12 352 SER A C 1
ATOM 2780 O O . SER A 1 352 ? -31.5 12.281 4.148 1 66.12 352 SER A O 1
ATOM 2782 N N . VAL A 1 353 ? -32.344 13.656 5.699 1 62.16 353 VAL A N 1
ATOM 2783 C CA . VAL A 1 353 ? -33.469 12.758 5.973 1 62.16 353 VAL A CA 1
ATOM 2784 C C . VAL A 1 353 ? -34.469 12.805 4.824 1 62.16 353 VAL A C 1
ATOM 2786 O O . VAL A 1 353 ? -35.031 11.781 4.438 1 62.16 353 VAL A O 1
ATOM 2789 N N . GLY A 1 354 ? -34.594 14 4.402 1 58.28 354 GLY A N 1
ATOM 2790 C CA . GLY A 1 354 ? -35.5 14.164 3.271 1 58.28 354 GLY A CA 1
ATOM 2791 C C . GLY A 1 354 ? -35.062 13.422 2.033 1 58.28 354 GLY A C 1
ATOM 2792 O O . GLY A 1 354 ? -35.875 12.852 1.306 1 58.28 354 GLY A O 1
ATOM 2793 N N . TRP A 1 355 ? -33.812 13.477 1.874 1 56.47 355 TRP A N 1
ATOM 2794 C CA . TRP A 1 355 ? -33.25 12.703 0.764 1 56.47 355 TRP A CA 1
ATOM 2795 C C . TRP A 1 355 ? -33.625 11.227 0.894 1 56.47 355 TRP A C 1
ATOM 2797 O O . TRP A 1 355 ? -33.938 10.57 -0.099 1 56.47 355 TRP A O 1
ATOM 2807 N N . LEU A 1 356 ? -33.5 10.766 2.133 1 54.62 356 LEU A N 1
ATOM 2808 C CA . LEU A 1 356 ? -33.844 9.375 2.398 1 54.62 356 LEU A CA 1
ATOM 2809 C C . LEU A 1 356 ? -35.312 9.109 2.109 1 54.62 356 LEU A C 1
ATOM 2811 O O . LEU A 1 356 ? -35.656 8.086 1.525 1 54.62 356 LEU A O 1
ATOM 2815 N N . ILE A 1 357 ? -36.188 10.016 2.744 1 46.69 357 ILE A N 1
ATOM 2816 C CA . ILE A 1 357 ? -37.625 9.859 2.527 1 46.69 357 ILE A CA 1
ATOM 2817 C C . ILE A 1 357 ? -37.938 9.977 1.037 1 46.69 357 ILE A C 1
ATOM 2819 O O . ILE A 1 357 ? -38.75 9.219 0.504 1 46.69 357 ILE A O 1
ATOM 2823 N N . GLY A 1 358 ? -37.375 10.914 0.531 1 45.81 358 GLY A N 1
ATOM 2824 C CA . GLY A 1 358 ? -37.625 11.023 -0.902 1 45.81 358 GLY A CA 1
ATOM 2825 C C . GLY A 1 358 ? -37.031 9.859 -1.684 1 45.81 358 GLY A C 1
ATOM 2826 O O . GLY A 1 358 ? -37.594 9.438 -2.695 1 45.81 358 GLY A O 1
ATOM 2827 N N . SER A 1 359 ? -35.906 9.422 -1.186 1 46.81 359 SER A N 1
ATOM 2828 C CA . SER A 1 359 ? -35.344 8.234 -1.808 1 46.81 359 SER A CA 1
ATOM 2829 C C . SER A 1 359 ? -36.125 6.988 -1.46 1 46.81 359 SER A C 1
ATOM 2831 O O . SER A 1 359 ? -36.219 6.062 -2.27 1 46.81 359 SER A O 1
ATOM 2833 N N . GLY A 1 360 ? -36.719 6.867 -0.188 1 41.53 360 GLY A N 1
ATOM 2834 C CA . GLY A 1 360 ? -37.656 5.812 0.145 1 41.53 360 GLY A CA 1
ATOM 2835 C C . GLY A 1 360 ? -38.906 5.84 -0.708 1 41.53 360 GLY A C 1
ATOM 2836 O O . GLY A 1 360 ? -39.531 4.809 -0.92 1 41.53 360 GLY A O 1
ATOM 2837 N N . ARG A 1 361 ? -39.531 6.992 -0.779 1 37.41 361 ARG A N 1
ATOM 2838 C CA . ARG A 1 361 ? -40.625 7.102 -1.742 1 37.41 361 ARG A CA 1
ATOM 2839 C C . ARG A 1 361 ? -40.188 6.66 -3.133 1 37.41 361 ARG A C 1
ATOM 2841 O O . ARG A 1 361 ? -41 6.57 -4.055 1 37.41 361 ARG A O 1
ATOM 2848 N N . TRP A 1 362 ? -38.906 6.648 -3.291 1 35.31 362 TRP A N 1
ATOM 2849 C CA . TRP A 1 362 ? -38.438 6.074 -4.547 1 35.31 362 TRP A CA 1
ATOM 2850 C C . TRP A 1 362 ? -38.844 4.605 -4.66 1 35.31 362 TRP A C 1
ATOM 2852 O O . TRP A 1 362 ? -39.094 4.105 -5.758 1 35.31 362 TRP A O 1
ATOM 2862 N N . THR A 1 363 ? -38.812 3.943 -3.467 1 35.28 363 THR A N 1
ATOM 2863 C CA . THR A 1 363 ? -39.188 2.537 -3.562 1 35.28 363 THR A CA 1
ATOM 2864 C C . THR A 1 363 ? -40.719 2.383 -3.555 1 35.28 363 THR A C 1
ATOM 2866 O O . THR A 1 363 ? -41.25 1.33 -3.922 1 35.28 363 THR A O 1
ATOM 2869 N N . ARG A 1 364 ? -41.469 3.121 -2.717 1 33 364 ARG A N 1
ATOM 2870 C CA . ARG A 1 364 ? -42.844 2.672 -2.633 1 33 364 ARG A CA 1
ATOM 2871 C C . ARG A 1 364 ? -43.594 2.967 -3.93 1 33 364 ARG A C 1
ATOM 2873 O O . ARG A 1 364 ? -44.594 2.307 -4.242 1 33 364 ARG A O 1
ATOM 2880 N N . GLY A 1 365 ? -43.906 4.285 -4.234 1 30.66 365 GLY A N 1
ATOM 2881 C CA . GLY A 1 365 ? -45 4.477 -5.164 1 30.66 365 GLY A CA 1
ATOM 2882 C C . GLY A 1 365 ? -44.75 3.846 -6.523 1 30.66 365 GLY A C 1
ATOM 2883 O O . GLY A 1 365 ? -45.375 2.838 -6.871 1 30.66 365 GLY A O 1
ATOM 2884 N N . ARG A 1 366 ? -44.688 4.84 -7.66 1 29.28 366 ARG A N 1
ATOM 2885 C CA . ARG A 1 366 ? -45.062 4.504 -9.023 1 29.28 366 ARG A CA 1
ATOM 2886 C C . ARG A 1 366 ? -44.188 3.379 -9.578 1 29.28 366 ARG A C 1
ATOM 2888 O O . ARG A 1 366 ? -43.094 3.115 -9.062 1 29.28 366 ARG A O 1
ATOM 2895 N N . ARG A 1 367 ? -44.625 2.967 -10.93 1 29.27 367 ARG A N 1
ATOM 2896 C CA . ARG A 1 367 ? -44.062 2.08 -11.945 1 29.27 367 ARG A CA 1
ATOM 2897 C C . ARG A 1 367 ? -42.562 2.213 -12.023 1 29.27 367 ARG A C 1
ATOM 2899 O O . ARG A 1 367 ? -42 3.262 -11.695 1 29.27 367 ARG A O 1
ATOM 2906 N N . ARG A 1 368 ? -41.906 1.131 -12.664 1 30.28 368 ARG A N 1
ATOM 2907 C CA . ARG A 1 368 ? -40.562 0.736 -13.086 1 30.28 368 ARG A CA 1
ATOM 2908 C C . ARG A 1 368 ? -39.781 1.925 -13.656 1 30.28 368 ARG A C 1
ATOM 2910 O O . ARG A 1 368 ? -39.906 2.252 -14.836 1 30.28 368 ARG A O 1
ATOM 2917 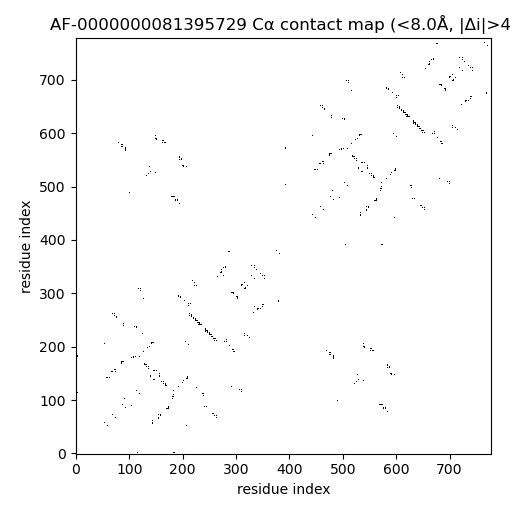N N . ARG A 1 369 ? -39.844 3.139 -12.992 1 31.3 369 ARG A N 1
ATOM 2918 C CA . ARG A 1 369 ? -38.938 3.959 -13.789 1 31.3 369 ARG A CA 1
ATOM 2919 C C . ARG A 1 369 ? -37.656 3.195 -14.125 1 31.3 369 ARG A C 1
ATOM 2921 O O . ARG A 1 369 ? -37.125 2.447 -13.289 1 31.3 369 ARG A O 1
ATOM 2928 N N . THR A 1 370 ? -37.312 3.047 -15.438 1 29.53 370 THR A N 1
ATOM 2929 C CA . THR A 1 370 ? -36.219 2.246 -15.984 1 29.53 370 THR A CA 1
ATOM 2930 C C . THR A 1 370 ? -34.906 2.551 -15.273 1 29.53 370 THR A C 1
ATOM 2932 O O . THR A 1 370 ? -34.719 3.656 -14.758 1 29.53 370 THR A O 1
ATOM 2935 N N . THR A 1 371 ? -34.125 1.523 -14.859 1 30.03 371 THR A N 1
ATOM 2936 C CA . THR A 1 371 ? -32.781 1.312 -14.32 1 30.03 371 THR A CA 1
ATOM 2937 C C . THR A 1 371 ? -31.828 2.432 -14.75 1 30.03 371 THR A C 1
ATOM 2939 O O . THR A 1 371 ? -30.844 2.729 -14.062 1 30.03 371 THR A O 1
ATOM 2942 N N . PRO A 1 372 ? -32.062 3.125 -15.906 1 29.38 372 PRO A N 1
ATOM 2943 C CA . PRO A 1 372 ? -31.062 4.078 -16.422 1 29.38 372 PRO A CA 1
ATOM 2944 C C . PRO A 1 372 ? -31.078 5.406 -15.664 1 29.38 372 PRO A C 1
ATOM 2946 O O . PRO A 1 372 ? -30.031 6.027 -15.469 1 29.38 372 PRO A O 1
ATOM 2949 N N . GLN A 1 373 ? -32.312 6.023 -15.359 1 29.88 373 GLN A N 1
ATOM 2950 C CA . GLN A 1 373 ? -32.375 7.406 -14.898 1 29.88 373 GLN A CA 1
ATOM 2951 C C . GLN A 1 373 ? -31.859 7.535 -13.469 1 29.88 373 GLN A C 1
ATOM 2953 O O . GLN A 1 373 ? -31.219 8.531 -13.117 1 29.88 373 GLN A O 1
ATOM 2958 N N . LEU A 1 374 ? -32.344 6.711 -12.672 1 29.81 374 LEU A N 1
ATOM 2959 C CA . LEU A 1 374 ? -31.922 6.816 -11.273 1 29.81 374 LEU A CA 1
ATOM 2960 C C . LEU A 1 374 ? -30.406 6.664 -11.141 1 29.81 374 LEU A C 1
ATOM 2962 O O . LEU A 1 374 ? -29.812 7.23 -10.234 1 29.81 374 LEU A O 1
ATOM 2966 N N . LEU A 1 375 ? -29.875 5.891 -11.977 1 28.89 375 LEU A N 1
ATOM 2967 C CA . LEU A 1 375 ? -28.438 5.719 -11.992 1 28.89 375 LEU A CA 1
ATOM 2968 C C . LEU A 1 375 ? -27.734 7.035 -12.297 1 28.89 375 LEU A C 1
ATOM 2970 O O . LEU A 1 375 ? -26.578 7.23 -11.914 1 28.89 375 LEU A O 1
ATOM 2974 N N . SER A 1 376 ? -28.438 7.867 -13.102 1 29.36 376 SER A N 1
ATOM 2975 C CA . SER A 1 376 ? -27.797 9.125 -13.469 1 29.36 376 SER A CA 1
ATOM 2976 C C . SER A 1 376 ? -27.672 10.055 -12.266 1 29.36 376 SER A C 1
ATOM 2978 O O . SER A 1 376 ? -26.719 10.82 -12.164 1 29.36 376 SER A O 1
ATOM 2980 N N . LEU A 1 377 ? -28.781 10.195 -11.531 1 30.19 377 LEU A N 1
ATOM 2981 C CA . LEU A 1 377 ? -28.766 11.148 -10.43 1 30.19 377 LEU A CA 1
ATOM 2982 C C . LEU A 1 377 ? -27.734 10.75 -9.375 1 30.19 377 LEU A C 1
ATOM 2984 O O . LEU A 1 377 ? -27.109 11.609 -8.758 1 30.19 377 LEU A O 1
ATOM 2988 N N . LEU A 1 378 ? -27.844 9.547 -8.992 1 30.91 378 LEU A N 1
ATOM 2989 C CA . LEU A 1 378 ? -27 9.086 -7.895 1 30.91 378 LEU A CA 1
ATOM 2990 C C . LEU A 1 378 ? -25.547 9.008 -8.328 1 30.91 378 LEU A C 1
ATOM 2992 O O . LEU A 1 378 ? -24.641 9.141 -7.504 1 30.91 378 LEU A O 1
ATOM 2996 N N . VAL A 1 379 ? -25.406 8.492 -9.719 1 29.16 379 VAL A N 1
ATOM 2997 C CA . VAL A 1 379 ? -24.062 8.508 -10.297 1 29.16 379 VAL A CA 1
ATOM 2998 C C . VAL A 1 379 ? -23.828 9.852 -10.992 1 29.16 379 VAL A C 1
ATOM 3000 O O . VAL A 1 379 ? -24.688 10.344 -11.727 1 29.16 379 VAL A O 1
ATOM 3003 N N . GLY A 1 380 ? -23.547 10.945 -10.328 1 27.62 380 GLY A N 1
ATOM 3004 C CA . GLY A 1 380 ? -23.188 12.164 -11.023 1 27.62 380 GLY A CA 1
ATOM 3005 C C . GLY A 1 380 ? -22.875 11.945 -12.492 1 27.62 380 GLY A C 1
ATOM 3006 O O . GLY A 1 380 ? -22.125 12.719 -13.094 1 27.62 380 GLY A O 1
ATOM 3007 N N . TYR A 1 381 ? -23.188 10.773 -13.008 1 26.3 381 TYR A N 1
ATOM 3008 C CA . TYR A 1 381 ? -22.938 10.625 -14.438 1 26.3 381 TYR A CA 1
ATOM 3009 C C . TYR A 1 381 ? -23.875 11.531 -15.25 1 26.3 381 TYR A C 1
ATOM 3011 O O . TYR A 1 381 ? -25.078 11.586 -14.992 1 26.3 381 TYR A O 1
ATOM 3019 N N . SER A 1 382 ? -23.406 12.742 -15.719 1 25.02 382 SER A N 1
ATOM 3020 C CA . SER A 1 382 ? -24.047 13.359 -16.875 1 25.02 382 SER A CA 1
ATOM 3021 C C . SER A 1 382 ? -24.391 12.32 -17.938 1 25.02 382 SER A C 1
ATOM 3023 O O . SER A 1 382 ? -23.5 11.617 -18.422 1 25.02 382 SER A O 1
ATOM 3025 N N . THR A 1 383 ? -25.438 11.648 -17.922 1 25.22 383 THR A N 1
ATOM 3026 C CA . THR A 1 383 ? -26 10.961 -19.078 1 25.22 383 THR A CA 1
ATOM 3027 C C . THR A 1 383 ? -25.969 11.859 -20.312 1 25.22 383 THR A C 1
ATOM 3029 O O . THR A 1 383 ? -26.688 12.859 -20.359 1 25.22 383 THR A O 1
ATOM 3032 N N . GLY A 1 384 ? -24.859 12.188 -20.984 1 23.31 384 GLY A N 1
ATOM 3033 C CA . GLY A 1 384 ? -25.078 12.578 -22.375 1 23.31 384 GLY A CA 1
ATOM 3034 C C . GLY A 1 384 ? -26.141 11.727 -23.062 1 23.31 384 GLY A C 1
ATOM 3035 O O . GLY A 1 384 ? -26.469 10.641 -22.594 1 23.31 384 GLY A O 1
ATOM 3036 N N . ARG A 1 385 ? -26.891 12.305 -24.172 1 23.05 385 ARG A N 1
ATOM 3037 C CA . ARG A 1 385 ? -27.875 11.789 -25.109 1 23.05 385 ARG A CA 1
ATOM 3038 C C . ARG A 1 385 ? -27.484 10.406 -25.625 1 23.05 385 ARG A C 1
ATOM 3040 O O . ARG A 1 385 ? -26.453 10.258 -26.297 1 23.05 385 ARG A O 1
ATOM 3047 N N . LEU A 1 386 ? -27.672 9.352 -25 1 20.64 386 LEU A N 1
ATOM 3048 C CA . LEU A 1 386 ? -27.797 8.133 -25.781 1 20.64 386 LEU A CA 1
ATOM 3049 C C . LEU A 1 386 ? -28.656 8.375 -27.031 1 20.64 386 LEU A C 1
ATOM 3051 O O . LEU A 1 386 ? -29.859 8.609 -26.922 1 20.64 386 LEU A O 1
ATOM 3055 N N . TRP A 1 387 ? -28.125 9.227 -28.062 1 19.92 387 TRP A N 1
ATOM 3056 C CA . TRP A 1 387 ? -28.734 9.125 -29.391 1 19.92 387 TRP A CA 1
ATOM 3057 C C . TRP A 1 387 ? -28.828 7.668 -29.828 1 19.92 387 TRP A C 1
ATOM 3059 O O . TRP A 1 387 ? -27.812 6.988 -29.969 1 19.92 387 TRP A O 1
ATOM 3069 N N . PHE A 1 388 ? -29.703 6.949 -29.234 1 18.16 388 PHE A N 1
ATOM 3070 C CA . PHE A 1 388 ? -30.234 5.832 -30 1 18.16 388 PHE A CA 1
ATOM 3071 C C . PHE A 1 388 ? -30.562 6.258 -31.422 1 18.16 388 PHE A C 1
ATOM 3073 O O . PHE A 1 388 ? -31.406 7.125 -31.641 1 18.16 388 PHE A O 1
ATOM 3080 N N . ASN A 1 389 ? -29.5 6.547 -32.344 1 18.34 389 ASN A N 1
ATOM 3081 C CA . ASN A 1 389 ? -29.906 6.219 -33.688 1 18.34 389 ASN A CA 1
ATOM 3082 C C . ASN A 1 389 ? -30.234 4.738 -33.844 1 18.34 389 ASN A C 1
ATOM 3084 O O . ASN A 1 389 ? -29.562 3.887 -33.25 1 18.34 389 ASN A O 1
ATOM 3088 N N . MET B 1 1 ? 10.758 -31.406 1.586 1 19.36 1 MET B N 1
ATOM 3089 C CA . MET B 1 1 ? 11.047 -31.047 2.969 1 19.36 1 MET B CA 1
ATOM 3090 C C . MET B 1 1 ? 11.039 -29.531 3.143 1 19.36 1 MET B C 1
ATOM 3092 O O . MET B 1 1 ? 11.867 -28.828 2.557 1 19.36 1 MET B O 1
ATOM 3096 N N . ALA B 1 2 ? 9.875 -28.953 3.062 1 25.52 2 ALA B N 1
ATOM 3097 C CA . ALA B 1 2 ? 9.672 -27.516 3.254 1 25.52 2 ALA B CA 1
ATOM 3098 C C . ALA B 1 2 ? 10.539 -26.984 4.387 1 25.52 2 ALA B C 1
ATOM 3100 O O . ALA B 1 2 ? 10.75 -27.672 5.391 1 25.52 2 ALA B O 1
ATOM 3101 N N . LEU B 1 3 ? 11.492 -26.234 3.938 1 27.44 3 LEU B N 1
ATOM 3102 C CA . LEU B 1 3 ? 12.422 -25.625 4.891 1 27.44 3 LEU B CA 1
ATOM 3103 C C . LEU B 1 3 ? 11.672 -25.078 6.098 1 27.44 3 LEU B C 1
ATOM 3105 O O . LEU B 1 3 ? 10.867 -24.156 5.961 1 27.44 3 LEU B O 1
ATOM 3109 N N . GLN B 1 4 ? 11.297 -26 6.973 1 24.05 4 GLN B N 1
ATOM 3110 C CA . GLN B 1 4 ? 10.828 -25.516 8.273 1 24.05 4 GLN B CA 1
ATOM 3111 C C . GLN B 1 4 ? 11.898 -24.688 8.977 1 24.05 4 GLN B C 1
ATOM 3113 O O . GLN B 1 4 ? 13.055 -25.109 9.055 1 24.05 4 GLN B O 1
ATOM 3118 N N . LEU B 1 5 ? 11.852 -23.547 9.039 1 25.33 5 LEU B N 1
ATOM 3119 C CA . LEU B 1 5 ? 12.805 -22.812 9.859 1 25.33 5 LEU B CA 1
ATOM 3120 C C . LEU B 1 5 ? 12.883 -23.391 11.266 1 25.33 5 LEU B C 1
ATOM 3122 O O . LEU B 1 5 ? 12.07 -23.031 12.133 1 25.33 5 LEU B O 1
ATOM 3126 N N . SER B 1 6 ? 12.609 -24.766 11.602 1 23.62 6 SER B N 1
ATOM 3127 C CA . SER B 1 6 ? 12.734 -25.297 12.953 1 23.62 6 SER B CA 1
ATOM 3128 C C . SER B 1 6 ? 14.188 -25.297 13.422 1 23.62 6 SER B C 1
ATOM 3130 O O . SER B 1 6 ? 15.047 -25.891 12.781 1 23.62 6 SER B O 1
ATOM 3132 N N . PHE B 1 7 ? 14.641 -24.234 14.062 1 22.84 7 PHE B N 1
ATOM 3133 C CA . PHE B 1 7 ? 15.875 -24.344 14.828 1 22.84 7 PHE B CA 1
ATOM 3134 C C . PHE B 1 7 ? 15.82 -25.516 15.797 1 22.84 7 PHE B C 1
ATOM 3136 O O . PHE B 1 7 ? 14.82 -25.719 16.484 1 22.84 7 PHE B O 1
ATOM 3143 N N . SER B 1 8 ? 16.391 -26.656 15.609 1 20.67 8 SER B N 1
ATOM 3144 C CA . SER B 1 8 ? 16.531 -27.938 16.312 1 20.67 8 SER B CA 1
ATOM 3145 C C . SER B 1 8 ? 16.953 -27.719 17.766 1 20.67 8 SER B C 1
ATOM 3147 O O . SER B 1 8 ? 18.016 -27.156 18.031 1 20.67 8 SER B O 1
ATOM 3149 N N . SER B 1 9 ? 15.883 -27.531 18.75 1 20.69 9 SER B N 1
ATOM 3150 C CA . SER B 1 9 ? 15.992 -27.562 20.203 1 20.69 9 SER B CA 1
ATOM 3151 C C . SER B 1 9 ? 16.656 -28.844 20.688 1 20.69 9 SER B C 1
ATOM 3153 O O . SER B 1 9 ? 16.266 -29.938 20.281 1 20.69 9 SER B O 1
ATOM 3155 N N . HIS B 1 10 ? 17.906 -28.844 21 1 19.11 10 HIS B N 1
ATOM 3156 C CA . HIS B 1 10 ? 18.625 -29.938 21.656 1 19.11 10 HIS B CA 1
ATOM 3157 C C . HIS B 1 10 ? 17.797 -30.547 22.781 1 19.11 10 HIS B C 1
ATOM 3159 O O . HIS B 1 10 ? 17.531 -31.75 22.812 1 19.11 10 HIS B O 1
ATOM 3165 N N . SER B 1 11 ? 18.375 -30.719 24.109 1 20.27 11 SER B N 1
ATOM 3166 C CA . SER B 1 11 ? 18.359 -31.766 25.125 1 20.27 11 SER B CA 1
ATOM 3167 C C . SER B 1 11 ? 17.047 -31.766 25.891 1 20.27 11 SER B C 1
ATOM 3169 O O . SER B 1 11 ? 16.422 -30.719 26.062 1 20.27 11 SER B O 1
ATOM 3171 N N . CYS B 1 12 ? 16.422 -33.031 26.297 1 20.06 12 CYS B N 1
ATOM 3172 C CA . CYS B 1 12 ? 15.234 -33.781 26.672 1 20.06 12 CYS B CA 1
ATOM 3173 C C . CYS B 1 12 ? 14.844 -33.531 28.109 1 20.06 12 CYS B C 1
ATOM 3175 O O . CYS B 1 12 ? 14.117 -34.312 28.719 1 20.06 12 CYS B O 1
ATOM 3177 N N . LEU B 1 13 ? 15.406 -32.531 28.875 1 18.52 13 LEU B N 1
ATOM 3178 C CA . LEU B 1 13 ? 15.258 -32.781 30.312 1 18.52 13 LEU B CA 1
ATOM 3179 C C . LEU B 1 13 ? 13.789 -32.938 30.672 1 18.52 13 LEU B C 1
ATOM 3181 O O . LEU B 1 13 ? 12.953 -32.094 30.328 1 18.52 13 LEU B O 1
ATOM 3185 N N . HIS B 1 14 ? 13.312 -34.188 30.938 1 18.72 14 HIS B N 1
ATOM 3186 C CA . HIS B 1 14 ? 12.039 -34.844 31.25 1 18.72 14 HIS B CA 1
ATOM 3187 C C . HIS B 1 14 ? 11.422 -34.25 32.5 1 18.72 14 HIS B C 1
ATOM 3189 O O . HIS B 1 14 ? 10.484 -34.812 33.062 1 18.72 14 HIS B O 1
ATOM 3195 N N . ALA B 1 15 ? 11.75 -33 33 1 17.12 15 ALA B N 1
ATOM 3196 C CA . ALA B 1 15 ? 11.305 -32.844 34.375 1 17.12 15 ALA B CA 1
ATOM 3197 C C . ALA B 1 15 ? 9.812 -33.125 34.5 1 17.12 15 ALA B C 1
ATOM 3199 O O . ALA B 1 15 ? 9.008 -32.594 33.719 1 17.12 15 ALA B O 1
ATOM 3200 N N . ASN B 1 16 ? 9.383 -34.219 35.125 1 18.45 16 ASN B N 1
ATOM 3201 C CA . ASN B 1 16 ? 8.18 -34.938 35.531 1 18.45 16 ASN B CA 1
ATOM 3202 C C . ASN B 1 16 ? 7.195 -34.031 36.281 1 18.45 16 ASN B C 1
ATOM 3204 O O . ASN B 1 16 ? 6.258 -34.531 36.906 1 18.45 16 ASN B O 1
ATOM 3208 N N . VAL B 1 17 ? 7.375 -32.688 36.344 1 18.22 17 VAL B N 1
ATOM 3209 C CA . VAL B 1 17 ? 6.68 -32.125 37.469 1 18.22 17 VAL B CA 1
ATOM 3210 C C . VAL B 1 17 ? 5.172 -32.25 37.281 1 18.22 17 VAL B C 1
ATOM 3212 O O . VAL B 1 17 ? 4.574 -31.516 36.5 1 18.22 17 VAL B O 1
ATOM 3215 N N . ILE B 1 18 ? 4.598 -33.469 37 1 18.3 18 ILE B N 1
ATOM 3216 C CA . ILE B 1 18 ? 3.201 -33.688 36.625 1 18.3 18 ILE B CA 1
ATOM 3217 C C . ILE B 1 18 ? 2.301 -33.281 37.812 1 18.3 18 ILE B C 1
ATOM 3219 O O . ILE B 1 18 ? 1.145 -33.719 37.875 1 18.3 18 ILE B O 1
ATOM 3223 N N . ALA B 1 19 ? 2.869 -32.688 38.906 1 19.23 19 ALA B N 1
ATOM 3224 C CA . ALA B 1 19 ? 2.023 -32.938 40.062 1 19.23 19 ALA B CA 1
ATOM 3225 C C . ALA B 1 19 ? 0.585 -32.5 39.812 1 19.23 19 ALA B C 1
ATOM 3227 O O . ALA B 1 19 ? 0.329 -31.688 38.906 1 19.23 19 ALA B O 1
ATOM 3228 N N . GLY B 1 20 ? -0.389 -32.812 40.75 1 19.34 20 GLY B N 1
ATOM 3229 C CA . GLY B 1 20 ? -1.783 -33.094 41.031 1 19.34 20 GLY B CA 1
ATOM 3230 C C . GLY B 1 20 ? -2.66 -31.844 41.031 1 19.34 20 GLY B C 1
ATOM 3231 O O . GLY B 1 20 ? -2.836 -31.203 42.062 1 19.34 20 GLY B O 1
ATOM 3232 N N . CYS B 1 21 ? -2.441 -30.844 40.031 1 18.36 21 CYS B N 1
ATOM 3233 C CA . CYS B 1 21 ? -3.119 -29.578 40.281 1 18.36 21 CYS B CA 1
ATOM 3234 C C . CYS B 1 21 ? -4.629 -29.766 40.344 1 18.36 21 CYS B C 1
ATOM 3236 O O . CYS B 1 21 ? -5.223 -30.391 39.469 1 18.36 21 CYS B O 1
ATOM 3238 N N . ASN B 1 22 ? -5.188 -29.781 41.5 1 21.48 22 ASN B N 1
ATOM 3239 C CA . ASN B 1 22 ? -6.574 -29.766 41.938 1 21.48 22 ASN B CA 1
ATOM 3240 C C . ASN B 1 22 ? -7.398 -28.719 41.188 1 21.48 22 ASN B C 1
ATOM 3242 O O . ASN B 1 22 ? -6.852 -27.75 40.688 1 21.48 22 ASN B O 1
ATOM 3246 N N . GLY B 1 23 ? -8.695 -28.906 40.875 1 21.72 23 GLY B N 1
ATOM 3247 C CA . GLY B 1 23 ? -9.773 -28.594 39.938 1 21.72 23 GLY B CA 1
ATOM 3248 C C . GLY B 1 23 ? -10.203 -27.141 40 1 21.72 23 GLY B C 1
ATOM 3249 O O . GLY B 1 23 ? -11.188 -26.75 39.375 1 21.72 23 GLY B O 1
ATOM 3250 N N . SER B 1 24 ? -9.648 -26.266 40.906 1 23.34 2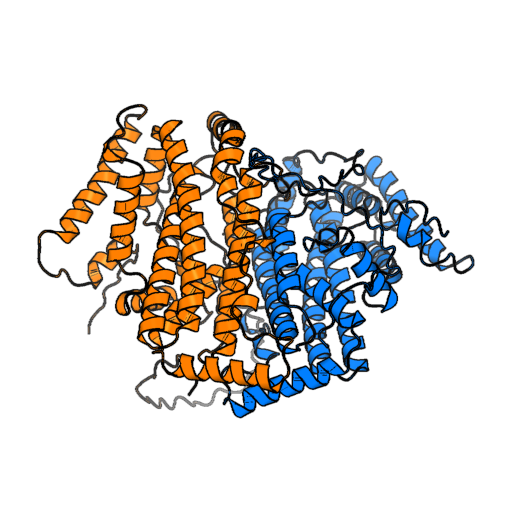4 SER B N 1
ATOM 3251 C CA . SER B 1 24 ? -10.586 -25.203 41.188 1 23.34 24 SER B CA 1
ATOM 3252 C C . SER B 1 24 ? -10.781 -24.281 40 1 23.34 24 SER B C 1
ATOM 3254 O O . SER B 1 24 ? -9.891 -24.156 39.156 1 23.34 24 SER B O 1
ATOM 3256 N N . LYS B 1 25 ? -12.062 -23.75 39.719 1 24.42 25 LYS B N 1
ATOM 3257 C CA . LYS B 1 25 ? -12.727 -23.094 38.594 1 24.42 25 LYS B CA 1
ATOM 3258 C C . LYS B 1 25 ? -12.016 -21.797 38.25 1 24.42 25 LYS B C 1
ATOM 3260 O O . LYS B 1 25 ? -11.992 -20.844 39.031 1 24.42 25 LYS B O 1
ATOM 3265 N N . PRO B 1 26 ? -10.711 -21.781 37.656 1 24.47 26 PRO B N 1
ATOM 3266 C CA . PRO B 1 26 ? -10.078 -20.453 37.688 1 24.47 26 PRO B CA 1
ATOM 3267 C C . PRO B 1 26 ? -10.844 -19.422 36.875 1 24.47 26 PRO B C 1
ATOM 3269 O O . PRO B 1 26 ? -11.562 -19.781 35.938 1 24.47 26 PRO B O 1
ATOM 3272 N N . SER B 1 27 ? -11.297 -18.344 37.562 1 23.59 27 SER B N 1
ATOM 3273 C CA . SER B 1 27 ? -11.961 -17.141 37.062 1 23.59 27 SER B CA 1
ATOM 3274 C C . SER B 1 27 ? -11.219 -16.562 35.844 1 23.59 27 SER B C 1
ATOM 3276 O O . SER B 1 27 ? -10.008 -16.344 35.906 1 23.59 27 SER B O 1
ATOM 3278 N N . SER B 1 28 ? -11.594 -16.969 34.688 1 23.83 28 SER B N 1
ATOM 3279 C CA . SER B 1 28 ? -11.031 -16.672 33.375 1 23.83 28 SER B CA 1
ATOM 3280 C C . SER B 1 28 ? -10.852 -15.164 33.188 1 23.83 28 SER B C 1
ATOM 3282 O O . SER B 1 28 ? -11.828 -14.438 33 1 23.83 28 SER B O 1
ATOM 3284 N N . SER B 1 29 ? -10.031 -14.523 34.062 1 23.83 29 SER B N 1
ATOM 3285 C CA . SER B 1 29 ? -9.75 -13.125 33.75 1 23.83 29 SER B CA 1
ATOM 3286 C C . SER B 1 29 ? -9.273 -12.953 32.312 1 23.83 29 SER B C 1
ATOM 3288 O O . SER B 1 29 ? -8.367 -13.664 31.859 1 23.83 29 SER B O 1
ATOM 3290 N N . LYS B 1 30 ? -10.117 -12.508 31.391 1 25.94 30 LYS B N 1
ATOM 3291 C CA . LYS B 1 30 ? -9.914 -12.102 30 1 25.94 30 LYS B CA 1
ATOM 3292 C C . LYS B 1 30 ? -8.648 -11.266 29.844 1 25.94 30 LYS B C 1
ATOM 3294 O O . LYS B 1 30 ? -8.633 -10.078 30.188 1 25.94 30 LYS B O 1
ATOM 3299 N N . PHE B 1 31 ? -7.434 -11.891 30.25 1 24.2 31 PHE B N 1
ATOM 3300 C CA . PHE B 1 31 ? -6.227 -11.172 29.875 1 24.2 31 PHE B CA 1
ATOM 3301 C C . PHE B 1 31 ? -6.223 -10.859 28.375 1 24.2 31 PHE B C 1
ATOM 3303 O O . PHE B 1 31 ? -6.105 -11.766 27.547 1 24.2 31 PHE B O 1
ATOM 3310 N N . VAL B 1 32 ? -7.07 -10.039 27.938 1 26.03 32 VAL B N 1
ATOM 3311 C CA . VAL B 1 32 ? -6.852 -9.461 26.609 1 26.03 32 VAL B CA 1
ATOM 3312 C C . VAL B 1 32 ? -5.383 -9.062 26.453 1 26.03 32 VAL B C 1
ATOM 3314 O O . VAL B 1 32 ? -4.906 -8.148 27.141 1 26.03 32 VAL B O 1
ATOM 3317 N N . MET B 1 33 ? -4.512 -10.031 26.406 1 24.34 33 MET B N 1
ATOM 3318 C CA . MET B 1 33 ? -3.131 -9.703 26.062 1 24.34 33 MET B CA 1
ATOM 3319 C C . MET B 1 33 ? -3.082 -8.695 24.922 1 24.34 33 MET B C 1
ATOM 3321 O O . MET B 1 33 ? -3.42 -9.031 23.781 1 24.34 33 MET B O 1
ATOM 3325 N N . ALA B 1 34 ? -3.461 -7.449 25.156 1 28.69 34 ALA B N 1
ATOM 3326 C CA . ALA B 1 34 ? -3.014 -6.363 24.281 1 28.69 34 ALA B CA 1
ATOM 3327 C C . ALA B 1 34 ? -1.624 -6.645 23.719 1 28.69 34 ALA B C 1
ATOM 3329 O O . ALA B 1 34 ? -0.72 -7.051 24.453 1 28.69 34 ALA B O 1
ATOM 3330 N N . LEU B 1 35 ? -1.536 -7.102 22.578 1 29.44 35 LEU B N 1
ATOM 3331 C CA . LEU B 1 35 ? -0.301 -7.195 21.812 1 29.44 35 LEU B CA 1
ATOM 3332 C C . LEU B 1 35 ? 0.672 -6.09 22.203 1 29.44 35 LEU B C 1
ATOM 3334 O O . LEU B 1 35 ? 0.483 -4.93 21.828 1 29.44 35 LEU B O 1
ATOM 3338 N N . THR B 1 36 ? 1.1 -6.094 23.5 1 29.2 36 THR B N 1
ATOM 3339 C CA . THR B 1 36 ? 2.266 -5.262 23.766 1 29.2 36 THR B CA 1
ATOM 3340 C C . THR B 1 36 ? 3.389 -5.562 22.781 1 29.2 36 THR B C 1
ATOM 3342 O O . THR B 1 36 ? 3.998 -6.633 22.828 1 29.2 36 THR B O 1
ATOM 3345 N N . LEU B 1 37 ? 3.217 -5.246 21.562 1 30.58 37 LEU B N 1
ATOM 3346 C CA . LEU B 1 37 ? 4.465 -5.215 20.812 1 30.58 37 LEU B CA 1
ATOM 3347 C C . LEU B 1 37 ? 5.617 -4.727 21.672 1 30.58 37 LEU B C 1
ATOM 3349 O O . LEU B 1 37 ? 5.422 -3.9 22.562 1 30.58 37 LEU B O 1
ATOM 3353 N N . PRO B 1 38 ? 6.551 -5.613 22.016 1 30.94 38 PRO B N 1
ATOM 3354 C CA . PRO B 1 38 ? 7.656 -5.086 22.812 1 30.94 38 PRO B CA 1
ATOM 3355 C C . PRO B 1 38 ? 7.961 -3.619 22.5 1 30.94 38 PRO B C 1
ATOM 3357 O O . PRO B 1 38 ? 7.898 -3.203 21.344 1 30.94 38 PRO B O 1
ATOM 3360 N N . SER B 1 39 ? 7.523 -2.74 23.375 1 29.55 39 SER B N 1
ATOM 3361 C CA . SER B 1 39 ? 8.07 -1.387 23.328 1 29.55 39 SER B CA 1
ATOM 3362 C C . SER B 1 39 ? 9.57 -1.403 23.078 1 29.55 39 SER B C 1
ATOM 3364 O O . SER B 1 39 ? 10.352 -1.745 23.969 1 29.55 39 SER B O 1
ATOM 3366 N N . SER B 1 40 ? 10.055 -1.998 22.125 1 28.23 40 SER B N 1
ATOM 3367 C CA . SER B 1 40 ? 11.477 -1.692 21.969 1 28.23 40 SER B CA 1
ATOM 3368 C C . SER B 1 40 ? 11.758 -0.222 22.266 1 28.23 40 SER B C 1
ATOM 3370 O O . SER B 1 40 ? 11.156 0.663 21.656 1 28.23 40 SER B O 1
ATOM 3372 N N . LYS B 1 41 ? 12.102 0.063 23.484 1 32.06 41 LYS B N 1
ATOM 3373 C CA . LYS B 1 41 ? 12.789 1.311 23.812 1 32.06 41 LYS B CA 1
ATOM 3374 C C . LYS B 1 41 ? 13.734 1.731 22.688 1 32.06 41 LYS B C 1
ATOM 3376 O O . LYS B 1 41 ? 14.766 1.101 22.469 1 32.06 41 LYS B O 1
ATOM 3381 N N . ALA B 1 42 ? 13.289 2.172 21.703 1 31.12 42 ALA B N 1
ATOM 3382 C CA . ALA B 1 42 ? 14.156 3.045 20.922 1 31.12 42 ALA B CA 1
ATOM 3383 C C . ALA B 1 42 ? 14.914 4.016 21.812 1 31.12 42 ALA B C 1
ATOM 3385 O O . ALA B 1 42 ? 14.391 5.066 22.188 1 31.12 42 ALA B O 1
ATOM 3386 N N . ARG B 1 43 ? 15.57 3.611 22.844 1 31.67 43 ARG B N 1
ATOM 3387 C CA . ARG B 1 43 ? 16.5 4.395 23.641 1 31.67 43 ARG B CA 1
ATOM 3388 C C . ARG B 1 43 ? 17.438 5.219 22.766 1 31.67 43 ARG B C 1
ATOM 3390 O O . ARG B 1 43 ? 18.344 5.887 23.266 1 31.67 43 ARG B O 1
ATOM 3397 N N . GLY B 1 44 ? 17.719 4.715 21.562 1 30.28 44 GLY B N 1
ATOM 3398 C CA . GLY B 1 44 ? 18.844 5.457 21.016 1 30.28 44 GLY B CA 1
ATOM 3399 C C . GLY B 1 44 ? 18.641 6.961 21.047 1 30.28 44 GLY B C 1
ATOM 3400 O O . GLY B 1 44 ? 19.531 7.703 21.453 1 30.28 44 GLY B O 1
ATOM 3401 N N . VAL B 1 45 ? 17.828 7.523 20 1 31.41 45 VAL B N 1
ATOM 3402 C CA . VAL B 1 45 ? 18.266 8.844 19.562 1 31.41 45 VAL B CA 1
ATOM 3403 C C . VAL B 1 45 ? 17.844 9.898 20.578 1 31.41 45 VAL B C 1
ATOM 3405 O O . VAL B 1 45 ? 16.703 10.344 20.578 1 31.41 45 VAL B O 1
ATOM 3408 N N . GLU B 1 46 ? 18.203 9.766 21.719 1 32.41 46 GLU B N 1
ATOM 3409 C CA . GLU B 1 46 ? 18.109 10.867 22.672 1 32.41 46 GLU B CA 1
ATOM 3410 C C . GLU B 1 46 ? 18.375 12.203 21.984 1 32.41 46 GLU B C 1
ATOM 3412 O O . GLU B 1 46 ? 17.766 13.219 22.328 1 32.41 46 GLU B O 1
ATOM 3417 N N . ASN B 1 47 ? 19.594 12.219 21.297 1 32.38 47 ASN B N 1
ATOM 3418 C CA . ASN B 1 47 ? 20 13.531 20.812 1 32.38 47 ASN B CA 1
ATOM 3419 C C . ASN B 1 47 ? 19.312 13.875 19.5 1 32.38 47 ASN B C 1
ATOM 3421 O O . ASN B 1 47 ? 19.953 13.898 18.438 1 32.38 47 ASN B O 1
ATOM 3425 N N . ARG B 1 48 ? 18.219 13.477 19.344 1 38.12 48 ARG B N 1
ATOM 3426 C CA . ARG B 1 48 ? 17.391 13.719 18.172 1 38.12 48 ARG B CA 1
ATOM 3427 C C . ARG B 1 48 ? 17.297 15.211 17.859 1 38.12 48 ARG B C 1
ATOM 3429 O O . ARG B 1 48 ? 16.906 16 18.719 1 38.12 48 ARG B O 1
ATOM 3436 N N . ILE B 1 49 ? 18.141 15.648 16.984 1 37.59 49 ILE B N 1
ATOM 3437 C CA . ILE B 1 49 ? 17.781 16.969 16.5 1 37.59 49 ILE B CA 1
ATOM 3438 C C . ILE B 1 49 ? 16.297 17 16.156 1 37.59 49 ILE B C 1
ATOM 3440 O O . ILE B 1 49 ? 15.836 16.25 15.297 1 37.59 49 ILE B O 1
ATOM 3444 N N . ARG B 1 50 ? 15.539 17.094 17.094 1 42.62 50 ARG B N 1
ATOM 3445 C CA . ARG B 1 50 ? 14.133 17.344 16.812 1 42.62 50 ARG B CA 1
ATOM 3446 C C . ARG B 1 50 ? 13.961 18.297 15.648 1 42.62 50 ARG B C 1
ATOM 3448 O O . ARG B 1 50 ? 14.312 19.484 15.742 1 42.62 50 ARG B O 1
ATOM 3455 N N . TRP B 1 51 ? 14.062 17.766 14.477 1 45.16 51 TRP B N 1
ATOM 3456 C CA . TRP B 1 51 ? 13.797 18.672 13.359 1 45.16 51 TRP B CA 1
ATOM 3457 C C . TRP B 1 51 ? 12.445 19.344 13.531 1 45.16 51 TRP B C 1
ATOM 3459 O O . TRP B 1 51 ? 11.438 18.688 13.789 1 45.16 51 TRP B O 1
ATOM 3469 N N . LYS B 1 52 ? 12.523 20.516 14.008 1 52.44 52 LYS B N 1
ATOM 3470 C CA . LYS B 1 52 ? 11.398 21.453 14.008 1 52.44 52 LYS B CA 1
ATOM 3471 C C . LYS B 1 52 ? 10.75 21.531 12.633 1 52.44 52 LYS B C 1
ATOM 3473 O O . LYS B 1 52 ? 11.367 21.172 11.625 1 52.44 52 LYS B O 1
ATOM 3478 N N . GLN B 1 53 ? 9.469 21.859 12.57 1 63.19 53 GLN B N 1
ATOM 3479 C CA . GLN B 1 53 ? 8.742 22.25 11.367 1 63.19 53 GLN B CA 1
ATOM 3480 C C . GLN B 1 53 ? 9.609 23.141 10.469 1 63.19 53 GLN B C 1
ATOM 3482 O O . GLN B 1 53 ? 10.359 23.984 10.961 1 63.19 53 GLN B O 1
ATOM 3487 N N . MET B 1 54 ? 9.734 22.672 9.133 1 76.5 54 MET B N 1
ATOM 3488 C CA . MET B 1 54 ? 10.477 23.453 8.156 1 76.5 54 MET B CA 1
ATOM 3489 C C . MET B 1 54 ? 10.055 24.922 8.211 1 76.5 54 MET B C 1
ATOM 3491 O O . MET B 1 54 ? 8.867 25.219 8.375 1 76.5 54 MET B O 1
ATOM 3495 N N . THR B 1 55 ? 11.008 25.766 8.125 1 81.81 55 THR B N 1
ATOM 3496 C CA . THR B 1 55 ? 10.688 27.188 8.055 1 81.81 55 THR B CA 1
ATOM 3497 C C . THR B 1 55 ? 9.922 27.5 6.777 1 81.81 55 THR B C 1
ATOM 3499 O O . THR B 1 55 ? 9.984 26.75 5.801 1 81.81 55 THR B O 1
ATOM 3502 N N . PRO B 1 56 ? 9.203 28.516 6.816 1 85.62 56 PRO B N 1
ATOM 3503 C CA . PRO B 1 56 ? 8.492 28.938 5.609 1 85.62 56 PRO B CA 1
ATOM 3504 C C . PRO B 1 56 ? 9.414 29.109 4.406 1 85.62 56 PRO B C 1
ATOM 3506 O O . PRO B 1 56 ? 9.016 28.812 3.273 1 85.62 56 PRO B O 1
ATOM 3509 N N . GLU B 1 57 ? 10.555 29.562 4.652 1 87.56 57 GLU B N 1
ATOM 3510 C CA . GLU B 1 57 ? 11.516 29.766 3.568 1 87.56 57 GLU B CA 1
ATOM 3511 C C . GLU B 1 57 ? 11.883 28.438 2.912 1 87.56 57 GLU B C 1
ATOM 3513 O O . GLU B 1 57 ? 12.023 28.359 1.688 1 87.56 57 GLU B O 1
ATOM 3518 N N . LYS B 1 58 ? 12.031 27.484 3.719 1 88.38 58 LYS B N 1
ATOM 3519 C CA . LYS B 1 58 ? 12.383 26.172 3.186 1 88.38 58 LYS B CA 1
ATOM 3520 C C . LYS B 1 58 ? 11.211 25.547 2.43 1 88.38 58 LYS B C 1
ATOM 3522 O O . LYS B 1 58 ? 11.414 24.875 1.418 1 88.38 58 LYS B O 1
ATOM 3527 N N . LEU B 1 59 ? 10.055 25.766 2.941 1 88.94 59 LEU B N 1
ATOM 3528 C CA . LEU B 1 59 ? 8.867 25.312 2.234 1 88.94 59 LEU B CA 1
ATOM 3529 C C . LEU B 1 59 ? 8.766 25.953 0.858 1 88.94 59 LEU B C 1
ATOM 3531 O O . LEU B 1 59 ? 8.438 25.297 -0.125 1 88.94 59 LEU B O 1
ATOM 3535 N N . GLU B 1 60 ? 9.047 27.203 0.843 1 92 60 GLU B N 1
ATOM 3536 C CA . GLU B 1 60 ? 9.008 27.938 -0.417 1 92 60 GLU B CA 1
ATOM 3537 C C . GLU B 1 60 ? 10.078 27.438 -1.385 1 92 60 GLU B C 1
ATOM 3539 O O . GLU B 1 60 ? 9.875 27.453 -2.602 1 92 60 GLU B O 1
ATOM 3544 N N . LEU B 1 61 ? 11.141 27.016 -0.833 1 94.44 61 LEU B N 1
ATOM 3545 C CA . LEU B 1 61 ? 12.203 26.484 -1.674 1 94.44 61 LEU B CA 1
ATOM 3546 C C . LEU B 1 61 ? 11.711 25.266 -2.453 1 94.44 61 LEU B C 1
ATOM 3548 O O . LEU B 1 61 ? 11.898 25.188 -3.668 1 94.44 61 LEU B O 1
ATOM 3552 N N . PHE B 1 62 ? 11.062 24.359 -1.825 1 94.69 62 PHE B N 1
ATOM 3553 C CA . PHE B 1 62 ? 10.578 23.156 -2.496 1 94.69 62 PHE B CA 1
ATOM 3554 C C . PHE B 1 62 ? 9.484 23.5 -3.498 1 94.69 62 PHE B C 1
ATOM 3556 O O . PHE B 1 62 ? 9.375 22.875 -4.551 1 94.69 62 PHE B O 1
ATOM 3563 N N . LYS B 1 63 ? 8.703 24.469 -3.135 1 94.25 63 LYS B N 1
ATOM 3564 C CA . LYS B 1 63 ? 7.703 24.953 -4.09 1 94.25 63 LYS B CA 1
ATOM 3565 C C . LYS B 1 63 ? 8.367 25.531 -5.336 1 94.25 63 LYS B C 1
ATOM 3567 O O . LYS B 1 63 ? 7.906 25.297 -6.453 1 94.25 63 LYS B O 1
ATOM 3572 N N . SER B 1 64 ? 9.406 26.234 -5.133 1 96.25 64 SER B N 1
ATOM 3573 C CA . SER B 1 64 ? 10.125 26.844 -6.246 1 96.25 64 SER B CA 1
ATOM 3574 C C . SER B 1 64 ? 10.805 25.797 -7.117 1 96.25 64 SER B C 1
ATOM 3576 O O . SER B 1 64 ? 11.117 26.062 -8.281 1 96.25 64 SER B O 1
ATOM 3578 N N . LEU B 1 65 ? 11.016 24.625 -6.605 1 97.56 65 LEU B N 1
ATOM 3579 C CA . LEU B 1 65 ? 11.695 23.562 -7.336 1 97.56 65 LEU B CA 1
ATOM 3580 C C . LEU B 1 65 ? 10.703 22.703 -8.117 1 97.56 65 LEU B C 1
ATOM 3582 O O . LEU B 1 65 ? 11.102 21.781 -8.82 1 97.56 65 LEU B O 1
ATOM 3586 N N . GLU B 1 66 ? 9.469 22.984 -8.039 1 97.31 66 GLU B N 1
ATOM 3587 C CA . GLU B 1 66 ? 8.461 22.156 -8.688 1 97.31 66 GLU B CA 1
ATOM 3588 C C . GLU B 1 66 ? 8.656 22.125 -10.203 1 97.31 66 GLU B C 1
ATOM 3590 O O . GLU B 1 66 ? 8.539 21.078 -10.828 1 97.31 66 GLU B O 1
ATOM 3595 N N . GLY B 1 67 ? 8.867 23.266 -10.805 1 97.69 67 GLY B N 1
ATOM 3596 C CA . GLY B 1 67 ? 9.148 23.297 -12.227 1 97.69 67 GLY B CA 1
ATOM 3597 C C . GLY B 1 67 ? 10.344 22.438 -12.617 1 97.69 67 GLY B C 1
ATOM 3598 O O . GLY B 1 67 ? 10.281 21.688 -13.586 1 97.69 67 GLY B O 1
ATOM 3599 N N . TRP B 1 68 ? 11.383 22.562 -11.859 1 98.25 68 TRP B N 1
ATOM 3600 C CA . TRP B 1 68 ? 12.578 21.766 -12.086 1 98.25 68 TRP B CA 1
ATOM 3601 C C . TRP B 1 68 ? 12.273 20.281 -11.922 1 98.25 68 TRP B C 1
ATOM 3603 O O . TRP B 1 68 ? 12.727 19.453 -12.719 1 98.25 68 TRP B O 1
ATOM 3613 N N . ALA B 1 69 ? 11.547 19.922 -10.875 1 98.31 69 ALA B N 1
ATOM 3614 C CA . ALA B 1 69 ? 11.188 18.531 -10.617 1 98.31 69 ALA B CA 1
ATOM 3615 C C . ALA B 1 69 ? 10.375 17.953 -11.773 1 98.31 69 ALA B C 1
ATOM 3617 O O . ALA B 1 69 ? 10.555 16.781 -12.148 1 98.31 69 ALA B O 1
ATOM 3618 N N . GLU B 1 70 ? 9.484 18.734 -12.297 1 97.81 70 GLU B N 1
ATOM 3619 C CA . GLU B 1 70 ? 8.68 18.312 -13.445 1 97.81 70 GLU B CA 1
ATOM 3620 C C . GLU B 1 70 ? 9.562 17.922 -14.625 1 97.81 70 GLU B C 1
ATOM 3622 O O . GLU B 1 70 ? 9.336 16.891 -15.258 1 97.81 70 GLU B O 1
ATOM 3627 N N . GLU B 1 71 ? 10.586 18.609 -14.836 1 97.75 71 GLU B N 1
ATOM 3628 C CA . GLU B 1 71 ? 11.406 18.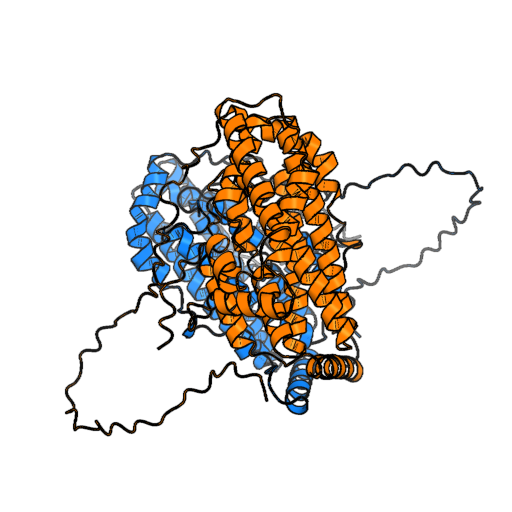438 -16.031 1 97.75 71 GLU B CA 1
ATOM 3629 C C . GLU B 1 71 ? 12.547 17.453 -15.789 1 97.75 71 GLU B C 1
ATOM 3631 O O . GLU B 1 71 ? 13.078 16.875 -16.734 1 97.75 71 GLU B O 1
ATOM 3636 N N . ASN B 1 72 ? 12.891 17.312 -14.547 1 97.94 72 ASN B N 1
ATOM 3637 C CA . ASN B 1 72 ? 14.133 16.594 -14.305 1 97.94 72 ASN B CA 1
ATOM 3638 C C . ASN B 1 72 ? 13.898 15.312 -13.5 1 97.94 72 ASN B C 1
ATOM 3640 O O . ASN B 1 72 ? 14.664 14.359 -13.594 1 97.94 72 ASN B O 1
ATOM 3644 N N . VAL B 1 73 ? 12.883 15.305 -12.672 1 98.25 73 VAL B N 1
ATOM 3645 C CA . VAL B 1 73 ? 12.656 14.148 -11.805 1 98.25 73 VAL B CA 1
ATOM 3646 C C . VAL B 1 73 ? 11.617 13.227 -12.438 1 98.25 73 VAL B C 1
ATOM 3648 O O . VAL B 1 73 ? 11.836 12.023 -12.555 1 98.25 73 VAL B O 1
ATOM 3651 N N . LEU B 1 74 ? 10.492 13.766 -12.906 1 98 74 LEU B N 1
ATOM 3652 C CA . LEU B 1 74 ? 9.398 12.969 -13.438 1 98 74 LEU B CA 1
ATOM 3653 C C . LEU B 1 74 ? 9.828 12.211 -14.688 1 98 74 LEU B C 1
ATOM 3655 O O . LEU B 1 74 ? 9.195 11.219 -15.07 1 98 74 LEU B O 1
ATOM 3659 N N . THR B 1 75 ? 10.906 12.617 -15.305 1 97.5 75 THR B N 1
ATOM 3660 C CA . THR B 1 75 ? 11.383 11.977 -16.516 1 97.5 75 THR B CA 1
ATOM 3661 C C . THR B 1 75 ? 11.922 10.578 -16.219 1 97.5 75 THR B C 1
ATOM 3663 O O . THR B 1 75 ? 12.102 9.766 -17.141 1 97.5 75 THR B O 1
ATOM 3666 N N . PHE B 1 76 ? 12.172 10.273 -14.953 1 97.88 76 PHE B N 1
ATOM 3667 C CA . PHE B 1 76 ? 12.703 8.969 -14.578 1 97.88 76 PHE B CA 1
ATOM 3668 C C . PHE B 1 76 ? 11.578 7.941 -14.469 1 97.88 76 PHE B C 1
ATOM 3670 O O . PHE B 1 76 ? 11.836 6.746 -14.312 1 97.88 76 PHE B O 1
ATOM 3677 N N . LEU B 1 77 ? 10.328 8.359 -14.531 1 97.44 77 LEU B N 1
ATOM 3678 C CA . LEU B 1 77 ? 9.203 7.438 -14.547 1 97.44 77 LEU B CA 1
ATOM 3679 C C . LEU B 1 77 ? 8.992 6.855 -15.938 1 97.44 77 LEU B C 1
ATOM 3681 O O . LEU B 1 77 ? 9.078 7.574 -16.938 1 97.44 77 LEU B O 1
ATOM 3685 N N . LYS B 1 78 ? 8.734 5.609 -15.969 1 95.12 78 LYS B N 1
ATOM 3686 C CA . LYS B 1 78 ? 8.414 4.957 -17.234 1 95.12 78 LYS B CA 1
ATOM 3687 C C . LYS B 1 78 ? 6.906 4.945 -17.469 1 95.12 78 LYS B C 1
ATOM 3689 O O . LYS B 1 78 ? 6.125 4.711 -16.547 1 95.12 78 LYS B O 1
ATOM 3694 N N . PRO B 1 79 ? 6.535 5.168 -18.766 1 94.56 79 PRO B N 1
ATOM 3695 C CA . PRO B 1 79 ? 5.117 4.957 -19.062 1 94.56 79 PRO B CA 1
ATOM 3696 C C . PRO B 1 79 ? 4.652 3.535 -18.766 1 94.56 79 PRO B C 1
ATOM 3698 O O . PRO B 1 79 ? 5.41 2.578 -18.953 1 94.56 79 PRO B O 1
ATOM 3701 N N . VAL B 1 80 ? 3.422 3.424 -18.328 1 94.69 80 VAL B N 1
ATOM 3702 C CA . VAL B 1 80 ? 2.871 2.127 -17.953 1 94.69 80 VAL B CA 1
ATOM 3703 C C . VAL B 1 80 ? 2.969 1.158 -19.125 1 94.69 80 VAL B C 1
ATOM 3705 O O . VAL B 1 80 ? 3.287 -0.019 -18.938 1 94.69 80 VAL B O 1
ATOM 3708 N N . GLU B 1 81 ? 2.789 1.634 -20.328 1 93.81 81 GLU B N 1
ATOM 3709 C CA . GLU B 1 81 ? 2.809 0.822 -21.531 1 93.81 81 GLU B CA 1
ATOM 3710 C C . GLU B 1 81 ? 4.195 0.24 -21.781 1 93.81 81 GLU B C 1
ATOM 3712 O O . GLU B 1 81 ? 4.328 -0.808 -22.422 1 93.81 81 GLU B O 1
ATOM 3717 N N . GLU B 1 82 ? 5.211 0.869 -21.281 1 95.38 82 GLU B N 1
ATOM 3718 C CA . GLU B 1 82 ? 6.586 0.432 -21.5 1 95.38 82 GLU B CA 1
ATOM 3719 C C . GLU B 1 82 ? 7.125 -0.307 -20.281 1 95.38 82 GLU B C 1
ATOM 3721 O O . GLU B 1 82 ? 8.266 -0.775 -20.281 1 95.38 82 GLU B O 1
ATOM 3726 N N . SER B 1 83 ? 6.367 -0.425 -19.297 1 96.88 83 SER B N 1
ATOM 3727 C CA . SER B 1 83 ? 6.762 -1.097 -18.062 1 96.88 83 SER B CA 1
ATOM 3728 C C . SER B 1 83 ? 6.445 -2.588 -18.125 1 96.88 83 SER B C 1
ATOM 3730 O O . SER B 1 83 ? 5.352 -2.979 -18.531 1 96.88 83 SER B O 1
ATOM 3732 N N . TRP B 1 84 ? 7.453 -3.377 -17.781 1 98.44 84 TRP B N 1
ATOM 3733 C CA . TRP B 1 84 ? 7.113 -4.781 -17.562 1 98.44 84 TRP B CA 1
ATOM 3734 C C . TRP B 1 84 ? 6.086 -4.93 -16.453 1 98.44 84 TRP B C 1
ATOM 3736 O O . TRP B 1 84 ? 6.004 -4.086 -15.555 1 98.44 84 TRP B O 1
ATOM 3746 N N . GLN B 1 85 ? 5.277 -5.906 -16.594 1 98.06 85 GLN B N 1
ATOM 3747 C CA . GLN B 1 85 ? 4.332 -6.297 -15.547 1 98.06 85 GLN B CA 1
ATOM 3748 C C . GLN B 1 85 ? 4.676 -7.672 -14.984 1 98.06 85 GLN B C 1
ATOM 3750 O O . GLN B 1 85 ? 5.348 -8.469 -15.641 1 98.06 85 GLN B O 1
ATOM 3755 N N . PRO B 1 86 ? 4.258 -8.016 -13.766 1 98.38 86 PRO B N 1
ATOM 3756 C CA . PRO B 1 86 ? 4.539 -9.32 -13.172 1 98.38 86 PRO B CA 1
ATOM 3757 C C . PRO B 1 86 ? 4.184 -10.477 -14.109 1 98.38 86 PRO B C 1
ATOM 3759 O O . PRO B 1 86 ? 4.941 -11.445 -14.219 1 98.38 86 PRO B O 1
ATOM 3762 N N . GLN B 1 87 ? 3.166 -10.352 -14.797 1 97.94 87 GLN B N 1
ATOM 3763 C CA . GLN B 1 87 ? 2.707 -11.414 -15.688 1 97.94 87 GLN B CA 1
ATOM 3764 C C . GLN B 1 87 ? 3.729 -11.688 -16.797 1 97.94 87 GLN B C 1
ATOM 3766 O O . GLN B 1 87 ? 3.801 -12.805 -17.312 1 97.94 87 GLN B O 1
ATOM 3771 N N . ASP B 1 88 ? 4.469 -10.695 -17.172 1 98.12 88 ASP B N 1
ATOM 3772 C CA . ASP B 1 88 ? 5.48 -10.867 -18.219 1 98.12 88 ASP B CA 1
ATOM 3773 C C . ASP B 1 88 ? 6.566 -11.844 -17.766 1 98.12 88 ASP B C 1
ATOM 3775 O O . ASP B 1 88 ? 7.312 -12.367 -18.594 1 98.12 88 ASP B O 1
ATOM 3779 N N . LEU B 1 89 ? 6.691 -12.078 -16.469 1 98.62 89 LEU B N 1
ATOM 3780 C CA . LEU B 1 89 ? 7.832 -12.812 -15.938 1 98.62 89 LEU B CA 1
ATOM 3781 C C . LEU B 1 89 ? 7.375 -14.062 -15.195 1 98.62 89 LEU B C 1
ATOM 3783 O O . LEU B 1 89 ? 8.195 -14.805 -14.648 1 98.62 89 LEU B O 1
ATOM 3787 N N . LEU B 1 90 ? 6.09 -14.32 -15.211 1 98.38 90 LEU B N 1
ATOM 3788 C CA . LEU B 1 90 ? 5.477 -15.484 -14.586 1 98.38 90 LEU B CA 1
ATOM 3789 C C . LEU B 1 90 ? 4.77 -16.359 -15.625 1 98.38 90 LEU B C 1
ATOM 3791 O O . LEU B 1 90 ? 4.504 -15.898 -16.734 1 98.38 90 LEU B O 1
ATOM 3795 N N . PRO B 1 91 ? 4.516 -17.625 -15.242 1 98.31 91 PRO B N 1
ATOM 3796 C CA . PRO B 1 91 ? 3.715 -18.422 -16.172 1 98.31 91 PRO B CA 1
ATOM 3797 C C . PRO B 1 91 ? 2.418 -17.734 -16.578 1 98.31 91 PRO B C 1
ATOM 3799 O O . PRO B 1 91 ? 1.745 -17.125 -15.742 1 98.31 91 PRO B O 1
ATOM 3802 N N . ASP B 1 92 ? 2.123 -17.812 -17.828 1 97.19 92 ASP B N 1
ATOM 3803 C CA . ASP B 1 92 ? 0.921 -17.156 -18.344 1 97.19 92 ASP B CA 1
ATOM 3804 C C . ASP B 1 92 ? -0.339 -17.844 -17.812 1 97.19 92 ASP B C 1
ATOM 3806 O O . ASP B 1 92 ? -0.704 -18.922 -18.281 1 97.19 92 ASP B O 1
ATOM 3810 N N . ALA B 1 93 ? -0.982 -17.156 -16.984 1 92.56 93 ALA B N 1
ATOM 3811 C CA . ALA B 1 93 ? -2.162 -17.719 -16.328 1 92.56 93 ALA B CA 1
ATOM 3812 C C . ALA B 1 93 ? -3.24 -18.078 -17.344 1 92.56 93 ALA B C 1
ATOM 3814 O O . ALA B 1 93 ? -4.016 -19.016 -17.125 1 92.56 93 ALA B O 1
ATOM 3815 N N . ALA B 1 94 ? -3.262 -17.422 -18.438 1 93.44 94 ALA B N 1
ATOM 3816 C CA . ALA B 1 94 ? -4.32 -17.609 -19.422 1 93.44 94 ALA B CA 1
ATOM 3817 C C . ALA B 1 94 ? -3.961 -18.719 -20.422 1 93.44 94 ALA B C 1
ATOM 3819 O O . ALA B 1 94 ? -4.773 -19.094 -21.266 1 93.44 94 ALA B O 1
ATOM 3820 N N . SER B 1 95 ? -2.758 -19.297 -20.328 1 95.75 95 SER B N 1
ATOM 3821 C CA . SER B 1 95 ? -2.354 -20.391 -21.203 1 95.75 95 SER B CA 1
ATOM 3822 C C . SER B 1 95 ? -3.092 -21.672 -20.859 1 95.75 95 SER B C 1
ATOM 3824 O O . SER B 1 95 ? -3.678 -21.797 -19.781 1 95.75 95 SER B O 1
ATOM 3826 N N . PRO B 1 96 ? -3.123 -22.609 -21.812 1 95.88 96 PRO B N 1
ATOM 3827 C CA . PRO B 1 96 ? -3.756 -23.891 -21.5 1 95.88 96 PRO B CA 1
ATOM 3828 C C . PRO B 1 96 ? -3.189 -24.531 -20.234 1 95.88 96 PRO B C 1
ATOM 3830 O O . PRO B 1 96 ? -2.01 -24.359 -19.922 1 95.88 96 PRO B O 1
ATOM 3833 N N . ASP B 1 97 ? -4 -25.312 -19.562 1 95.94 97 ASP B N 1
ATOM 3834 C CA . ASP B 1 97 ? -3.67 -25.875 -18.25 1 95.94 97 ASP B CA 1
ATOM 3835 C C . ASP B 1 97 ? -2.336 -26.625 -18.297 1 95.94 97 ASP B C 1
ATOM 3837 O O . ASP B 1 97 ? -1.491 -26.453 -17.422 1 95.94 97 ASP B O 1
ATOM 3841 N N . GLU B 1 98 ? -2.189 -27.422 -19.297 1 96.5 98 GLU B N 1
ATOM 3842 C CA . GLU B 1 98 ? -0.981 -28.234 -19.406 1 96.5 98 GLU B CA 1
ATOM 3843 C C . GLU B 1 98 ? 0.268 -27.359 -19.453 1 96.5 98 GLU B C 1
ATOM 3845 O O . GLU B 1 98 ? 1.25 -27.625 -18.766 1 96.5 98 GLU B O 1
ATOM 3850 N N . ARG B 1 99 ? 0.163 -26.359 -20.266 1 97.5 99 ARG B N 1
ATOM 3851 C CA . ARG B 1 99 ? 1.302 -25.469 -20.422 1 97.5 99 ARG B CA 1
ATOM 3852 C C . ARG B 1 99 ? 1.542 -24.672 -19.141 1 97.5 99 ARG B C 1
ATOM 3854 O O . ARG B 1 99 ? 2.688 -24.5 -18.719 1 97.5 99 ARG B O 1
ATOM 3861 N N . PHE B 1 100 ? 0.489 -24.172 -18.562 1 98.25 100 PHE B N 1
ATOM 3862 C CA . PHE B 1 100 ? 0.58 -23.391 -17.328 1 98.25 100 PHE B CA 1
ATOM 3863 C C . PHE B 1 100 ? 1.211 -24.219 -16.219 1 98.25 100 PHE B C 1
ATOM 3865 O O . PHE B 1 100 ? 2.154 -23.781 -15.57 1 98.25 100 PHE B O 1
ATOM 3872 N N . LEU B 1 101 ? 0.78 -25.438 -15.992 1 98.12 101 LEU B N 1
ATOM 3873 C CA . LEU B 1 101 ? 1.269 -26.312 -14.938 1 98.12 101 LEU B CA 1
ATOM 3874 C C . LEU B 1 101 ? 2.707 -26.734 -15.203 1 98.12 101 LEU B C 1
ATOM 3876 O O . LEU B 1 101 ? 3.504 -26.875 -14.266 1 98.12 101 LEU B O 1
ATOM 3880 N N . ALA B 1 102 ? 3.035 -26.953 -16.469 1 98.12 102 ALA B N 1
ATOM 3881 C CA . ALA B 1 102 ? 4.406 -27.312 -16.828 1 98.12 102 ALA B CA 1
ATOM 3882 C C . ALA B 1 102 ? 5.375 -26.188 -16.438 1 98.12 102 ALA B C 1
ATOM 3884 O O . ALA B 1 102 ? 6.48 -26.453 -15.961 1 98.12 102 ALA B O 1
ATOM 3885 N N . ARG B 1 103 ? 4.965 -25 -16.703 1 98.06 103 ARG B N 1
ATOM 3886 C CA . ARG B 1 103 ? 5.816 -23.859 -16.391 1 98.06 103 ARG B CA 1
ATOM 3887 C C . ARG B 1 103 ? 5.996 -23.719 -14.875 1 98.06 103 ARG B C 1
ATOM 3889 O O . ARG B 1 103 ? 7.062 -23.312 -14.414 1 98.06 103 ARG B O 1
ATOM 3896 N N . ILE B 1 104 ? 4.977 -24.031 -14.109 1 98.31 104 ILE B N 1
ATOM 3897 C CA . ILE B 1 104 ? 5.094 -24 -12.656 1 98.31 104 ILE B CA 1
ATOM 3898 C C . ILE B 1 104 ? 6.074 -25.078 -12.195 1 98.31 104 ILE B C 1
ATOM 3900 O O . ILE B 1 104 ? 6.918 -24.828 -11.328 1 98.31 104 ILE B O 1
ATOM 3904 N N . THR B 1 105 ? 5.969 -26.219 -12.789 1 98.06 105 THR B N 1
ATOM 3905 C CA . THR B 1 105 ? 6.891 -27.312 -12.461 1 98.06 105 THR B CA 1
ATOM 3906 C C . THR B 1 105 ? 8.328 -26.891 -12.734 1 98.06 105 THR B C 1
ATOM 3908 O O . THR B 1 105 ? 9.234 -27.188 -11.945 1 98.06 105 THR B O 1
ATOM 3911 N N . GLU B 1 106 ? 8.539 -26.188 -13.852 1 97.94 106 GLU B N 1
ATOM 3912 C CA . GLU B 1 106 ? 9.867 -25.703 -14.195 1 97.94 106 GLU B CA 1
ATOM 3913 C C . GLU B 1 106 ? 10.406 -24.75 -13.133 1 97.94 106 GLU B C 1
ATOM 3915 O O . GLU B 1 106 ? 11.586 -24.797 -12.789 1 97.94 106 GLU B O 1
ATOM 3920 N N . ILE B 1 107 ? 9.555 -23.844 -12.641 1 98.12 107 ILE B N 1
ATOM 3921 C CA . ILE B 1 107 ? 9.953 -22.922 -11.586 1 98.12 107 ILE B CA 1
ATOM 3922 C C . ILE B 1 107 ? 10.398 -23.703 -10.352 1 98.12 107 ILE B C 1
ATOM 3924 O O . ILE B 1 107 ? 11.445 -23.406 -9.773 1 98.12 107 ILE B O 1
ATOM 3928 N N . ARG B 1 108 ? 9.633 -24.688 -9.977 1 97.81 108 ARG B N 1
ATOM 3929 C CA . ARG B 1 108 ? 9.914 -25.453 -8.766 1 97.81 108 ARG B CA 1
ATOM 3930 C C . ARG B 1 108 ? 11.203 -26.25 -8.914 1 97.81 108 ARG B C 1
ATOM 3932 O O . ARG B 1 108 ? 11.984 -26.375 -7.965 1 97.81 108 ARG B O 1
ATOM 3939 N N . GLU B 1 109 ? 11.453 -26.766 -10.094 1 97.5 109 GLU B N 1
ATOM 3940 C CA . GLU B 1 109 ? 12.68 -27.516 -10.359 1 97.5 109 GLU B CA 1
ATOM 3941 C C . GLU B 1 109 ? 13.906 -26.625 -10.242 1 97.5 109 GLU B C 1
ATOM 3943 O O . GLU B 1 109 ? 14.891 -26.984 -9.602 1 97.5 109 GLU B O 1
ATOM 3948 N N . ARG B 1 110 ? 13.859 -25.5 -10.828 1 97.38 110 ARG B N 1
ATOM 3949 C CA . ARG B 1 110 ? 14.977 -24.562 -10.742 1 97.38 110 ARG B CA 1
ATOM 3950 C C . ARG B 1 110 ? 15.188 -24.078 -9.312 1 97.38 110 ARG B C 1
ATOM 3952 O O . ARG B 1 110 ? 16.328 -23.984 -8.844 1 97.38 110 ARG B O 1
ATOM 3959 N N . ALA B 1 111 ? 14.078 -23.812 -8.672 1 96.25 111 ALA B N 1
ATOM 3960 C CA . ALA B 1 111 ? 14.125 -23.281 -7.305 1 96.25 111 ALA B CA 1
ATOM 3961 C C . ALA B 1 111 ? 14.766 -24.297 -6.359 1 96.25 111 ALA B C 1
ATOM 3963 O O . ALA B 1 111 ? 15.438 -23.922 -5.398 1 96.25 111 ALA B O 1
ATOM 3964 N N . ALA B 1 112 ? 14.516 -25.547 -6.633 1 94.81 112 ALA B N 1
ATOM 3965 C CA . ALA B 1 112 ? 15.047 -26.609 -5.785 1 94.81 112 ALA B CA 1
ATOM 3966 C C . ALA B 1 112 ? 16.578 -26.609 -5.793 1 94.81 112 ALA B C 1
ATOM 3968 O O . ALA B 1 112 ? 17.203 -27.062 -4.836 1 94.81 112 ALA B O 1
ATOM 3969 N N . GLY B 1 113 ? 17.172 -26.031 -6.793 1 94.38 113 GLY B N 1
ATOM 3970 C CA . GLY B 1 113 ? 18.609 -26.031 -6.938 1 94.38 113 GLY B CA 1
ATOM 3971 C C . GLY B 1 113 ? 19.281 -24.859 -6.242 1 94.38 113 GLY B C 1
ATOM 3972 O O . GLY B 1 113 ? 20.516 -24.781 -6.184 1 94.38 113 GLY B O 1
ATOM 3973 N N . ILE B 1 114 ? 18.531 -23.984 -5.684 1 95.75 114 ILE B N 1
ATOM 3974 C CA . ILE B 1 114 ? 19.078 -22.812 -5.023 1 95.75 114 ILE B CA 1
ATOM 3975 C C . ILE B 1 114 ? 19.109 -23.031 -3.514 1 95.75 114 ILE B C 1
ATOM 3977 O O . ILE B 1 114 ? 18.109 -23.406 -2.912 1 95.75 114 ILE B O 1
ATOM 3981 N N . PRO B 1 115 ? 20.266 -22.781 -2.891 1 93.5 115 PRO B N 1
ATOM 3982 C CA . PRO B 1 115 ? 20.375 -22.969 -1.441 1 93.5 115 PRO B CA 1
ATOM 3983 C C . PRO B 1 115 ? 19.406 -22.078 -0.657 1 93.5 115 PRO B C 1
ATOM 3985 O O . PRO B 1 115 ? 19.047 -20.984 -1.11 1 93.5 115 PRO B O 1
ATOM 3988 N N . ASP B 1 116 ? 19.031 -22.469 0.536 1 91.38 116 ASP B N 1
ATOM 3989 C CA . ASP B 1 116 ? 18.016 -21.844 1.373 1 91.38 116 ASP B CA 1
ATOM 3990 C C . ASP B 1 116 ? 18.391 -20.406 1.722 1 91.38 116 ASP B C 1
ATOM 3992 O O . ASP B 1 116 ? 17.531 -19.531 1.812 1 91.38 116 ASP B O 1
ATOM 3996 N N . GLU B 1 117 ? 19.641 -20.188 1.944 1 88.31 117 GLU B N 1
ATOM 3997 C CA . GLU B 1 117 ? 20.109 -18.891 2.393 1 88.31 117 GLU B CA 1
ATOM 3998 C C . GLU B 1 117 ? 19.75 -17.797 1.393 1 88.31 117 GLU B C 1
ATOM 4000 O O . GLU B 1 117 ? 19.453 -16.672 1.782 1 88.31 117 GLU B O 1
ATOM 4005 N N . TYR B 1 118 ? 19.75 -18.156 0.177 1 90.62 118 TYR B N 1
ATOM 4006 C CA . TYR B 1 118 ? 19.438 -17.172 -0.85 1 90.62 118 TYR B CA 1
ATOM 4007 C C . TYR B 1 118 ? 17.938 -16.859 -0.845 1 90.62 118 TYR B C 1
ATOM 4009 O O . TYR B 1 118 ? 17.547 -15.711 -1.103 1 90.62 118 TYR B O 1
ATOM 4017 N N . TYR B 1 119 ? 17.141 -17.797 -0.522 1 92.31 119 TYR B N 1
ATOM 4018 C CA . TYR B 1 119 ? 15.711 -17.562 -0.437 1 92.31 119 TYR B CA 1
ATOM 4019 C C . TYR B 1 119 ? 15.359 -16.766 0.807 1 92.31 119 TYR B C 1
ATOM 4021 O O . TYR B 1 119 ? 14.43 -15.953 0.79 1 92.31 119 TYR B O 1
ATOM 4029 N N . VAL B 1 120 ? 16.094 -16.953 1.858 1 88.5 120 VAL B N 1
ATOM 4030 C CA . VAL B 1 120 ? 15.914 -16.125 3.041 1 88.5 120 VAL B CA 1
ATOM 4031 C C . VAL B 1 120 ? 16.109 -14.656 2.672 1 88.5 120 VAL B C 1
ATOM 4033 O O . VAL B 1 120 ? 15.297 -13.805 3.053 1 88.5 120 VAL B O 1
ATOM 4036 N N . CYS B 1 121 ? 17.094 -14.383 1.894 1 88.44 121 CYS B N 1
ATOM 4037 C CA . CYS B 1 121 ? 17.391 -13.016 1.482 1 88.44 121 CYS B CA 1
ATOM 4038 C C . CYS B 1 121 ? 16.328 -12.5 0.513 1 88.44 121 CYS B C 1
ATOM 4040 O O . CYS B 1 121 ? 15.906 -11.352 0.601 1 88.44 121 CYS B O 1
ATOM 4042 N N . LEU B 1 122 ? 15.922 -13.375 -0.381 1 94.38 122 LEU B N 1
ATOM 4043 C CA . LEU B 1 122 ? 14.891 -12.992 -1.343 1 94.38 122 LEU B CA 1
ATOM 4044 C C . LEU B 1 122 ? 13.586 -12.656 -0.635 1 94.38 122 LEU B C 1
ATOM 4046 O O . LEU B 1 122 ? 12.883 -11.719 -1.025 1 94.38 122 LEU B O 1
ATOM 4050 N N . VAL B 1 123 ? 13.281 -13.375 0.402 1 92.38 123 VAL B N 1
ATOM 4051 C CA . VAL B 1 123 ? 12.086 -13.125 1.2 1 92.38 123 VAL B CA 1
ATOM 4052 C C . VAL B 1 123 ? 12.195 -11.758 1.877 1 92.38 123 VAL B C 1
ATOM 4054 O O . VAL B 1 123 ? 11.234 -10.984 1.888 1 92.38 123 VAL B O 1
ATOM 4057 N N . GLY B 1 124 ? 13.32 -11.469 2.449 1 88.75 124 GLY B N 1
ATOM 4058 C CA . GLY B 1 124 ? 13.531 -10.164 3.041 1 88.75 124 GLY B CA 1
ATOM 4059 C C . GLY B 1 124 ? 13.336 -9.023 2.059 1 88.75 124 GLY B C 1
ATOM 4060 O O . GLY B 1 124 ? 12.695 -8.016 2.383 1 88.75 124 GLY B O 1
ATOM 4061 N N . ASN B 1 125 ? 13.883 -9.242 0.845 1 91.75 125 ASN B N 1
ATOM 4062 C CA . ASN B 1 125 ? 13.672 -8.258 -0.21 1 91.75 125 ASN B CA 1
ATOM 4063 C C . ASN B 1 125 ? 12.195 -8.086 -0.538 1 91.75 125 ASN B C 1
ATOM 4065 O O . ASN B 1 125 ? 11.703 -6.965 -0.667 1 91.75 125 ASN B O 1
ATOM 4069 N N . MET B 1 126 ? 11.523 -9.164 -0.628 1 94.5 126 MET B N 1
ATOM 4070 C CA . MET B 1 126 ? 10.117 -9.141 -1.019 1 94.5 126 MET B CA 1
ATOM 4071 C C . MET B 1 126 ? 9.258 -8.492 0.064 1 94.5 126 MET B C 1
ATOM 4073 O O . MET B 1 126 ? 8.391 -7.672 -0.235 1 94.5 126 MET B O 1
ATOM 4077 N N . ILE B 1 127 ? 9.5 -8.812 1.296 1 91.38 127 ILE B N 1
ATOM 4078 C CA . ILE B 1 127 ? 8.719 -8.266 2.402 1 91.38 127 ILE B CA 1
ATOM 4079 C C . ILE B 1 127 ? 8.883 -6.75 2.447 1 91.38 127 ILE B C 1
ATOM 4081 O O . ILE B 1 127 ? 7.918 -6.027 2.717 1 91.38 127 ILE B O 1
ATOM 4085 N N . THR B 1 128 ? 10.031 -6.293 2.158 1 89.06 128 THR B N 1
ATOM 4086 C CA . THR B 1 128 ? 10.297 -4.859 2.119 1 89.06 128 THR B CA 1
ATOM 4087 C C . THR B 1 128 ? 9.477 -4.191 1.019 1 89.06 128 THR B C 1
ATOM 4089 O O . THR B 1 128 ? 8.977 -3.078 1.199 1 89.06 128 THR B O 1
ATOM 4092 N N . GLU B 1 129 ? 9.305 -4.91 -0.074 1 92.69 129 GLU B N 1
ATOM 4093 C CA . GLU B 1 129 ? 8.539 -4.367 -1.192 1 92.69 129 GLU B CA 1
ATOM 4094 C C . GLU B 1 129 ? 7.055 -4.27 -0.851 1 92.69 129 GLU B C 1
ATOM 4096 O O . GLU B 1 129 ? 6.309 -3.539 -1.503 1 92.69 129 GLU B O 1
ATOM 4101 N N . GLU B 1 130 ? 6.617 -4.949 0.134 1 92.5 130 GLU B N 1
ATOM 4102 C CA . GLU B 1 130 ? 5.195 -5.066 0.44 1 92.5 130 GLU B CA 1
ATOM 4103 C C . GLU B 1 130 ? 4.734 -3.932 1.353 1 92.5 130 GLU B C 1
ATOM 4105 O O . GLU B 1 130 ? 3.533 -3.713 1.52 1 92.5 130 GLU B O 1
ATOM 4110 N N . ALA B 1 131 ? 5.594 -3.186 1.909 1 92.88 131 ALA B N 1
ATOM 4111 C CA . ALA B 1 131 ? 5.223 -2.215 2.934 1 92.88 131 ALA B CA 1
ATOM 4112 C C . ALA B 1 131 ? 4.984 -0.836 2.324 1 92.88 131 ALA B C 1
ATOM 4114 O O . ALA B 1 131 ? 5.301 0.185 2.936 1 92.88 131 ALA B O 1
ATOM 4115 N N . LEU B 1 132 ? 4.395 -0.757 1.216 1 96.25 132 LEU B N 1
ATOM 4116 C CA . LEU B 1 132 ? 4.242 0.48 0.458 1 96.25 132 LEU B CA 1
ATOM 4117 C C . LEU B 1 132 ? 3.354 1.47 1.206 1 96.25 132 LEU B C 1
ATOM 4119 O O . LEU B 1 132 ? 3.635 2.67 1.225 1 96.25 132 LEU B O 1
ATOM 4123 N N . PRO B 1 133 ? 2.258 1.003 1.865 1 95.62 133 PRO B N 1
ATOM 4124 C CA . PRO B 1 133 ? 1.482 1.981 2.631 1 95.62 133 PRO B CA 1
ATOM 4125 C C . PRO B 1 133 ? 2.309 2.672 3.715 1 95.62 133 PRO B C 1
ATOM 4127 O O . PRO B 1 133 ? 2.104 3.855 3.992 1 95.62 133 PRO B O 1
ATOM 4130 N N . THR B 1 134 ? 3.188 1.945 4.258 1 93.81 134 THR B N 1
ATOM 4131 C CA . THR B 1 134 ? 4.07 2.486 5.285 1 93.81 134 THR B CA 1
ATOM 4132 C C . THR B 1 134 ? 5 3.545 4.695 1 93.81 134 THR B C 1
ATOM 4134 O O . THR B 1 134 ? 5.152 4.629 5.262 1 93.81 134 THR B O 1
ATOM 4137 N N . TYR B 1 135 ? 5.566 3.229 3.555 1 93.94 135 TYR B N 1
ATOM 4138 C CA . TYR B 1 135 ? 6.484 4.176 2.924 1 93.94 135 TYR B CA 1
ATOM 4139 C C . TYR B 1 135 ? 5.75 5.441 2.5 1 93.94 135 TYR B C 1
ATOM 4141 O O . TYR B 1 135 ? 6.27 6.547 2.652 1 93.94 135 TYR B O 1
ATOM 4149 N N . GLN B 1 136 ? 4.59 5.238 2.012 1 94.06 136 GLN B N 1
ATOM 4150 C CA . GLN B 1 136 ? 3.801 6.395 1.604 1 94.06 136 GLN B CA 1
ATOM 4151 C C . GLN B 1 136 ? 3.463 7.281 2.799 1 94.06 136 GLN B C 1
ATOM 4153 O O . GLN B 1 136 ? 3.428 8.508 2.68 1 94.06 136 GLN B O 1
ATOM 4158 N N . THR B 1 137 ? 3.152 6.66 3.863 1 93.81 137 THR B N 1
ATOM 4159 C CA . THR B 1 137 ? 2.898 7.418 5.082 1 93.81 137 THR B CA 1
ATOM 4160 C C . THR B 1 137 ? 4.117 8.25 5.465 1 93.81 137 THR B C 1
ATOM 4162 O O . THR B 1 137 ? 3.998 9.453 5.73 1 93.81 137 THR B O 1
ATOM 4165 N N . VAL B 1 138 ? 5.23 7.672 5.418 1 91.5 138 VAL B N 1
ATOM 4166 C CA . VAL B 1 138 ? 6.465 8.359 5.797 1 91.5 138 VAL B CA 1
ATOM 4167 C C . VAL B 1 138 ? 6.734 9.508 4.832 1 91.5 138 VAL B C 1
ATOM 4169 O O . VAL B 1 138 ? 7.008 10.633 5.258 1 91.5 138 VAL B O 1
ATOM 4172 N N . PHE B 1 139 ? 6.594 9.281 3.566 1 93.44 139 PHE B N 1
ATOM 4173 C CA . PHE B 1 139 ? 6.855 10.305 2.562 1 93.44 139 PHE B CA 1
ATOM 4174 C C . PHE B 1 139 ? 5.91 11.492 2.736 1 93.44 139 PHE B C 1
ATOM 4176 O O . PHE B 1 139 ? 6.289 12.641 2.498 1 93.44 139 PHE B O 1
ATOM 4183 N N . ASN B 1 140 ? 4.781 11.18 3.174 1 92.69 140 ASN B N 1
ATOM 4184 C CA . ASN B 1 140 ? 3.777 12.234 3.305 1 92.69 140 ASN B CA 1
ATOM 4185 C C . ASN B 1 140 ? 3.951 13.016 4.602 1 92.69 140 ASN B C 1
ATOM 4187 O O . ASN B 1 140 ? 3.217 13.977 4.855 1 92.69 140 ASN B O 1
ATOM 4191 N N . THR B 1 141 ? 4.91 12.672 5.371 1 90.75 141 THR B N 1
ATOM 4192 C CA . THR B 1 141 ? 5.242 13.484 6.539 1 90.75 141 THR B CA 1
ATOM 4193 C C . THR B 1 141 ? 6.25 14.57 6.172 1 90.75 141 THR B C 1
ATOM 4195 O O . THR B 1 141 ? 6.465 15.508 6.938 1 90.75 141 THR B O 1
ATOM 4198 N N . PHE B 1 142 ? 6.875 14.453 5.027 1 92.44 142 PHE B N 1
ATOM 4199 C CA . PHE B 1 142 ? 7.93 15.383 4.652 1 92.44 142 PHE B CA 1
ATOM 4200 C C . PHE B 1 142 ? 7.344 16.719 4.199 1 92.44 142 PHE B C 1
ATOM 4202 O O . PHE B 1 142 ? 6.531 16.766 3.275 1 92.44 142 PHE B O 1
ATOM 4209 N N . ASP B 1 143 ? 7.863 17.719 4.801 1 90.81 143 ASP B N 1
ATOM 4210 C CA . ASP B 1 143 ? 7.395 19.062 4.477 1 90.81 143 ASP B CA 1
ATOM 4211 C C . ASP B 1 143 ? 7.777 19.453 3.047 1 90.81 143 ASP B C 1
ATOM 4213 O O . ASP B 1 143 ? 8.906 19.219 2.613 1 90.81 143 ASP B O 1
ATOM 4217 N N . GLY B 1 144 ? 6.82 19.984 2.344 1 90.81 144 GLY B N 1
ATOM 4218 C CA . GLY B 1 144 ? 7.102 20.578 1.051 1 90.81 144 GLY B CA 1
ATOM 4219 C C . GLY B 1 144 ? 6.949 19.609 -0.105 1 90.81 144 GLY B C 1
ATOM 4220 O O . GLY B 1 144 ? 6.848 20.031 -1.262 1 90.81 144 GLY B O 1
ATOM 4221 N N . ILE B 1 145 ? 6.852 18.344 0.239 1 93.38 145 ILE B N 1
ATOM 4222 C CA . ILE B 1 145 ? 6.777 17.422 -0.894 1 93.38 145 ILE B CA 1
ATOM 4223 C C . ILE B 1 145 ? 5.637 16.422 -0.679 1 93.38 145 ILE B C 1
ATOM 4225 O O . ILE B 1 145 ? 5.43 15.523 -1.494 1 93.38 145 ILE B O 1
ATOM 4229 N N . ALA B 1 146 ? 4.883 16.578 0.362 1 92.62 146 ALA B N 1
ATOM 4230 C CA . ALA B 1 146 ? 3.775 15.68 0.696 1 92.62 146 ALA B CA 1
ATOM 4231 C C . ALA B 1 146 ? 2.637 15.82 -0.308 1 92.62 146 ALA B C 1
ATOM 4233 O O . ALA B 1 146 ? 2.475 16.875 -0.935 1 92.62 146 ALA B O 1
ATOM 4234 N N . ASP B 1 147 ? 1.904 14.734 -0.472 1 93.81 147 ASP B N 1
ATOM 4235 C CA . ASP B 1 147 ? 0.637 14.781 -1.195 1 93.81 147 ASP B CA 1
ATOM 4236 C C . ASP B 1 147 ? -0.501 15.227 -0.283 1 93.81 147 ASP B C 1
ATOM 4238 O O . ASP B 1 147 ? -1.09 14.414 0.433 1 93.81 147 ASP B O 1
ATOM 4242 N N . GLU B 1 148 ? -0.886 16.406 -0.42 1 87.62 148 GLU B N 1
ATOM 4243 C CA . GLU B 1 148 ? -1.776 17.016 0.559 1 87.62 148 GLU B CA 1
ATOM 4244 C C . GLU B 1 148 ? -3.234 16.672 0.27 1 87.62 148 GLU B C 1
ATOM 4246 O O . GLU B 1 148 ? -4.117 16.969 1.08 1 87.62 148 GLU B O 1
ATOM 4251 N N . SER B 1 149 ? -3.516 16.047 -0.884 1 86.38 149 SER B N 1
ATOM 4252 C CA . SER B 1 149 ? -4.914 15.828 -1.232 1 86.38 149 SER B CA 1
ATOM 4253 C C . SER B 1 149 ? -5.152 14.391 -1.668 1 86.38 149 SER B C 1
ATOM 4255 O O . SER B 1 149 ? -6.301 13.969 -1.838 1 86.38 149 SER B O 1
ATOM 4257 N N . GLY B 1 150 ? -4.129 13.633 -1.86 1 89.12 150 GLY B N 1
ATOM 4258 C CA . GLY B 1 150 ? -4.238 12.305 -2.451 1 89.12 150 GLY B CA 1
ATOM 4259 C C . GLY B 1 150 ? -4.148 12.32 -3.967 1 89.12 150 GLY B C 1
ATOM 4260 O O . GLY B 1 150 ? -3.922 11.281 -4.59 1 89.12 150 GLY B O 1
ATOM 4261 N N . MET B 1 151 ? -4.367 13.484 -4.504 1 91.38 151 MET B N 1
ATOM 4262 C CA . MET B 1 151 ? -4.254 13.672 -5.949 1 91.38 151 MET B CA 1
ATOM 4263 C C . MET B 1 151 ? -3.619 15.023 -6.273 1 91.38 151 MET B C 1
ATOM 4265 O O . MET B 1 151 ? -4.02 15.688 -7.23 1 91.38 151 MET B O 1
ATOM 4269 N N . SER B 1 152 ? -2.742 15.477 -5.395 1 92.94 152 SER B N 1
ATOM 4270 C CA . SER B 1 152 ? -2.047 16.734 -5.621 1 92.94 152 SER B CA 1
ATOM 4271 C C . SER B 1 152 ? -1.359 16.75 -6.98 1 92.94 152 SER B C 1
ATOM 4273 O O . SER B 1 152 ? -0.732 15.773 -7.379 1 92.94 152 SER B O 1
ATOM 4275 N N . PRO B 1 153 ? -1.484 17.906 -7.711 1 94.06 153 PRO B N 1
ATOM 4276 C CA . PRO B 1 153 ? -0.821 17.984 -9.016 1 94.06 153 PRO B CA 1
ATOM 4277 C C . PRO B 1 153 ? 0.676 18.25 -8.898 1 94.06 153 PRO B C 1
ATOM 4279 O O . PRO B 1 153 ? 1.389 18.25 -9.906 1 94.06 153 PRO B O 1
ATOM 4282 N N . SER B 1 154 ? 1.146 18.562 -7.695 1 96 154 SER B N 1
ATOM 4283 C CA . SER B 1 154 ? 2.57 18.812 -7.504 1 96 154 SER B CA 1
ATOM 4284 C C . SER B 1 154 ? 3.412 17.688 -8.094 1 96 154 SER B C 1
ATOM 4286 O O . SER B 1 154 ? 3.064 16.516 -7.961 1 96 154 SER B O 1
ATOM 4288 N N . PRO B 1 155 ? 4.508 18.062 -8.781 1 97.94 155 PRO B N 1
ATOM 4289 C CA . PRO B 1 155 ? 5.367 17 -9.32 1 97.94 155 PRO B CA 1
ATOM 4290 C C . PRO B 1 155 ? 5.93 16.094 -8.242 1 97.94 155 PRO B C 1
ATOM 4292 O O . PRO B 1 155 ? 6.191 14.906 -8.492 1 97.94 155 PRO B O 1
ATOM 4295 N N . TRP B 1 156 ? 6.117 16.625 -7.027 1 97.75 156 TRP B N 1
ATOM 4296 C CA . TRP B 1 156 ? 6.598 15.805 -5.922 1 97.75 156 TRP B CA 1
ATOM 4297 C C . TRP B 1 156 ? 5.582 14.727 -5.566 1 97.75 156 TRP B C 1
ATOM 4299 O O . TRP B 1 156 ? 5.938 13.547 -5.438 1 97.75 156 TRP B O 1
ATOM 4309 N N . ALA B 1 157 ? 4.348 15.094 -5.426 1 96.38 157 ALA B N 1
ATOM 4310 C CA . ALA B 1 157 ? 3.277 14.148 -5.121 1 96.38 157 ALA B CA 1
ATOM 4311 C C . ALA B 1 157 ? 3.102 13.141 -6.25 1 96.38 157 ALA B C 1
ATOM 4313 O O . ALA B 1 157 ? 2.938 11.945 -5.996 1 96.38 157 ALA B O 1
ATOM 4314 N N . ARG B 1 158 ? 3.139 13.617 -7.449 1 97.12 158 ARG B N 1
ATOM 4315 C CA . ARG B 1 158 ? 3.012 12.734 -8.609 1 97.12 158 ARG B CA 1
ATOM 4316 C C . ARG B 1 158 ? 4.156 11.727 -8.656 1 97.12 158 ARG B C 1
ATOM 4318 O O . ARG B 1 158 ? 3.943 10.555 -8.977 1 97.12 158 ARG B O 1
ATOM 4325 N N . TRP B 1 159 ? 5.363 12.172 -8.367 1 98.38 159 TRP B N 1
ATOM 4326 C CA . TRP B 1 159 ? 6.504 11.266 -8.312 1 98.38 159 TRP B CA 1
ATOM 4327 C C . TRP B 1 159 ? 6.277 10.156 -7.285 1 98.38 159 TRP B C 1
ATOM 4329 O O . TRP B 1 159 ? 6.457 8.977 -7.582 1 98.38 159 TRP B O 1
ATOM 4339 N N . THR B 1 160 ? 5.883 10.555 -6.113 1 97.62 160 THR B N 1
ATOM 4340 C CA . THR B 1 160 ? 5.758 9.586 -5.027 1 97.62 160 THR B CA 1
ATOM 4341 C C . THR B 1 160 ? 4.676 8.562 -5.344 1 97.62 160 THR B C 1
ATOM 4343 O O . THR B 1 160 ? 4.855 7.363 -5.098 1 97.62 160 THR B O 1
ATOM 4346 N N . ARG B 1 161 ? 3.547 8.945 -5.879 1 96.75 161 ARG B N 1
ATOM 4347 C CA . ARG B 1 161 ? 2.482 8.016 -6.234 1 96.75 161 ARG B CA 1
ATOM 4348 C C . ARG B 1 161 ? 2.93 7.07 -7.348 1 96.75 161 ARG B C 1
ATOM 4350 O O . ARG B 1 161 ? 2.691 5.859 -7.277 1 96.75 161 ARG B O 1
ATOM 4357 N N . SER B 1 162 ? 3.559 7.613 -8.344 1 97.88 162 SER B N 1
ATOM 4358 C CA . SER B 1 162 ? 4.012 6.797 -9.461 1 97.88 162 SER B CA 1
ATOM 4359 C C . SER B 1 162 ? 5.133 5.852 -9.039 1 97.88 162 SER B C 1
ATOM 4361 O O . SER B 1 162 ? 5.199 4.711 -9.508 1 97.88 162 SER B O 1
ATOM 4363 N N . TRP B 1 163 ? 6.059 6.398 -8.227 1 98.38 163 TRP B N 1
ATOM 4364 C CA . TRP B 1 163 ? 7.07 5.535 -7.629 1 98.38 163 TRP B CA 1
ATOM 4365 C C . TRP B 1 163 ? 6.426 4.355 -6.91 1 98.38 163 TRP B C 1
ATOM 4367 O O . TRP B 1 163 ? 6.824 3.205 -7.105 1 98.38 163 TRP B O 1
ATOM 4377 N N . SER B 1 164 ? 5.434 4.609 -6.098 1 97.69 164 SER B N 1
ATOM 4378 C CA . SER B 1 164 ? 4.715 3.564 -5.371 1 97.69 164 SER B CA 1
ATOM 4379 C C . SER B 1 164 ? 4.086 2.559 -6.328 1 97.69 164 SER B C 1
ATOM 4381 O O . SER B 1 164 ? 4.102 1.354 -6.07 1 97.69 164 SER B O 1
ATOM 4383 N N . ALA B 1 165 ? 3.51 3.055 -7.375 1 97.38 165 ALA B N 1
ATOM 4384 C CA . ALA B 1 165 ? 2.9 2.186 -8.375 1 97.38 165 ALA B CA 1
ATOM 4385 C C . ALA B 1 165 ? 3.936 1.246 -8.992 1 97.38 165 ALA B C 1
ATOM 4387 O O . ALA B 1 165 ? 3.662 0.061 -9.195 1 97.38 165 ALA B O 1
ATOM 4388 N N . GLU B 1 166 ? 5.094 1.763 -9.281 1 98.06 166 GLU B N 1
ATOM 4389 C CA . GLU B 1 166 ? 6.16 0.93 -9.828 1 98.06 166 GLU B CA 1
ATOM 4390 C C . GLU B 1 166 ? 6.656 -0.081 -8.797 1 98.06 166 GLU B C 1
ATOM 4392 O O . GLU B 1 166 ? 6.906 -1.242 -9.125 1 98.06 166 GLU B O 1
ATOM 4397 N N . GLU B 1 167 ? 6.797 0.402 -7.547 1 97.69 167 GLU B N 1
ATOM 4398 C CA . GLU B 1 167 ? 7.246 -0.487 -6.48 1 97.69 167 GLU B CA 1
ATOM 4399 C C . GLU B 1 167 ? 6.254 -1.624 -6.254 1 97.69 167 GLU B C 1
ATOM 4401 O O . GLU B 1 167 ? 6.648 -2.738 -5.902 1 97.69 167 GLU B O 1
ATOM 4406 N N . ASN B 1 168 ? 4.988 -1.364 -6.414 1 97.81 168 ASN B N 1
ATOM 4407 C CA . ASN B 1 168 ? 3.965 -2.389 -6.23 1 97.81 168 ASN B CA 1
ATOM 4408 C C . ASN B 1 168 ? 4.195 -3.58 -7.156 1 97.81 168 ASN B C 1
ATOM 4410 O O . ASN B 1 168 ? 3.939 -4.723 -6.777 1 97.81 168 ASN B O 1
ATOM 4414 N N . ARG B 1 169 ? 4.664 -3.348 -8.375 1 98 169 ARG B N 1
ATOM 4415 C CA . ARG B 1 169 ? 4.941 -4.418 -9.328 1 98 169 ARG B CA 1
ATOM 4416 C C . ARG B 1 169 ? 6.027 -5.352 -8.797 1 98 169 ARG B C 1
ATOM 4418 O O . ARG B 1 169 ? 5.977 -6.559 -9.031 1 98 169 ARG B O 1
ATOM 4425 N N . HIS B 1 170 ? 7.027 -4.75 -8.109 1 98.5 170 HIS B N 1
ATOM 4426 C CA . HIS B 1 170 ? 8.109 -5.555 -7.551 1 98.5 170 HIS B CA 1
ATOM 4427 C C . HIS B 1 170 ? 7.578 -6.555 -6.527 1 98.5 170 HIS B C 1
ATOM 4429 O O . HIS B 1 170 ? 7.887 -7.746 -6.602 1 9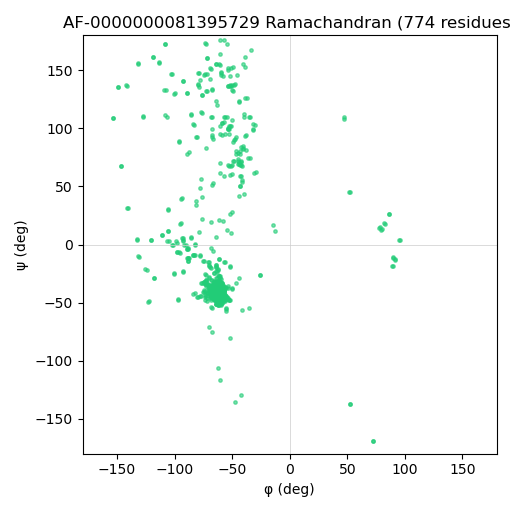8.5 170 HIS B O 1
ATOM 4435 N N . GLY B 1 171 ? 6.762 -5.992 -5.598 1 97.38 171 GLY B N 1
ATOM 4436 C CA . GLY B 1 171 ? 6.191 -6.84 -4.562 1 97.38 171 GLY B CA 1
ATOM 4437 C C . GLY B 1 171 ? 5.277 -7.918 -5.113 1 97.38 171 GLY B C 1
ATOM 4438 O O . GLY B 1 171 ? 5.375 -9.086 -4.719 1 97.38 171 GLY B O 1
ATOM 4439 N N . ASP B 1 172 ? 4.449 -7.574 -6.035 1 97.62 172 ASP B N 1
ATOM 4440 C CA . ASP B 1 172 ? 3.52 -8.523 -6.645 1 97.62 172 ASP B CA 1
ATOM 4441 C C . ASP B 1 172 ? 4.266 -9.664 -7.332 1 97.62 172 ASP B C 1
ATOM 4443 O O . ASP B 1 172 ? 3.9 -10.828 -7.191 1 97.62 172 ASP B O 1
ATOM 4447 N N . LEU B 1 173 ? 5.285 -9.289 -8.094 1 98.56 173 LEU B N 1
ATOM 4448 C CA . LEU B 1 173 ? 6.055 -10.273 -8.852 1 98.56 173 LEU B CA 1
ATOM 4449 C C . LEU B 1 173 ? 6.773 -11.234 -7.914 1 98.56 173 LEU B C 1
ATOM 4451 O O . LEU B 1 173 ? 6.637 -12.453 -8.047 1 98.56 173 LEU B O 1
ATOM 4455 N N . LEU B 1 174 ? 7.488 -10.695 -6.973 1 98.44 174 LEU B N 1
ATOM 4456 C CA . LEU B 1 174 ? 8.289 -11.531 -6.082 1 98.44 174 LEU B CA 1
ATOM 4457 C C . LEU B 1 174 ? 7.395 -12.391 -5.195 1 98.44 174 LEU B C 1
ATOM 4459 O O . LEU B 1 174 ? 7.715 -13.555 -4.926 1 98.44 174 LEU B O 1
ATOM 4463 N N . ASN B 1 175 ? 6.312 -11.805 -4.75 1 98 175 ASN B N 1
ATOM 4464 C CA . ASN B 1 175 ? 5.371 -12.539 -3.916 1 98 175 ASN B CA 1
ATOM 4465 C C . ASN B 1 175 ? 4.812 -13.766 -4.641 1 98 175 ASN B C 1
ATOM 4467 O O . ASN B 1 175 ? 4.809 -14.867 -4.094 1 98 175 ASN B O 1
ATOM 4471 N N . LYS B 1 176 ? 4.41 -13.633 -5.84 1 98.12 176 LYS B N 1
ATOM 4472 C CA . LYS B 1 176 ? 3.873 -14.742 -6.625 1 98.12 176 LYS B CA 1
ATOM 4473 C C . LYS B 1 176 ? 4.965 -15.75 -6.969 1 98.12 176 LYS B C 1
ATOM 4475 O O . LYS B 1 176 ? 4.746 -16.953 -6.898 1 98.12 176 LYS B O 1
ATOM 4480 N N . TYR B 1 177 ? 6.129 -15.25 -7.363 1 98.56 177 TYR B N 1
ATOM 4481 C CA . TYR B 1 177 ? 7.23 -16.156 -7.684 1 98.56 177 TYR B CA 1
ATOM 4482 C C . TYR B 1 177 ? 7.574 -17.031 -6.492 1 98.56 177 TYR B C 1
ATOM 4484 O O . TYR B 1 177 ? 7.738 -18.25 -6.641 1 98.56 177 TYR B O 1
ATOM 4492 N N . LEU B 1 178 ? 7.68 -16.375 -5.332 1 97.44 178 LEU B N 1
ATOM 4493 C CA . LEU B 1 178 ? 8.031 -17.109 -4.125 1 97.44 178 LEU B CA 1
ATOM 4494 C C . LEU B 1 178 ? 6.953 -18.125 -3.781 1 97.44 178 LEU B C 1
ATOM 4496 O O . LEU B 1 178 ? 7.262 -19.25 -3.381 1 97.44 178 LEU B O 1
ATOM 4500 N N . TYR B 1 179 ? 5.742 -17.781 -3.975 1 98.56 179 TYR B N 1
ATOM 4501 C CA . TYR B 1 179 ? 4.641 -18.719 -3.766 1 98.56 179 TYR B CA 1
ATOM 4502 C C . TYR B 1 179 ? 4.758 -19.922 -4.695 1 98.56 179 TYR B C 1
ATOM 4504 O O . TYR B 1 179 ? 4.637 -21.062 -4.254 1 98.56 179 TYR B O 1
ATOM 4512 N N . LEU B 1 180 ? 5.055 -19.688 -5.969 1 98.44 180 LEU B N 1
ATOM 4513 C CA . LEU B 1 180 ? 5.094 -20.734 -6.973 1 98.44 180 LEU B CA 1
ATOM 4514 C C . LEU B 1 180 ? 6.328 -21.625 -6.785 1 98.44 180 LEU B C 1
ATOM 4516 O O . LEU B 1 180 ? 6.34 -22.781 -7.207 1 98.44 180 LEU B O 1
ATOM 4520 N N . SER B 1 181 ? 7.379 -21.094 -6.195 1 97.25 181 SER B N 1
ATOM 4521 C CA . SER B 1 181 ? 8.641 -21.812 -6.062 1 97.25 181 SER B CA 1
ATOM 4522 C C . SER B 1 181 ? 8.492 -23.031 -5.156 1 97.25 181 SER B C 1
ATOM 4524 O O . SER B 1 181 ? 9.25 -24 -5.273 1 97.25 181 SER B O 1
ATOM 4526 N N . GLY B 1 182 ? 7.566 -22.891 -4.137 1 96.62 182 GLY B N 1
ATOM 4527 C CA . GLY B 1 182 ? 7.309 -24 -3.23 1 96.62 182 GLY B CA 1
ATOM 4528 C C . GLY B 1 182 ? 8.383 -24.156 -2.166 1 96.62 182 GLY B C 1
ATOM 4529 O O . GLY B 1 182 ? 8.391 -25.156 -1.435 1 96.62 182 GLY B O 1
ATOM 4530 N N . ARG B 1 183 ? 9.18 -23.141 -2.016 1 95.25 183 ARG B N 1
ATOM 4531 C CA . ARG B 1 183 ? 10.352 -23.266 -1.149 1 95.25 183 ARG B CA 1
ATOM 4532 C C . ARG B 1 183 ? 10.055 -22.719 0.242 1 95.25 183 ARG B C 1
ATOM 4534 O O . ARG B 1 183 ? 10.844 -22.906 1.171 1 95.25 183 ARG B O 1
ATOM 4541 N N . LEU B 1 184 ? 8.891 -22.125 0.383 1 94.69 184 LEU B N 1
ATOM 4542 C CA . LEU B 1 184 ? 8.758 -21.281 1.562 1 94.69 184 LEU B CA 1
ATOM 4543 C C . LEU B 1 184 ? 7.457 -21.578 2.303 1 94.69 184 LEU B C 1
ATOM 4545 O O . LEU B 1 184 ? 6.508 -22.109 1.712 1 94.69 184 LEU B O 1
ATOM 4549 N N . ASP B 1 185 ? 7.496 -21.25 3.633 1 93.12 185 ASP B N 1
ATOM 4550 C CA . ASP B 1 185 ? 6.27 -21.156 4.422 1 93.12 185 ASP B CA 1
ATOM 4551 C C . ASP B 1 185 ? 5.574 -19.812 4.199 1 93.12 185 ASP B C 1
ATOM 4553 O O . ASP B 1 185 ? 5.828 -18.844 4.926 1 93.12 185 ASP B O 1
ATOM 4557 N N . MET B 1 186 ? 4.703 -19.844 3.281 1 96.06 186 MET B N 1
ATOM 4558 C CA . MET B 1 186 ? 4.07 -18.594 2.869 1 96.06 186 MET B CA 1
ATOM 4559 C C . MET B 1 186 ? 3.242 -18 4.004 1 96.06 186 MET B C 1
ATOM 4561 O O . MET B 1 186 ? 3.121 -16.781 4.117 1 96.06 186 MET B O 1
ATOM 4565 N N . ARG B 1 187 ? 2.654 -18.812 4.844 1 94.5 187 ARG B N 1
ATOM 4566 C CA . ARG B 1 187 ? 1.844 -18.312 5.949 1 94.5 187 ARG B CA 1
ATOM 4567 C C . ARG B 1 187 ? 2.678 -17.453 6.895 1 94.5 187 ARG B C 1
ATOM 4569 O O . ARG B 1 187 ? 2.24 -16.391 7.324 1 94.5 187 ARG B O 1
ATOM 4576 N N . GLN B 1 188 ? 3.84 -17.906 7.191 1 91.44 188 GLN B N 1
ATOM 4577 C CA . GLN B 1 188 ? 4.73 -17.156 8.07 1 91.44 188 GLN B CA 1
ATOM 4578 C C . GLN B 1 188 ? 5.16 -15.844 7.422 1 91.44 188 GLN B C 1
ATOM 4580 O O . GLN B 1 188 ? 5.289 -14.82 8.102 1 91.44 188 GLN B O 1
ATOM 4585 N N . ILE B 1 189 ? 5.406 -15.867 6.172 1 92.88 189 ILE B N 1
ATOM 4586 C CA . ILE B 1 189 ? 5.777 -14.664 5.43 1 92.88 189 ILE B CA 1
ATOM 4587 C C . ILE B 1 189 ? 4.637 -13.656 5.48 1 92.88 189 ILE B C 1
ATOM 4589 O O . ILE B 1 189 ? 4.859 -12.469 5.746 1 92.88 189 ILE B O 1
ATOM 4593 N N . GLU B 1 190 ? 3.453 -14.172 5.277 1 95.38 190 GLU B N 1
ATOM 4594 C CA . GLU B 1 190 ? 2.279 -13.305 5.262 1 95.38 190 GLU B CA 1
ATOM 4595 C C . GLU B 1 190 ? 2.014 -12.711 6.641 1 95.38 190 GLU B C 1
ATOM 4597 O O . GLU B 1 190 ? 1.639 -11.539 6.758 1 95.38 190 GLU B O 1
ATOM 4602 N N . LYS B 1 191 ? 2.217 -13.43 7.668 1 93.25 191 LYS B N 1
ATOM 4603 C CA . LYS B 1 191 ? 2.143 -12.891 9.023 1 93.25 191 LYS B CA 1
ATOM 4604 C C . LYS B 1 191 ? 3.184 -11.789 9.234 1 93.25 191 LYS B C 1
ATOM 4606 O O . LYS B 1 191 ? 2.887 -10.75 9.82 1 93.25 191 LYS B O 1
ATOM 4611 N N . THR B 1 192 ? 4.395 -12.031 8.773 1 91 192 THR B N 1
ATOM 4612 C CA . THR B 1 192 ? 5.473 -11.055 8.891 1 91 192 THR B CA 1
ATOM 4613 C C . THR B 1 192 ? 5.105 -9.75 8.188 1 91 192 THR B C 1
ATOM 4615 O O . THR B 1 192 ? 5.355 -8.664 8.711 1 91 192 THR B O 1
ATOM 4618 N N . ILE B 1 193 ? 4.516 -9.906 7.016 1 93.75 193 ILE B N 1
ATOM 4619 C CA . ILE B 1 193 ? 4.082 -8.734 6.258 1 93.75 193 ILE B CA 1
ATOM 4620 C C . ILE B 1 193 ? 3.023 -7.969 7.051 1 93.75 193 ILE B C 1
ATOM 4622 O O . ILE B 1 193 ? 3.084 -6.742 7.152 1 93.75 193 ILE B O 1
ATOM 4626 N N . GLN B 1 194 ? 2.062 -8.664 7.59 1 95.31 194 GLN B N 1
ATOM 4627 C CA . GLN B 1 194 ? 0.998 -8.031 8.359 1 95.31 194 GLN B CA 1
ATOM 4628 C C . GLN B 1 194 ? 1.562 -7.281 9.562 1 95.31 194 GLN B C 1
ATOM 4630 O O . GLN B 1 194 ? 1.164 -6.148 9.836 1 95.31 194 GLN B O 1
ATOM 4635 N N . TYR B 1 195 ? 2.531 -7.883 10.234 1 91.75 195 TYR B N 1
ATOM 4636 C CA . TYR B 1 195 ? 3.186 -7.223 11.359 1 91.75 195 TYR B CA 1
ATOM 4637 C C . TYR B 1 195 ? 3.916 -5.965 10.898 1 91.75 195 TYR B C 1
ATOM 4639 O O . TYR B 1 195 ? 3.834 -4.922 11.555 1 91.75 195 TYR B O 1
ATOM 4647 N N . LEU B 1 196 ? 4.602 -6.117 9.852 1 91.25 196 LEU B N 1
ATOM 4648 C CA . LEU B 1 196 ? 5.434 -5.023 9.359 1 91.25 196 LEU B CA 1
ATOM 4649 C C . LEU B 1 196 ? 4.582 -3.803 9.023 1 91.25 196 LEU B C 1
ATOM 4651 O O . LEU B 1 196 ? 4.898 -2.688 9.445 1 91.25 196 LEU B O 1
ATOM 4655 N N . ILE B 1 197 ? 3.496 -4.012 8.305 1 94.44 197 ILE B N 1
ATOM 4656 C CA . ILE B 1 197 ? 2.631 -2.908 7.895 1 94.44 197 ILE B CA 1
ATOM 4657 C C . ILE B 1 197 ? 1.947 -2.307 9.117 1 94.44 197 ILE B C 1
ATOM 4659 O O . ILE B 1 197 ? 1.858 -1.084 9.25 1 94.44 197 ILE B O 1
ATOM 4663 N N . ALA B 1 198 ? 1.545 -3.113 10.023 1 94.81 198 ALA B N 1
ATOM 4664 C CA . ALA B 1 198 ? 0.854 -2.641 11.219 1 94.81 198 ALA B CA 1
ATOM 4665 C C . ALA B 1 198 ? 1.799 -1.853 12.117 1 94.81 198 ALA B C 1
ATOM 4667 O O . ALA B 1 198 ? 1.378 -0.913 12.797 1 94.81 198 ALA B O 1
ATOM 4668 N N . ALA B 1 199 ? 3.021 -2.188 12.086 1 90.69 199 ALA B N 1
ATOM 4669 C CA . ALA B 1 199 ? 4.008 -1.53 12.945 1 90.69 199 ALA B CA 1
ATOM 4670 C C . ALA B 1 199 ? 4.336 -0.133 12.43 1 90.69 199 ALA B C 1
ATOM 4672 O O . ALA B 1 199 ? 4.609 0.778 13.211 1 90.69 199 ALA B O 1
ATOM 4673 N N . GLY B 1 200 ? 4.297 0.003 11.141 1 91.06 200 GLY B N 1
ATOM 4674 C CA . GLY B 1 200 ? 4.773 1.24 10.547 1 91.06 200 GLY B CA 1
ATOM 4675 C C . GLY B 1 200 ? 6.285 1.379 10.594 1 91.06 200 GLY B C 1
ATOM 4676 O O . GLY B 1 200 ? 7 0.384 10.727 1 91.06 200 GLY B O 1
ATOM 4677 N N . MET B 1 201 ? 6.699 2.596 10.273 1 84.81 201 MET B N 1
ATOM 4678 C CA . MET B 1 201 ? 8.133 2.852 10.234 1 84.81 201 MET B CA 1
ATOM 4679 C C . MET B 1 201 ? 8.438 4.301 10.594 1 84.81 201 MET B C 1
ATOM 4681 O O . MET B 1 201 ? 7.703 5.211 10.211 1 84.81 201 MET B O 1
ATOM 4685 N N . ASN B 1 202 ? 9.414 4.379 11.398 1 80.5 202 ASN B N 1
ATOM 4686 C CA . ASN B 1 202 ? 9.977 5.691 11.695 1 80.5 202 ASN B CA 1
ATOM 4687 C C . ASN B 1 202 ? 11.484 5.719 11.477 1 80.5 202 ASN B C 1
ATOM 4689 O O . ASN B 1 202 ? 12.234 5.059 12.195 1 80.5 202 ASN B O 1
ATOM 4693 N N . ILE B 1 203 ? 11.891 6.395 10.484 1 75.69 203 ILE B N 1
ATOM 4694 C CA . ILE B 1 203 ? 13.297 6.363 10.094 1 75.69 203 ILE B CA 1
ATOM 4695 C C . ILE B 1 203 ? 14.047 7.512 10.766 1 75.69 203 ILE B C 1
ATOM 4697 O O . ILE B 1 203 ? 15.234 7.715 10.508 1 75.69 203 ILE B O 1
ATOM 4701 N N . GLY B 1 204 ? 13.359 8.234 11.633 1 75.06 204 GLY B N 1
ATOM 4702 C CA . GLY B 1 204 ? 14.008 9.258 12.43 1 75.06 204 GLY B CA 1
ATOM 4703 C C . GLY B 1 204 ? 14.234 10.555 11.68 1 75.06 204 GLY B C 1
ATOM 4704 O O . GLY B 1 204 ? 15.062 11.375 12.078 1 75.06 204 GLY B O 1
ATOM 4705 N N . THR B 1 205 ? 13.609 10.695 10.555 1 75.12 205 THR B N 1
ATOM 4706 C CA . THR B 1 205 ? 13.773 11.906 9.758 1 75.12 205 THR B CA 1
ATOM 4707 C C . THR B 1 205 ? 12.758 12.961 10.164 1 75.12 205 THR B C 1
ATOM 4709 O O . THR B 1 205 ? 12.883 14.133 9.789 1 75.12 205 THR B O 1
ATOM 4712 N N . ASP B 1 206 ? 11.875 12.531 10.898 1 77.12 206 ASP B N 1
ATOM 4713 C CA . ASP B 1 206 ? 10.75 13.406 11.203 1 77.12 206 ASP B CA 1
ATOM 4714 C C . ASP B 1 206 ? 10.125 13.969 9.922 1 77.12 206 ASP B C 1
ATOM 4716 O O . ASP B 1 206 ? 9.891 13.219 8.969 1 77.12 206 ASP B O 1
ATOM 4720 N N . ASN B 1 207 ? 9.781 15.242 9.891 1 85.31 207 ASN B N 1
ATOM 4721 C CA . ASN B 1 207 ? 9.148 15.836 8.719 1 85.31 207 ASN B CA 1
ATOM 4722 C C . ASN B 1 207 ? 10.164 16.5 7.805 1 85.31 207 ASN B C 1
ATOM 4724 O O . ASN B 1 207 ? 9.797 17.297 6.941 1 85.31 207 ASN B O 1
ATOM 4728 N N . ASN B 1 208 ? 11.453 16.156 7.945 1 90.69 208 ASN B N 1
ATOM 4729 C CA . ASN B 1 208 ? 12.523 16.797 7.199 1 90.69 208 ASN B CA 1
ATOM 4730 C C . ASN B 1 208 ? 12.727 16.141 5.836 1 90.69 208 ASN B C 1
ATOM 4732 O O . ASN B 1 208 ? 13.234 15.023 5.746 1 90.69 208 ASN B O 1
ATOM 4736 N N . PRO B 1 209 ? 12.414 16.859 4.789 1 94.12 209 PRO B N 1
ATOM 4737 C CA . PRO B 1 209 ? 12.531 16.25 3.463 1 94.12 209 PRO B CA 1
ATOM 4738 C C . PRO B 1 209 ? 13.984 16.016 3.043 1 94.12 209 PRO B C 1
ATOM 4740 O O . PRO B 1 209 ? 14.273 15.102 2.271 1 94.12 209 PRO B O 1
ATOM 4743 N N . TYR B 1 210 ? 14.953 16.859 3.549 1 94.56 210 TYR B N 1
ATOM 4744 C CA . TYR B 1 210 ? 16.359 16.656 3.223 1 94.56 210 TYR B CA 1
ATOM 4745 C C . TYR B 1 210 ? 16.844 15.297 3.689 1 94.56 210 TYR B C 1
ATOM 4747 O O . TYR B 1 210 ? 17.406 14.531 2.908 1 94.56 210 TYR B O 1
ATOM 4755 N N . CYS B 1 211 ? 16.5 14.984 4.93 1 92.25 211 CYS B N 1
ATOM 4756 C CA . CYS B 1 211 ? 16.891 13.688 5.484 1 92.25 211 CYS B CA 1
ATOM 4757 C C . CYS B 1 211 ? 16.172 12.555 4.762 1 92.25 211 CYS B C 1
ATOM 4759 O O . CYS B 1 211 ? 16.781 11.531 4.445 1 92.25 211 CYS B O 1
ATOM 4761 N N . GLY B 1 212 ? 14.922 12.758 4.516 1 93.19 212 GLY B N 1
ATOM 4762 C CA . GLY B 1 212 ? 14.141 11.734 3.838 1 93.19 212 GLY B CA 1
ATOM 4763 C C . GLY B 1 212 ? 14.656 11.406 2.451 1 93.19 212 GLY B C 1
ATOM 4764 O O . GLY B 1 212 ? 14.742 10.234 2.076 1 93.19 212 GLY B O 1
ATOM 4765 N N . LEU B 1 213 ? 14.969 12.422 1.733 1 96.44 213 LEU B N 1
ATOM 4766 C CA . LEU B 1 213 ? 15.43 12.234 0.362 1 96.44 213 LEU B CA 1
ATOM 4767 C C . LEU B 1 213 ? 16.828 11.609 0.334 1 96.44 213 LEU B C 1
ATOM 4769 O O . LEU B 1 213 ? 17.125 10.797 -0.54 1 96.44 213 LEU B O 1
ATOM 4773 N N . ILE B 1 214 ? 17.656 11.961 1.257 1 94.31 214 ILE B N 1
ATOM 4774 C CA . ILE B 1 214 ? 18.953 11.336 1.387 1 94.31 214 ILE B CA 1
ATOM 4775 C C . ILE B 1 214 ? 18.797 9.859 1.758 1 94.31 214 ILE B C 1
ATOM 4777 O O . ILE B 1 214 ? 19.391 8.984 1.128 1 94.31 214 ILE B O 1
ATOM 4781 N N . TYR B 1 215 ? 17.984 9.609 2.725 1 92.31 215 TYR B N 1
ATOM 4782 C CA . TYR B 1 215 ? 17.703 8.242 3.145 1 92.31 215 TYR B CA 1
ATOM 4783 C C . TYR B 1 215 ? 17.219 7.398 1.968 1 92.31 215 TYR B C 1
ATOM 4785 O O . TYR B 1 215 ? 17.688 6.27 1.781 1 92.31 215 TYR B O 1
ATOM 4793 N N . THR B 1 216 ? 16.328 7.934 1.205 1 95.19 216 THR B N 1
ATOM 4794 C CA . THR B 1 216 ? 15.75 7.195 0.09 1 95.19 216 THR B CA 1
ATOM 4795 C C . THR B 1 216 ? 16.797 6.93 -0.989 1 95.19 216 THR B C 1
ATOM 4797 O O . THR B 1 216 ? 16.797 5.875 -1.623 1 95.19 216 THR B O 1
ATOM 4800 N N . SER B 1 217 ? 17.672 7.895 -1.239 1 96.31 217 SER B N 1
ATOM 4801 C CA . SER B 1 217 ? 18.766 7.668 -2.176 1 96.31 217 SER B CA 1
ATOM 4802 C C . SER B 1 217 ? 19.609 6.453 -1.773 1 96.31 217 SER B C 1
ATOM 4804 O O . SER B 1 217 ? 19.875 5.582 -2.6 1 96.31 217 SER B O 1
ATOM 4806 N N . PHE B 1 218 ? 19.891 6.383 -0.52 1 92.75 218 PHE B N 1
ATOM 4807 C CA . PHE B 1 218 ? 20.703 5.281 -0.003 1 92.75 218 PHE B CA 1
ATOM 4808 C C . PHE B 1 218 ? 19.953 3.959 -0.129 1 92.75 218 PHE B C 1
ATOM 4810 O O . PHE B 1 218 ? 20.531 2.949 -0.538 1 92.75 218 PHE B O 1
ATOM 4817 N N . GLN B 1 219 ? 18.703 3.957 0.219 1 92.56 219 GLN B N 1
ATOM 4818 C CA . GLN B 1 219 ? 17.922 2.73 0.198 1 92.56 219 GLN B CA 1
ATOM 4819 C C . GLN B 1 219 ? 17.734 2.219 -1.228 1 92.56 219 GLN B C 1
ATOM 4821 O O . GLN B 1 219 ? 17.797 1.013 -1.472 1 92.56 219 GLN B O 1
ATOM 4826 N N . GLU B 1 220 ? 17.484 3.133 -2.184 1 96.31 220 GLU B N 1
ATOM 4827 C CA . GLU B 1 220 ? 17.344 2.715 -3.574 1 96.31 220 GLU B CA 1
ATOM 4828 C C . GLU B 1 220 ? 18.625 2.072 -4.094 1 96.31 220 GLU B C 1
ATOM 4830 O O . GLU B 1 220 ? 18.578 1.079 -4.824 1 96.31 220 GLU B O 1
ATOM 4835 N N . ARG B 1 221 ? 19.75 2.621 -3.736 1 96 221 ARG B N 1
ATOM 4836 C CA . ARG B 1 221 ? 21 2.02 -4.176 1 96 221 ARG B CA 1
ATOM 4837 C C . ARG B 1 221 ? 21.234 0.676 -3.492 1 96 221 ARG B C 1
ATOM 4839 O O . ARG B 1 221 ? 21.703 -0.274 -4.125 1 96 221 ARG B O 1
ATOM 4846 N N . ALA B 1 222 ? 20.906 0.634 -2.201 1 92.69 222 ALA B N 1
ATOM 4847 C CA . ALA B 1 222 ? 21.062 -0.625 -1.477 1 92.69 222 ALA B CA 1
ATOM 4848 C C . ALA B 1 222 ? 20.219 -1.728 -2.121 1 92.69 222 ALA B C 1
ATOM 4850 O O . ALA B 1 222 ? 20.688 -2.854 -2.291 1 92.69 222 ALA B O 1
ATOM 4851 N N . THR B 1 223 ? 19.016 -1.443 -2.51 1 95.12 223 THR B N 1
ATOM 4852 C CA . THR B 1 223 ? 18.141 -2.453 -3.109 1 95.12 223 THR B CA 1
ATOM 4853 C C . THR B 1 223 ? 18.609 -2.791 -4.523 1 95.12 223 THR B C 1
ATOM 4855 O O . THR B 1 223 ? 18.5 -3.938 -4.961 1 95.12 223 THR B O 1
ATOM 4858 N N . PHE B 1 224 ? 19.156 -1.729 -5.227 1 97.56 224 PHE B N 1
ATOM 4859 C CA . PHE B 1 224 ? 19.766 -1.984 -6.523 1 97.56 224 PHE B CA 1
ATOM 4860 C C . PHE B 1 224 ? 20.859 -3.029 -6.406 1 97.56 224 PHE B C 1
ATOM 4862 O O . PHE B 1 224 ? 20.875 -4.016 -7.148 1 97.56 224 PHE B O 1
ATOM 4869 N N . ILE B 1 225 ? 21.688 -2.869 -5.449 1 95.81 225 ILE B N 1
ATOM 4870 C CA . ILE B 1 225 ? 22.812 -3.773 -5.223 1 95.81 225 ILE B CA 1
ATOM 4871 C C . ILE B 1 225 ? 22.297 -5.141 -4.785 1 95.81 225 ILE B C 1
ATOM 4873 O O . ILE B 1 225 ? 22.719 -6.172 -5.305 1 95.81 225 ILE B O 1
ATOM 4877 N N . SER B 1 226 ? 21.359 -5.172 -3.861 1 94.44 226 SER B N 1
ATOM 4878 C CA . SER B 1 226 ? 20.812 -6.41 -3.318 1 94.44 226 SER B CA 1
ATOM 4879 C C . SER B 1 226 ? 20.156 -7.25 -4.406 1 94.44 226 SER B C 1
ATOM 4881 O O . SER B 1 226 ? 20.469 -8.438 -4.559 1 94.44 226 SER B O 1
ATOM 4883 N N . HIS B 1 227 ? 19.312 -6.656 -5.188 1 97.44 227 HIS B N 1
ATOM 4884 C CA . HIS B 1 227 ? 18.641 -7.371 -6.273 1 97.44 227 HIS B CA 1
ATOM 4885 C C . HIS B 1 227 ? 19.641 -7.781 -7.352 1 97.44 227 HIS B C 1
ATOM 4887 O O . HIS B 1 227 ? 19.516 -8.859 -7.941 1 97.44 227 HIS B O 1
ATOM 4893 N N . GLY B 1 228 ? 20.578 -6.863 -7.617 1 97.62 228 GLY B N 1
ATOM 4894 C CA . GLY B 1 228 ? 21.625 -7.211 -8.57 1 97.62 228 GLY B CA 1
ATOM 4895 C C . GLY B 1 228 ? 22.438 -8.422 -8.156 1 97.62 228 GLY B C 1
ATOM 4896 O O . GLY B 1 228 ? 22.672 -9.32 -8.961 1 97.62 228 GLY B O 1
ATOM 4897 N N . ASN B 1 229 ? 22.844 -8.461 -6.914 1 96.56 229 ASN B N 1
ATOM 4898 C CA . ASN B 1 229 ? 23.594 -9.602 -6.395 1 96.56 229 ASN B CA 1
ATOM 4899 C C . ASN B 1 229 ? 22.734 -10.867 -6.402 1 96.56 229 ASN B C 1
ATOM 4901 O O . ASN B 1 229 ? 23.234 -11.953 -6.711 1 96.56 229 ASN B O 1
ATOM 4905 N N . THR B 1 230 ? 21.484 -10.75 -6.094 1 96.31 230 THR B N 1
ATOM 4906 C CA . THR B 1 230 ? 20.578 -11.891 -6.141 1 96.31 230 THR B CA 1
ATOM 4907 C C . THR B 1 230 ? 20.469 -12.445 -7.559 1 96.31 230 THR B C 1
ATOM 4909 O O . THR B 1 230 ? 20.453 -13.656 -7.762 1 96.31 230 THR B O 1
ATOM 4912 N N . ALA B 1 231 ? 20.391 -11.531 -8.508 1 98 231 ALA B N 1
ATOM 4913 C CA . ALA B 1 231 ? 20.344 -11.945 -9.906 1 98 231 ALA B CA 1
ATOM 4914 C C . ALA B 1 231 ? 21.594 -12.75 -10.281 1 98 231 ALA B C 1
ATOM 4916 O O . ALA B 1 231 ? 21.484 -13.805 -10.906 1 98 231 ALA B O 1
ATOM 4917 N N . ARG B 1 232 ? 22.75 -12.258 -9.875 1 97.25 232 ARG B N 1
ATOM 4918 C CA . ARG B 1 232 ? 24.016 -12.922 -10.18 1 97.25 232 ARG B CA 1
ATOM 4919 C C . ARG B 1 232 ? 24.078 -14.305 -9.539 1 97.25 232 ARG B C 1
ATOM 4921 O O . ARG B 1 232 ? 24.484 -15.273 -10.18 1 97.25 232 ARG B O 1
ATOM 4928 N N . HIS B 1 233 ? 23.641 -14.406 -8.328 1 95.94 233 HIS B N 1
ATOM 4929 C CA . HIS B 1 233 ? 23.656 -15.688 -7.617 1 95.94 233 HIS B CA 1
ATOM 4930 C C . HIS B 1 233 ? 22.672 -16.672 -8.234 1 95.94 233 HIS B C 1
ATOM 4932 O O . HIS B 1 233 ? 22.969 -17.859 -8.375 1 95.94 233 HIS B O 1
ATOM 4938 N N . ALA B 1 234 ? 21.484 -16.188 -8.547 1 96.94 234 ALA B N 1
ATOM 4939 C CA . ALA B 1 234 ? 20.484 -17.031 -9.195 1 96.94 234 ALA B CA 1
ATOM 4940 C C . ALA B 1 234 ? 21.031 -17.609 -10.5 1 96.94 234 ALA B C 1
ATOM 4942 O O . ALA B 1 234 ? 20.844 -18.797 -10.781 1 96.94 234 ALA B O 1
ATOM 4943 N N . LYS B 1 235 ? 21.688 -16.734 -11.266 1 97.19 235 LYS B N 1
ATOM 4944 C CA . LYS B 1 235 ? 22.312 -17.188 -12.508 1 97.19 235 LYS B CA 1
ATOM 4945 C C . LYS B 1 235 ? 23.344 -18.266 -12.234 1 97.19 235 LYS B C 1
ATOM 4947 O O . LYS B 1 235 ? 23.406 -19.281 -12.945 1 97.19 235 LYS B O 1
ATOM 4952 N N . GLY B 1 236 ? 24.141 -18.078 -11.242 1 96.88 236 GLY B N 1
ATOM 4953 C CA . GLY B 1 236 ? 25.172 -19.031 -10.867 1 96.88 236 GLY B CA 1
ATOM 4954 C C . GLY B 1 236 ? 24.609 -20.391 -10.461 1 96.88 236 GLY B C 1
ATOM 4955 O O . GLY B 1 236 ? 25.25 -21.422 -10.664 1 96.88 236 GLY B O 1
ATOM 4956 N N . HIS B 1 237 ? 23.406 -20.391 -9.977 1 96.19 237 HIS B N 1
ATOM 4957 C CA . HIS B 1 237 ? 22.781 -21.641 -9.523 1 96.19 237 HIS B CA 1
ATOM 4958 C C . HIS B 1 237 ? 21.844 -22.203 -10.594 1 96.19 237 HIS B C 1
ATOM 4960 O O . HIS B 1 237 ? 21.109 -23.156 -10.336 1 96.19 237 HIS B O 1
ATOM 4966 N N . GLY B 1 238 ? 21.828 -21.516 -11.711 1 95.75 238 GLY B N 1
ATOM 4967 C CA . GLY B 1 238 ? 21.156 -22.094 -12.867 1 95.75 238 GLY B CA 1
ATOM 4968 C C . GLY B 1 238 ? 19.719 -21.625 -13.023 1 95.75 238 GLY B C 1
ATOM 4969 O O . GLY B 1 238 ? 19 -22.109 -13.898 1 95.75 238 GLY B O 1
ATOM 4970 N N . ASP B 1 239 ? 19.25 -20.75 -12.227 1 97.31 239 ASP B N 1
ATOM 4971 C CA . ASP B 1 239 ? 17.906 -20.203 -12.398 1 97.31 239 ASP B CA 1
ATOM 4972 C C . ASP B 1 239 ? 17.953 -18.875 -13.156 1 97.31 239 ASP B C 1
ATOM 4974 O O . ASP B 1 239 ? 17.875 -17.797 -12.555 1 97.31 239 ASP B O 1
ATOM 4978 N N . LEU B 1 240 ? 17.891 -18.969 -14.406 1 97.56 240 LEU B N 1
ATOM 4979 C CA . LEU B 1 240 ? 18.016 -17.797 -15.273 1 97.56 240 LEU B CA 1
ATOM 4980 C C . LEU B 1 240 ? 16.75 -16.938 -15.195 1 97.56 240 LEU B C 1
ATOM 4982 O O . LEU B 1 240 ? 16.812 -15.719 -15.367 1 97.56 240 LEU B O 1
ATOM 4986 N N . ALA B 1 241 ? 15.633 -17.578 -14.961 1 97.56 241 ALA B N 1
ATOM 4987 C CA . ALA B 1 241 ? 14.383 -16.828 -14.844 1 97.56 241 ALA B CA 1
ATOM 4988 C C . ALA B 1 241 ? 14.406 -15.922 -13.625 1 97.56 241 ALA B C 1
ATOM 4990 O O . ALA B 1 241 ? 14.039 -14.742 -13.711 1 97.56 241 ALA B O 1
ATOM 4991 N N . LEU B 1 242 ? 14.82 -16.469 -12.516 1 98.38 242 LEU B N 1
ATOM 4992 C CA . LEU B 1 242 ? 14.945 -15.641 -11.32 1 98.38 242 LEU B CA 1
ATOM 4993 C C . LEU B 1 242 ? 15.984 -14.547 -11.516 1 98.38 242 LEU B C 1
ATOM 4995 O O . LEU B 1 242 ? 15.805 -13.422 -11.047 1 98.38 242 LEU B O 1
ATOM 4999 N N . ALA B 1 243 ? 17.078 -14.898 -12.172 1 98.62 243 ALA B N 1
ATOM 5000 C CA . ALA B 1 243 ? 18.094 -13.898 -12.492 1 98.62 243 ALA B CA 1
ATOM 5001 C C . ALA B 1 243 ? 17.5 -12.742 -13.297 1 98.62 243 ALA B C 1
ATOM 5003 O O . ALA B 1 243 ? 17.781 -11.578 -13.023 1 98.62 243 ALA B O 1
ATOM 5004 N N . LYS B 1 244 ? 16.703 -13.047 -14.234 1 98.75 244 LYS B N 1
ATOM 5005 C CA . LYS B 1 244 ? 16.031 -12.023 -15.047 1 98.75 244 LYS B CA 1
ATOM 5006 C C . LYS B 1 244 ? 15.102 -11.172 -14.195 1 98.75 244 LYS B C 1
ATOM 5008 O O . LYS B 1 244 ? 15.094 -9.945 -14.32 1 98.75 244 LYS B O 1
ATOM 5013 N N . ILE B 1 245 ? 14.312 -11.828 -13.352 1 98.62 245 ILE B N 1
ATOM 5014 C CA . ILE B 1 245 ? 13.383 -11.141 -12.461 1 98.62 245 ILE B CA 1
ATOM 5015 C C . ILE B 1 245 ? 14.141 -10.117 -11.617 1 98.62 245 ILE B C 1
ATOM 5017 O O . ILE B 1 245 ? 13.812 -8.93 -11.633 1 98.62 245 ILE B O 1
ATOM 5021 N N . CYS B 1 246 ? 15.125 -10.57 -10.945 1 98.56 246 CYS B N 1
ATOM 5022 C CA . CYS B 1 246 ? 15.883 -9.711 -10.047 1 98.56 246 CYS B CA 1
ATOM 5023 C C . CYS B 1 246 ? 16.656 -8.648 -10.828 1 98.56 246 CYS B C 1
ATOM 5025 O O . CYS B 1 246 ? 16.828 -7.527 -10.352 1 98.56 246 CYS B O 1
ATOM 5027 N N . GLY B 1 247 ? 17.125 -8.984 -11.984 1 98.69 247 GLY B N 1
ATOM 5028 C CA . GLY B 1 247 ? 17.797 -8.016 -12.836 1 98.69 247 GLY B CA 1
ATOM 5029 C C . GLY B 1 247 ? 16.906 -6.867 -13.258 1 98.69 247 GLY B C 1
ATOM 5030 O O . GLY B 1 247 ? 17.328 -5.707 -13.25 1 98.69 247 GLY B O 1
ATOM 5031 N N . LEU B 1 248 ? 15.703 -7.16 -13.648 1 98.69 248 LEU B N 1
ATOM 5032 C CA . LEU B 1 248 ? 14.75 -6.133 -14.07 1 98.69 248 LEU B CA 1
ATOM 5033 C C . LEU B 1 248 ? 14.375 -5.234 -12.891 1 98.69 248 LEU B C 1
ATOM 5035 O O . LEU B 1 248 ? 14.266 -4.016 -13.047 1 98.69 248 LEU B O 1
ATOM 5039 N N . ILE B 1 249 ? 14.172 -5.852 -11.75 1 98.62 249 ILE B N 1
ATOM 5040 C CA . ILE B 1 249 ? 13.875 -5.062 -10.562 1 98.62 249 ILE B CA 1
ATOM 5041 C C . ILE B 1 249 ? 15.062 -4.172 -10.219 1 98.62 249 ILE B C 1
ATOM 5043 O O . ILE B 1 249 ? 14.891 -2.994 -9.891 1 98.62 249 ILE B O 1
ATOM 5047 N N . ALA B 1 250 ? 16.266 -4.746 -10.289 1 98.56 250 ALA B N 1
ATOM 5048 C CA . ALA B 1 250 ? 17.469 -3.969 -10.023 1 98.56 250 ALA B CA 1
ATOM 5049 C C . ALA B 1 250 ? 17.562 -2.762 -10.953 1 98.56 250 ALA B C 1
ATOM 5051 O O . ALA B 1 250 ? 17.969 -1.673 -10.523 1 98.56 250 ALA B O 1
ATOM 5052 N N . ALA B 1 251 ? 17.234 -2.939 -12.172 1 98.56 251 ALA B N 1
ATOM 5053 C CA . ALA B 1 251 ? 17.266 -1.834 -13.133 1 98.56 251 ALA B CA 1
ATOM 5054 C C . ALA B 1 251 ? 16.297 -0.733 -12.719 1 98.56 251 ALA B C 1
ATOM 5056 O O . ALA B 1 251 ? 16.609 0.455 -12.836 1 98.56 251 ALA B O 1
ATOM 5057 N N . ASP B 1 252 ? 15.109 -1.078 -12.273 1 98.62 252 ASP B N 1
ATOM 5058 C CA . ASP B 1 252 ? 14.148 -0.096 -11.773 1 98.62 252 ASP B CA 1
ATOM 5059 C C . ASP B 1 252 ? 14.711 0.644 -10.562 1 98.62 252 ASP B C 1
ATOM 5061 O O . ASP B 1 252 ? 14.586 1.866 -10.461 1 98.62 252 ASP B O 1
ATOM 5065 N N . GLU B 1 253 ? 15.258 -0.156 -9.648 1 98.12 253 GLU B N 1
ATOM 5066 C CA . GLU B 1 253 ? 15.836 0.444 -8.445 1 98.12 253 GLU B CA 1
ATOM 5067 C C . GLU B 1 253 ? 16.922 1.447 -8.805 1 98.12 253 GLU B C 1
ATOM 5069 O O . GLU B 1 253 ? 17.062 2.488 -8.164 1 98.12 253 GLU B O 1
ATOM 5074 N N . LYS B 1 254 ? 17.703 1.113 -9.766 1 98.44 254 LYS B N 1
ATOM 5075 C CA . LYS B 1 254 ? 18.766 2.016 -10.211 1 98.44 254 LYS B CA 1
ATOM 5076 C C . LYS B 1 254 ? 18.188 3.316 -10.758 1 98.44 254 LYS B C 1
ATOM 5078 O O . LYS B 1 254 ? 18.719 4.398 -10.484 1 98.44 254 LYS B O 1
ATOM 5083 N N . ARG B 1 255 ? 17.188 3.213 -11.555 1 98.5 255 ARG B N 1
ATOM 5084 C CA . ARG B 1 255 ? 16.531 4.398 -12.086 1 98.5 255 ARG B CA 1
ATOM 5085 C C . ARG B 1 255 ? 15.969 5.266 -10.961 1 98.5 255 ARG B C 1
ATOM 5087 O O . ARG B 1 255 ? 16.078 6.492 -11 1 98.5 255 ARG B O 1
ATOM 5094 N N . HIS B 1 256 ? 15.336 4.676 -9.961 1 98.62 256 HIS B N 1
ATOM 5095 C CA . HIS B 1 256 ? 14.844 5.395 -8.789 1 98.62 256 HIS B CA 1
ATOM 5096 C C . HIS B 1 256 ? 15.984 6.074 -8.039 1 98.62 256 HIS B C 1
ATOM 5098 O O . HIS B 1 256 ? 15.859 7.223 -7.613 1 98.62 256 HIS B O 1
ATOM 5104 N N . GLU B 1 257 ? 17.047 5.32 -7.875 1 98.31 257 GLU B N 1
ATOM 5105 C CA . GLU B 1 257 ? 18.234 5.879 -7.23 1 98.31 257 GLU B CA 1
ATOM 5106 C C . GLU B 1 257 ? 18.703 7.145 -7.945 1 98.31 257 GLU B C 1
ATOM 5108 O O . GLU B 1 257 ? 19.031 8.141 -7.297 1 98.31 257 GLU B O 1
ATOM 5113 N N . PHE B 1 258 ? 18.75 7.105 -9.242 1 98.25 258 PHE B N 1
ATOM 5114 C CA . PHE B 1 258 ? 19.188 8.258 -10.016 1 98.25 258 PHE B CA 1
ATOM 5115 C C . PHE B 1 258 ? 18.281 9.461 -9.766 1 98.25 258 PHE B C 1
ATOM 5117 O O . PHE B 1 258 ? 18.766 10.586 -9.609 1 98.25 258 PHE B O 1
ATOM 5124 N N . ALA B 1 259 ? 17.047 9.219 -9.742 1 98.5 259 ALA B N 1
ATOM 5125 C CA . ALA B 1 259 ? 16.078 10.297 -9.523 1 98.5 259 ALA B CA 1
ATOM 5126 C C . ALA B 1 259 ? 16.312 10.977 -8.172 1 98.5 259 ALA B C 1
ATOM 5128 O O . ALA B 1 259 ? 16.469 12.195 -8.102 1 98.5 259 ALA B O 1
ATOM 5129 N N . TYR B 1 260 ? 16.406 10.242 -7.113 1 98.31 260 TYR B N 1
ATOM 5130 C CA . TYR B 1 260 ? 16.578 10.797 -5.777 1 98.31 260 TYR B CA 1
ATOM 5131 C C . TYR B 1 260 ? 17.953 11.453 -5.637 1 98.31 260 TYR B C 1
ATOM 5133 O O . TYR B 1 260 ? 18.078 12.492 -4.984 1 98.31 260 TYR B O 1
ATOM 5141 N N . THR B 1 261 ? 18.938 10.805 -6.223 1 98.25 261 THR B N 1
ATOM 5142 C CA . THR B 1 261 ? 20.266 11.375 -6.203 1 98.25 261 THR B CA 1
ATOM 5143 C C . THR B 1 261 ? 20.281 12.758 -6.852 1 98.25 261 THR B C 1
ATOM 5145 O O . THR B 1 261 ? 20.906 13.688 -6.336 1 98.25 261 THR B O 1
ATOM 5148 N N . LYS B 1 262 ? 19.641 12.852 -7.949 1 98.31 262 LYS B N 1
ATOM 5149 C CA . LYS B 1 262 ? 19.547 14.117 -8.664 1 98.31 262 LYS B CA 1
ATOM 5150 C C . LYS B 1 262 ? 18.859 15.18 -7.805 1 98.31 262 LYS B C 1
ATOM 5152 O O . LYS B 1 262 ? 19.234 16.359 -7.844 1 98.31 262 LYS B O 1
ATOM 5157 N N . VAL B 1 263 ? 17.859 14.836 -7.086 1 98.44 263 VAL B N 1
ATOM 5158 C CA . VAL B 1 263 ? 17.172 15.781 -6.211 1 98.44 263 VAL B CA 1
ATOM 5159 C C . VAL B 1 263 ? 18.125 16.281 -5.133 1 98.44 263 VAL B C 1
ATOM 5161 O O . VAL B 1 263 ? 18.172 17.484 -4.855 1 98.44 263 VAL B O 1
ATOM 5164 N N . VAL B 1 264 ? 18.844 15.383 -4.555 1 97.88 264 VAL B N 1
ATOM 5165 C CA . VAL B 1 264 ? 19.766 15.781 -3.494 1 97.88 264 VAL B CA 1
ATOM 5166 C C . VAL B 1 264 ? 20.891 16.641 -4.074 1 97.88 264 VAL B C 1
ATOM 5168 O O . VAL B 1 264 ? 21.328 17.609 -3.441 1 97.88 264 VAL B O 1
ATOM 5171 N N . GLU B 1 265 ? 21.328 16.359 -5.27 1 97.62 265 GLU B N 1
ATOM 5172 C CA . GLU B 1 265 ? 22.281 17.219 -5.961 1 97.62 265 GLU B CA 1
ATOM 5173 C C . GLU B 1 265 ? 21.734 18.641 -6.102 1 97.62 265 GLU B C 1
ATOM 5175 O O . GLU B 1 265 ? 22.453 19.609 -5.863 1 97.62 265 GLU B O 1
ATOM 5180 N N . LYS B 1 266 ? 20.547 18.703 -6.516 1 98 266 LYS B N 1
ATOM 5181 C CA . LYS B 1 266 ? 19.906 20 -6.672 1 98 266 LYS B CA 1
ATOM 5182 C C . LYS B 1 266 ? 19.812 20.734 -5.332 1 98 266 LYS B C 1
ATOM 5184 O O . LYS B 1 266 ? 19.984 21.953 -5.27 1 98 266 LYS B O 1
ATOM 5189 N N . LEU B 1 267 ? 19.547 19.984 -4.277 1 97 267 LEU B N 1
ATOM 5190 C CA . LEU B 1 267 ? 19.484 20.578 -2.947 1 97 267 LEU B CA 1
ATOM 5191 C C . LEU B 1 267 ? 20.844 21.109 -2.521 1 97 267 LEU B C 1
ATOM 5193 O O . LEU B 1 267 ? 20.938 22.172 -1.911 1 97 267 LEU B O 1
ATOM 5197 N N . PHE B 1 268 ? 21.891 20.375 -2.811 1 96.06 268 PHE B N 1
ATOM 5198 C CA . PHE B 1 268 ? 23.234 20.859 -2.514 1 96.06 268 PHE B CA 1
ATOM 5199 C C . PHE B 1 268 ? 23.531 22.141 -3.277 1 96.06 268 PHE B C 1
ATOM 5201 O O . PHE B 1 268 ? 24.25 23.016 -2.785 1 96.06 268 PHE B O 1
ATOM 5208 N N . GLU B 1 269 ? 22.984 22.297 -4.445 1 95.88 269 GLU B N 1
ATOM 5209 C CA . GLU B 1 269 ? 23.188 23.484 -5.27 1 95.88 269 GLU B CA 1
ATOM 5210 C C . GLU B 1 269 ? 22.453 24.688 -4.684 1 95.88 269 GLU B C 1
ATOM 5212 O O . GLU B 1 269 ? 23 25.781 -4.617 1 95.88 269 GLU B O 1
ATOM 5217 N N . VAL B 1 270 ? 21.234 24.531 -4.203 1 95.56 270 VAL B N 1
ATOM 5218 C CA . VAL B 1 270 ? 20.391 25.672 -3.891 1 95.56 270 VAL B CA 1
ATOM 5219 C C . VAL B 1 270 ? 20.422 25.938 -2.387 1 95.56 270 VAL B C 1
ATOM 5221 O O . VAL B 1 270 ? 20.125 27.062 -1.941 1 95.56 270 VAL B O 1
ATOM 5224 N N . ASP B 1 271 ? 20.703 24.953 -1.575 1 94.94 271 ASP B N 1
ATOM 5225 C CA . ASP B 1 271 ? 20.766 25.078 -0.121 1 94.94 271 ASP B CA 1
ATOM 5226 C C . ASP B 1 271 ? 21.828 24.141 0.464 1 94.94 271 ASP B C 1
ATOM 5228 O O . ASP B 1 271 ? 21.5 23.234 1.231 1 94.94 271 ASP B O 1
ATOM 5232 N N . PRO B 1 272 ? 23.062 24.406 0.193 1 94.5 272 PRO B N 1
ATOM 5233 C CA . PRO B 1 272 ? 24.156 23.5 0.57 1 94.5 272 PRO B CA 1
ATOM 5234 C C . PRO B 1 272 ? 24.266 23.312 2.082 1 94.5 272 PRO B C 1
ATOM 5236 O O . PRO B 1 272 ? 24.578 22.219 2.555 1 94.5 272 PRO B O 1
ATOM 5239 N N . ASP B 1 273 ? 23.969 24.297 2.873 1 93.12 273 ASP B N 1
ATOM 5240 C CA . ASP B 1 273 ? 24.156 24.219 4.32 1 93.12 273 ASP B CA 1
ATOM 5241 C C . ASP B 1 273 ? 23.188 23.219 4.949 1 93.12 273 ASP B C 1
ATOM 5243 O O . ASP B 1 273 ? 23.609 22.297 5.652 1 93.12 273 ASP B O 1
ATOM 5247 N N . THR B 1 274 ? 21.906 23.422 4.656 1 93 274 THR B N 1
ATOM 5248 C CA . THR B 1 274 ? 20.906 22.531 5.223 1 93 274 THR B CA 1
ATOM 5249 C C . THR B 1 274 ? 21.109 21.094 4.727 1 93 274 THR B C 1
ATOM 5251 O O . THR B 1 274 ? 20.938 20.141 5.48 1 93 274 THR B O 1
ATOM 5254 N N . THR B 1 275 ? 21.484 20.984 3.48 1 95.12 275 THR B N 1
ATOM 5255 C CA . THR B 1 275 ? 21.703 19.672 2.9 1 95.12 275 THR B CA 1
ATOM 5256 C C . THR B 1 275 ? 22.891 18.969 3.576 1 95.12 275 THR B C 1
ATOM 5258 O O . THR B 1 275 ? 22.812 17.797 3.904 1 95.12 275 THR B O 1
ATOM 5261 N N . MET B 1 276 ? 23.906 19.703 3.83 1 92.31 276 MET B N 1
ATOM 5262 C CA . MET B 1 276 ? 25.094 19.156 4.5 1 92.31 276 MET B CA 1
ATOM 5263 C C . MET B 1 276 ? 24.75 18.703 5.914 1 92.31 276 MET B C 1
ATOM 5265 O O . MET B 1 276 ? 25.172 17.625 6.34 1 92.31 276 MET B O 1
ATOM 5269 N N . LEU B 1 277 ? 24 19.469 6.609 1 89.81 277 LEU B N 1
ATOM 5270 C CA . LEU B 1 277 ? 23.594 19.125 7.965 1 89.81 277 LEU B CA 1
ATOM 5271 C C . LEU B 1 277 ? 22.734 17.859 7.961 1 89.81 277 LEU B C 1
ATOM 5273 O O . LEU B 1 277 ? 22.906 16.984 8.828 1 89.81 277 LEU B O 1
ATOM 5277 N N . ALA B 1 278 ? 21.875 17.75 6.973 1 91.75 278 ALA B N 1
ATOM 5278 C CA . ALA B 1 278 ? 21.016 16.562 6.855 1 91.75 278 ALA B CA 1
ATOM 5279 C C . ALA B 1 278 ? 21.844 15.32 6.551 1 91.75 278 ALA B C 1
ATOM 5281 O O . ALA B 1 278 ? 21.625 14.258 7.133 1 91.75 278 ALA B O 1
ATOM 5282 N N . LEU B 1 279 ? 22.766 15.477 5.629 1 91.38 279 LEU B N 1
ATOM 5283 C CA . LEU B 1 279 ? 23.641 14.352 5.285 1 91.38 279 LEU B CA 1
ATOM 5284 C C . LEU B 1 279 ? 24.422 13.883 6.504 1 91.38 279 LEU B C 1
ATOM 5286 O O . LEU B 1 279 ? 24.5 12.688 6.777 1 91.38 279 LEU B O 1
ATOM 5290 N N . ALA B 1 280 ? 24.938 14.812 7.227 1 85.69 280 ALA B N 1
ATOM 5291 C CA . ALA B 1 280 ? 25.719 14.484 8.422 1 85.69 280 ALA B CA 1
ATOM 5292 C C . ALA B 1 280 ? 24.844 13.758 9.453 1 85.69 280 ALA B C 1
ATOM 5294 O O . ALA B 1 280 ? 25.297 12.812 10.094 1 85.69 280 ALA B O 1
ATOM 5295 N N . ASP B 1 281 ? 23.703 14.234 9.578 1 84.19 281 ASP B N 1
ATOM 5296 C CA . ASP B 1 281 ? 22.766 13.609 10.523 1 84.19 281 ASP B CA 1
ATOM 5297 C C . ASP B 1 281 ? 22.453 12.18 10.109 1 84.19 281 ASP B C 1
ATOM 5299 O O . ASP B 1 281 ? 22.438 11.273 10.945 1 84.19 281 ASP B O 1
ATOM 5303 N N . MET B 1 282 ? 22.219 11.984 8.852 1 85.31 282 MET B N 1
ATOM 5304 C CA . MET B 1 282 ? 21.891 10.656 8.344 1 85.31 282 MET B CA 1
ATOM 5305 C C . MET B 1 282 ? 23.078 9.711 8.5 1 85.31 282 MET B C 1
ATOM 5307 O O . MET B 1 282 ? 22.906 8.531 8.797 1 85.31 282 MET B O 1
ATOM 5311 N N . MET B 1 283 ? 24.219 10.227 8.305 1 80.12 283 MET B N 1
ATOM 5312 C CA . MET B 1 283 ? 25.422 9.414 8.445 1 80.12 283 MET B CA 1
ATOM 5313 C C . MET B 1 283 ? 25.625 9 9.898 1 80.12 283 MET B C 1
ATOM 5315 O O . MET B 1 283 ? 26.062 7.883 10.172 1 80.12 283 MET B O 1
ATOM 5319 N N . ARG B 1 284 ? 25.328 9.852 10.727 1 74.62 284 ARG B N 1
ATOM 5320 C CA . ARG B 1 284 ? 25.5 9.57 12.148 1 74.62 284 ARG B CA 1
ATOM 5321 C C . ARG B 1 284 ? 24.516 8.492 12.617 1 74.62 284 ARG B C 1
ATOM 5323 O O . ARG B 1 284 ? 24.859 7.66 13.453 1 74.62 284 ARG B O 1
ATOM 5330 N N . ARG B 1 285 ? 23.359 8.508 12.07 1 72.06 285 ARG B N 1
ATOM 5331 C CA . ARG B 1 285 ? 22.312 7.57 12.477 1 72.06 285 ARG B CA 1
ATOM 5332 C C . ARG B 1 285 ? 22.438 6.25 11.727 1 72.06 285 ARG B C 1
ATOM 5334 O O . ARG B 1 285 ? 21.719 5.289 12.031 1 72.06 285 ARG B O 1
ATOM 5341 N N . LYS B 1 286 ? 23.281 6.059 11.062 1 64.56 286 LYS B N 1
ATOM 5342 C CA . LYS B 1 286 ? 23.406 4.879 10.211 1 64.56 286 LYS B CA 1
ATOM 5343 C C . LYS B 1 286 ? 22.125 4.605 9.445 1 64.56 286 LYS B C 1
ATOM 5345 O O . LYS B 1 286 ? 21.062 4.438 10.047 1 64.56 286 LYS B O 1
ATOM 5350 N N . ILE B 1 287 ? 22.047 4.793 8.336 1 67.81 287 ILE B N 1
ATOM 5351 C CA . ILE B 1 287 ? 20.875 4.629 7.488 1 67.81 287 ILE B CA 1
ATOM 5352 C C . ILE B 1 287 ? 20.391 3.186 7.555 1 67.81 287 ILE B C 1
ATOM 5354 O O . ILE B 1 287 ? 21 2.291 6.965 1 67.81 287 ILE B O 1
ATOM 5358 N N . ALA B 1 288 ? 19.438 3.043 8.461 1 63.53 288 ALA B N 1
ATOM 5359 C CA . ALA B 1 288 ? 18.875 1.708 8.672 1 63.53 288 ALA B CA 1
ATOM 5360 C C . ALA B 1 288 ? 17.953 1.312 7.52 1 63.53 288 ALA B C 1
ATOM 5362 O O . ALA B 1 288 ? 17.266 2.162 6.945 1 63.53 288 ALA B O 1
ATOM 5363 N N . MET B 1 289 ? 18.047 -0.019 7.305 1 70.25 289 MET B N 1
ATOM 5364 C CA . MET B 1 289 ? 17.125 -0.552 6.301 1 70.25 289 MET B CA 1
ATOM 5365 C C . MET B 1 289 ? 15.727 -0.731 6.887 1 70.25 289 MET B C 1
ATOM 5367 O O . MET B 1 289 ? 15.578 -0.993 8.078 1 70.25 289 MET B O 1
ATOM 5371 N N . PRO B 1 290 ? 14.727 -0.558 6.059 1 65.62 290 PRO B N 1
ATOM 5372 C CA . PRO B 1 290 ? 13.359 -0.769 6.539 1 65.62 290 PRO B CA 1
ATOM 5373 C C . PRO B 1 290 ? 13.148 -2.16 7.133 1 65.62 290 PRO B C 1
ATOM 5375 O O . PRO B 1 290 ? 12.391 -2.316 8.094 1 65.62 290 PRO B O 1
ATOM 5378 N N . ALA B 1 291 ? 13.742 -3.088 6.598 1 63.53 291 ALA B N 1
ATOM 5379 C CA . ALA B 1 291 ? 13.617 -4.469 7.055 1 63.53 291 ALA B CA 1
ATOM 5380 C C . ALA B 1 291 ? 14.008 -4.598 8.523 1 63.53 291 ALA B C 1
ATOM 5382 O O . ALA B 1 291 ? 13.703 -5.602 9.172 1 63.53 291 ALA B O 1
ATOM 5383 N N . ALA B 1 292 ? 14.648 -3.615 9.016 1 64.75 292 ALA B N 1
ATOM 5384 C CA . ALA B 1 292 ? 15.062 -3.637 10.414 1 64.75 292 ALA B CA 1
ATOM 5385 C C . ALA B 1 292 ? 13.852 -3.725 11.344 1 64.75 292 ALA B C 1
ATOM 5387 O O . ALA B 1 292 ? 13.977 -4.113 12.508 1 64.75 292 ALA B O 1
ATOM 5388 N N . PHE B 1 293 ? 12.703 -3.496 10.727 1 63.91 293 PHE B N 1
ATOM 5389 C CA . PHE B 1 293 ? 11.484 -3.494 11.531 1 63.91 293 PHE B CA 1
ATOM 5390 C C . PHE B 1 293 ? 10.68 -4.766 11.297 1 63.91 293 PHE B C 1
ATOM 5392 O O . PHE B 1 293 ? 9.562 -4.902 11.805 1 63.91 293 PHE B O 1
ATOM 5399 N N . MET B 1 294 ? 11.258 -5.695 10.656 1 61.28 294 MET B N 1
ATOM 5400 C CA . MET B 1 294 ? 10.547 -6.934 10.367 1 61.28 294 MET B CA 1
ATOM 5401 C C . MET B 1 294 ? 10.375 -7.773 11.633 1 61.28 294 MET B C 1
ATOM 5403 O O . MET B 1 294 ? 11.281 -7.844 12.461 1 61.28 294 MET B O 1
ATOM 5407 N N . PHE B 1 295 ? 9.188 -8.227 11.82 1 66.81 295 PHE B N 1
ATOM 5408 C CA . PHE B 1 295 ? 8.781 -9.094 12.922 1 66.81 295 PHE B CA 1
ATOM 5409 C C . PHE B 1 295 ? 7.77 -10.125 12.445 1 66.81 295 PHE B C 1
ATOM 5411 O O . PHE B 1 295 ? 6.902 -9.82 11.617 1 66.81 295 PHE B O 1
ATOM 5418 N N . ASP B 1 296 ? 7.98 -11.398 12.922 1 61.88 296 ASP B N 1
ATOM 5419 C CA . ASP B 1 296 ? 7.086 -12.445 12.445 1 61.88 296 ASP B CA 1
ATOM 5420 C C . ASP B 1 296 ? 6.172 -12.938 13.57 1 61.88 296 ASP B C 1
ATOM 5422 O O . ASP B 1 296 ? 5.465 -13.938 13.406 1 61.88 296 ASP B O 1
ATOM 5426 N N . GLY B 1 297 ? 6.223 -12.242 14.703 1 60.16 297 GLY B N 1
ATOM 5427 C CA . GLY B 1 297 ? 5.398 -12.648 15.836 1 60.16 297 GLY B CA 1
ATOM 5428 C C . GLY B 1 297 ? 6.09 -13.633 16.75 1 60.16 297 GLY B C 1
ATOM 5429 O O . GLY B 1 297 ? 5.562 -13.977 17.812 1 60.16 297 GLY B O 1
ATOM 5430 N N . LEU B 1 298 ? 7.215 -14.18 16.344 1 62.19 298 LEU B N 1
ATOM 5431 C CA . LEU B 1 298 ? 7.91 -15.234 17.078 1 62.19 298 LEU B CA 1
ATOM 5432 C C . LEU B 1 298 ? 9.336 -14.805 17.406 1 62.19 298 LEU B C 1
ATOM 5434 O O . LEU B 1 298 ? 9.734 -14.836 18.578 1 62.19 298 LEU B O 1
ATOM 5438 N N . ASP B 1 299 ? 10.047 -14.328 16.438 1 64.38 299 ASP B N 1
ATOM 5439 C CA . ASP B 1 299 ? 11.469 -14.023 16.547 1 64.38 299 ASP B CA 1
ATOM 5440 C C . ASP B 1 299 ? 11.711 -12.516 16.594 1 64.38 299 ASP B C 1
ATOM 5442 O O . ASP B 1 299 ? 11.625 -11.844 15.562 1 64.38 299 ASP B O 1
ATOM 5446 N N . ARG B 1 300 ? 12.109 -12.008 17.703 1 69.62 300 ARG B N 1
ATOM 5447 C CA . ARG B 1 300 ? 12.391 -10.586 17.844 1 69.62 300 ARG B CA 1
ATOM 5448 C C . ARG B 1 300 ? 13.703 -10.211 17.172 1 69.62 300 ARG B C 1
ATOM 5450 O O . ARG B 1 300 ? 13.977 -9.031 16.938 1 69.62 300 ARG B O 1
ATOM 5457 N N . GLU B 1 301 ? 14.438 -11.227 16.875 1 68.88 301 GLU B N 1
ATOM 5458 C CA . GLU B 1 301 ? 15.727 -10.992 16.219 1 68.88 301 GLU B CA 1
ATOM 5459 C C . GLU B 1 301 ? 15.68 -11.367 14.75 1 68.88 301 GLU B C 1
ATOM 5461 O O . GLU B 1 301 ? 16.672 -11.812 14.18 1 68.88 301 GLU B O 1
ATOM 5466 N N . LEU B 1 302 ? 14.594 -11.227 14.195 1 68.75 302 LEU B N 1
ATOM 5467 C CA . LEU B 1 302 ? 14.406 -11.641 12.812 1 68.75 302 LEU B CA 1
ATOM 5468 C C . LEU B 1 302 ? 15.336 -10.859 11.883 1 68.75 302 LEU B C 1
ATOM 5470 O O . LEU B 1 302 ? 15.977 -11.445 11.008 1 68.75 302 LEU B O 1
ATOM 5474 N N . PHE B 1 303 ? 15.477 -9.609 12.164 1 71.88 303 PHE B N 1
ATOM 5475 C CA . PHE B 1 303 ? 16.266 -8.789 11.258 1 71.88 303 PHE B CA 1
ATOM 5476 C C . PHE B 1 303 ? 17.75 -9.102 11.406 1 71.88 303 PHE B C 1
ATOM 5478 O O . PHE B 1 303 ? 18.453 -9.297 10.414 1 71.88 303 PHE B O 1
ATOM 5485 N N . PRO B 1 304 ? 18.188 -9.195 12.594 1 68.69 304 PRO B N 1
ATOM 5486 C CA . PRO B 1 304 ? 19.594 -9.586 12.727 1 68.69 304 PRO B CA 1
ATOM 5487 C C . PRO B 1 304 ? 19.906 -10.922 12.047 1 68.69 304 PRO B C 1
ATOM 5489 O O . PRO B 1 304 ? 20.969 -11.07 11.445 1 68.69 304 PRO B O 1
ATOM 5492 N N . HIS B 1 305 ? 19.031 -11.812 12.148 1 73.25 305 HIS B N 1
ATOM 5493 C CA . HIS B 1 305 ? 19.234 -13.094 11.477 1 73.25 305 HIS B CA 1
ATOM 5494 C C . HIS B 1 305 ? 19.25 -12.93 9.961 1 73.25 305 HIS B C 1
ATOM 5496 O O . HIS B 1 305 ? 20.125 -13.469 9.289 1 73.25 305 HIS B O 1
ATOM 5502 N N . TYR B 1 306 ? 18.391 -12.172 9.5 1 77.44 306 TYR B N 1
ATOM 5503 C CA . TYR B 1 306 ? 18.344 -11.883 8.078 1 77.44 306 TYR B CA 1
ATOM 5504 C C . TYR B 1 306 ? 19.625 -11.203 7.609 1 77.44 306 TYR B C 1
ATOM 5506 O O . TYR B 1 306 ? 20.203 -11.594 6.598 1 77.44 306 TYR B O 1
ATOM 5514 N N . SER B 1 307 ? 19.984 -10.25 8.359 1 75.62 307 SER B N 1
ATOM 5515 C CA . SER B 1 307 ? 21.156 -9.453 8.008 1 75.62 307 SER B CA 1
ATOM 5516 C C . SER B 1 307 ? 22.406 -10.305 8 1 75.62 307 SER B C 1
ATOM 5518 O O . SER B 1 307 ? 23.266 -10.148 7.129 1 75.62 307 SER B O 1
ATOM 5520 N N . ALA B 1 308 ? 22.469 -11.203 8.898 1 77.25 308 ALA B N 1
ATOM 5521 C CA . ALA B 1 308 ? 23.625 -12.094 8.961 1 77.25 308 ALA B CA 1
ATOM 5522 C C . ALA B 1 308 ? 23.672 -13.016 7.742 1 77.25 308 ALA B C 1
ATOM 5524 O O . ALA B 1 308 ? 24.75 -13.25 7.18 1 77.25 308 ALA B O 1
ATOM 5525 N N . VAL B 1 309 ? 22.609 -13.445 7.406 1 77 309 VAL B N 1
ATOM 5526 C CA . VAL B 1 309 ? 22.531 -14.32 6.242 1 77 309 VAL B CA 1
ATOM 5527 C C . VAL B 1 309 ? 22.922 -13.547 4.984 1 77 309 VAL B C 1
ATOM 5529 O O . VAL B 1 309 ? 23.719 -14.016 4.172 1 77 309 VAL B O 1
ATOM 5532 N N . ALA B 1 310 ? 22.422 -12.367 4.883 1 80.44 310 ALA B N 1
ATOM 5533 C CA . ALA B 1 310 ? 22.703 -11.531 3.719 1 80.44 310 ALA B CA 1
ATOM 5534 C C . ALA B 1 310 ? 24.203 -11.234 3.609 1 80.44 310 ALA B C 1
ATOM 5536 O O . ALA B 1 310 ? 24.766 -11.25 2.514 1 80.44 310 ALA B O 1
ATOM 5537 N N . GLN B 1 311 ? 24.797 -11.023 4.711 1 79.69 311 GLN B N 1
ATOM 5538 C CA . GLN B 1 311 ? 26.234 -10.797 4.766 1 79.69 311 GLN B CA 1
ATOM 5539 C C . GLN B 1 311 ? 27 -12.039 4.32 1 79.69 311 GLN B C 1
ATOM 5541 O O . GLN B 1 311 ? 27.922 -11.945 3.51 1 79.69 311 GLN B O 1
ATOM 5546 N N . ASN B 1 312 ? 26.578 -13.094 4.77 1 83 312 ASN B N 1
ATOM 5547 C CA . ASN B 1 312 ? 27.312 -14.336 4.551 1 83 312 ASN B CA 1
ATOM 5548 C C . ASN B 1 312 ? 27.234 -14.781 3.094 1 83 312 ASN B C 1
ATOM 5550 O O . ASN B 1 312 ? 28.219 -15.273 2.539 1 83 312 ASN B O 1
ATOM 5554 N N . VAL B 1 313 ? 26.109 -14.516 2.531 1 86.44 313 VAL B N 1
ATOM 5555 C CA . VAL B 1 313 ? 25.938 -15.055 1.185 1 86.44 313 VAL B CA 1
ATOM 5556 C C . VAL B 1 313 ? 26.25 -13.969 0.152 1 86.44 313 VAL B C 1
ATOM 5558 O O . VAL B 1 313 ? 26.203 -14.227 -1.054 1 86.44 313 VAL B O 1
ATOM 5561 N N . GLY B 1 314 ? 26.484 -12.742 0.624 1 86.69 314 GLY B N 1
ATOM 5562 C CA . GLY B 1 314 ? 26.969 -11.703 -0.276 1 86.69 314 GLY B CA 1
ATOM 5563 C C . GLY B 1 314 ? 25.844 -10.984 -1 1 86.69 314 GLY B C 1
ATOM 5564 O O . GLY B 1 314 ? 26.016 -10.539 -2.139 1 86.69 314 GLY B O 1
ATOM 5565 N N . ILE B 1 315 ? 24.719 -10.945 -0.462 1 89.25 315 ILE B N 1
ATOM 5566 C CA . ILE B 1 315 ? 23.609 -10.227 -1.082 1 89.25 315 ILE B CA 1
ATOM 5567 C C . ILE B 1 315 ? 23.734 -8.727 -0.792 1 89.25 315 ILE B C 1
ATOM 5569 O O . ILE B 1 315 ? 23.562 -7.902 -1.689 1 89.25 315 ILE B O 1
ATOM 5573 N N . TYR B 1 316 ? 24.016 -8.383 0.374 1 87.88 316 TYR B N 1
ATOM 5574 C CA . TYR B 1 316 ? 24.312 -7.023 0.806 1 87.88 316 TYR B CA 1
ATOM 5575 C C . TYR B 1 316 ? 25.203 -7.023 2.043 1 87.88 316 TYR B C 1
ATOM 5577 O O . TYR B 1 316 ? 24.734 -7.27 3.156 1 87.88 316 TYR B O 1
ATOM 5585 N N . THR B 1 317 ? 26.391 -6.652 1.875 1 85.81 317 THR B N 1
ATOM 5586 C CA . THR B 1 317 ? 27.406 -6.801 2.91 1 85.81 317 THR B CA 1
ATOM 5587 C C . THR B 1 317 ? 27.781 -5.445 3.512 1 85.81 317 THR B C 1
ATOM 5589 O O . THR B 1 317 ? 27.344 -4.402 3.014 1 85.81 317 THR B O 1
ATOM 5592 N N . THR B 1 318 ? 28.516 -5.547 4.48 1 79.75 318 THR B N 1
ATOM 5593 C CA . THR B 1 318 ? 29.062 -4.336 5.078 1 79.75 318 THR B CA 1
ATOM 5594 C C . THR B 1 318 ? 29.922 -3.574 4.074 1 79.75 318 THR B C 1
ATOM 5596 O O . THR B 1 318 ? 29.969 -2.342 4.094 1 79.75 318 THR B O 1
ATOM 5599 N N . LYS B 1 319 ? 30.594 -4.301 3.32 1 83.69 319 LYS B N 1
ATOM 5600 C CA . LYS B 1 319 ? 31.359 -3.656 2.262 1 83.69 319 LYS B CA 1
ATOM 5601 C C . LYS B 1 319 ? 30.453 -2.916 1.287 1 83.69 319 LYS B C 1
ATOM 5603 O O . LYS B 1 319 ? 30.766 -1.804 0.858 1 83.69 319 LYS B O 1
ATOM 5608 N N . ASP B 1 320 ? 29.391 -3.541 0.923 1 87.75 320 ASP B N 1
ATOM 5609 C CA . ASP B 1 320 ? 28.422 -2.883 0.041 1 87.75 320 ASP B CA 1
ATOM 5610 C C . ASP B 1 320 ? 27.906 -1.587 0.661 1 87.75 320 ASP B C 1
ATOM 5612 O O . ASP B 1 320 ? 27.766 -0.579 -0.033 1 87.75 320 ASP B O 1
ATOM 5616 N N . TYR B 1 321 ? 27.656 -1.628 1.897 1 83.56 321 TYR B N 1
ATOM 5617 C CA . TYR B 1 321 ? 27.188 -0.441 2.605 1 83.56 321 TYR B CA 1
ATOM 5618 C C . TYR B 1 321 ? 28.234 0.666 2.561 1 83.56 321 TYR B C 1
ATOM 5620 O O . TYR B 1 321 ? 27.922 1.816 2.25 1 83.56 321 TYR B O 1
ATOM 5628 N N . ALA B 1 322 ? 29.469 0.324 2.885 1 81.69 322 ALA B N 1
ATOM 5629 C CA . ALA B 1 322 ? 30.562 1.295 2.846 1 81.69 322 ALA B CA 1
ATOM 5630 C C . ALA B 1 322 ? 30.719 1.872 1.443 1 81.69 322 ALA B C 1
ATOM 5632 O O . ALA B 1 322 ? 30.922 3.08 1.281 1 81.69 322 ALA B O 1
ATOM 5633 N N . ASP B 1 323 ? 30.672 1.017 0.517 1 88.44 323 ASP B N 1
ATOM 5634 C CA . ASP B 1 323 ? 30.781 1.454 -0.871 1 88.44 323 ASP B CA 1
ATOM 5635 C C . ASP B 1 323 ? 29.641 2.396 -1.242 1 88.44 323 ASP B C 1
ATOM 5637 O O . ASP B 1 323 ? 29.828 3.324 -2.033 1 88.44 323 ASP B O 1
ATOM 5641 N N . ASN B 1 324 ? 28.516 2.107 -0.728 1 90.5 324 ASN B N 1
ATOM 5642 C CA . ASN B 1 324 ? 27.359 2.959 -0.967 1 90.5 324 ASN B CA 1
ATOM 5643 C C . ASN B 1 324 ? 27.562 4.363 -0.414 1 90.5 324 ASN B C 1
ATOM 5645 O O . ASN B 1 324 ? 27.266 5.352 -1.084 1 90.5 324 ASN B O 1
ATOM 5649 N N . VAL B 1 325 ? 28.062 4.449 0.732 1 86.06 325 VAL B N 1
ATOM 5650 C CA . VAL B 1 325 ? 28.359 5.734 1.356 1 86.06 325 VAL B CA 1
ATOM 5651 C C . VAL B 1 325 ? 29.375 6.492 0.517 1 86.06 325 VAL B C 1
ATOM 5653 O O . VAL B 1 325 ? 29.188 7.668 0.199 1 86.06 325 VAL B O 1
ATOM 5656 N N . GLU B 1 326 ? 30.406 5.801 0.192 1 87.5 326 GLU B N 1
ATOM 5657 C CA . GLU B 1 326 ? 31.453 6.418 -0.627 1 87.5 326 GLU B CA 1
ATOM 5658 C C . GLU B 1 326 ? 30.891 6.895 -1.965 1 87.5 326 GLU B C 1
ATOM 5660 O O . GLU B 1 326 ? 31.266 7.953 -2.463 1 87.5 326 GLU B O 1
ATOM 5665 N N . PHE B 1 327 ? 30.094 6.113 -2.465 1 93.69 327 PHE B N 1
ATOM 5666 C CA . PHE B 1 327 ? 29.484 6.441 -3.744 1 93.69 327 PHE B CA 1
ATOM 5667 C C . PHE B 1 327 ? 28.766 7.785 -3.674 1 93.69 327 PHE B C 1
ATOM 5669 O O . PHE B 1 327 ? 29 8.656 -4.516 1 93.69 327 PHE B O 1
ATOM 5676 N N . PHE B 1 328 ? 27.969 8.062 -2.713 1 93.81 328 PHE B N 1
ATOM 5677 C CA . PHE B 1 328 ? 27.156 9.266 -2.652 1 93.81 328 PHE B CA 1
ATOM 5678 C C . PHE B 1 328 ? 28 10.469 -2.248 1 93.81 328 PHE B C 1
ATOM 5680 O O . PHE B 1 328 ? 27.75 11.594 -2.695 1 93.81 328 PHE B O 1
ATOM 5687 N N . VAL B 1 329 ? 28.984 10.25 -1.437 1 88.44 329 VAL B N 1
ATOM 5688 C CA . VAL B 1 329 ? 29.891 11.328 -1.074 1 88.44 329 VAL B CA 1
ATOM 5689 C C . VAL B 1 329 ? 30.609 11.844 -2.322 1 88.44 329 VAL B C 1
ATOM 5691 O O . VAL B 1 329 ? 30.766 13.055 -2.496 1 88.44 329 VAL B O 1
ATOM 5694 N N . LYS B 1 330 ? 30.984 10.883 -3.104 1 91.38 330 LYS B N 1
ATOM 5695 C CA . LYS B 1 330 ? 31.656 11.258 -4.352 1 91.38 330 LYS B CA 1
ATOM 5696 C C . LYS B 1 330 ? 30.656 11.859 -5.34 1 91.38 330 LYS B C 1
ATOM 5698 O O . LYS B 1 330 ? 30.938 12.898 -5.949 1 91.38 330 LYS B O 1
ATOM 5703 N N . ARG B 1 331 ? 29.547 11.281 -5.477 1 94.88 331 ARG B N 1
ATOM 5704 C CA . ARG B 1 331 ? 28.531 11.703 -6.438 1 94.88 331 ARG B CA 1
ATOM 5705 C C . ARG B 1 331 ? 28.047 13.117 -6.141 1 94.88 331 ARG B C 1
ATOM 5707 O O . ARG B 1 331 ? 27.828 13.906 -7.059 1 94.88 331 ARG B O 1
ATOM 5714 N N . TRP B 1 332 ? 27.891 13.453 -4.859 1 95.12 332 TRP B N 1
ATOM 5715 C CA . TRP B 1 332 ? 27.375 14.766 -4.465 1 95.12 332 TRP B CA 1
ATOM 5716 C C . TRP B 1 332 ? 28.531 15.742 -4.219 1 95.12 332 TRP B C 1
ATOM 5718 O O . TRP B 1 332 ? 28.297 16.859 -3.758 1 95.12 332 TRP B O 1
ATOM 5728 N N . ASP B 1 333 ? 29.766 15.242 -4.48 1 91.94 333 ASP B N 1
ATOM 5729 C CA . ASP B 1 333 ? 30.969 16.062 -4.383 1 91.94 333 ASP B CA 1
ATOM 5730 C C . ASP B 1 333 ? 31.047 16.766 -3.031 1 91.94 333 ASP B C 1
ATOM 5732 O O . ASP B 1 333 ? 31.312 17.969 -2.965 1 91.94 333 ASP B O 1
ATOM 5736 N N . VAL B 1 334 ? 30.781 16.047 -2.006 1 89.31 334 VAL B N 1
ATOM 5737 C CA . VAL B 1 334 ? 30.641 16.578 -0.657 1 89.31 334 VAL B CA 1
ATOM 5738 C C . VAL B 1 334 ? 31.938 17.25 -0.221 1 89.31 334 VAL B C 1
ATOM 5740 O O . VAL B 1 334 ? 31.938 18.328 0.375 1 89.31 334 VAL B O 1
ATOM 5743 N N . GLY B 1 335 ? 33.062 16.688 -0.514 1 83.75 335 GLY B N 1
ATOM 5744 C CA . GLY B 1 335 ? 34.344 17.188 -0.098 1 83.75 335 GLY B CA 1
ATOM 5745 C C . GLY B 1 335 ? 34.688 18.547 -0.678 1 83.75 335 GLY B C 1
ATOM 5746 O O . GLY B 1 335 ? 35.438 19.312 -0.074 1 83.75 335 GLY B O 1
ATOM 5747 N N . ASN B 1 336 ? 34.094 18.875 -1.75 1 86.94 336 ASN B N 1
ATOM 5748 C CA . ASN B 1 336 ? 34.469 20.094 -2.447 1 86.94 336 ASN B CA 1
ATOM 5749 C C . ASN B 1 336 ? 33.438 21.203 -2.254 1 86.94 336 ASN B C 1
ATOM 5751 O O . ASN B 1 336 ? 33.594 22.297 -2.801 1 86.94 336 ASN B O 1
ATOM 5755 N N . ILE B 1 337 ? 32.5 20.891 -1.495 1 86.06 337 ILE B N 1
ATOM 5756 C CA . ILE B 1 337 ? 31.516 21.938 -1.211 1 86.06 337 ILE B CA 1
ATOM 5757 C C . ILE B 1 337 ? 32.094 22.922 -0.183 1 86.06 337 ILE B C 1
ATOM 5759 O O . ILE B 1 337 ? 32.344 22.531 0.959 1 86.06 337 ILE B O 1
ATOM 5763 N N . THR B 1 338 ? 32.344 24.203 -0.583 1 80.81 338 THR B N 1
ATOM 5764 C CA . THR B 1 338 ? 33 25.156 0.305 1 80.81 338 THR B CA 1
ATOM 5765 C C . THR B 1 338 ? 32.156 26.422 0.444 1 80.81 338 THR B C 1
ATOM 5767 O O . THR B 1 338 ? 32.312 27.188 1.394 1 80.81 338 THR B O 1
ATOM 5770 N N . SER B 1 339 ? 31.344 26.625 -0.44 1 82.25 339 SER B N 1
ATOM 5771 C CA . SER B 1 339 ? 30.531 27.844 -0.408 1 82.25 339 SER B CA 1
ATOM 5772 C C . SER B 1 339 ? 29.109 27.547 0.072 1 82.25 339 SER B C 1
ATOM 5774 O O . SER B 1 339 ? 28.594 26.438 -0.141 1 82.25 339 SER B O 1
ATOM 5776 N N . GLY B 1 340 ? 28.531 28.469 0.752 1 82.88 340 GLY B N 1
ATOM 5777 C CA . GLY B 1 340 ? 27.141 28.344 1.156 1 82.88 340 GLY B CA 1
ATOM 5778 C C . GLY B 1 340 ? 26.953 27.5 2.406 1 82.88 340 GLY B C 1
ATOM 5779 O O . GLY B 1 340 ? 25.844 27.016 2.674 1 82.88 340 GLY B O 1
ATOM 5780 N N . LEU B 1 341 ? 28.047 27.344 3.133 1 85.56 341 LEU B N 1
ATOM 5781 C CA . LEU B 1 341 ? 27.984 26.562 4.367 1 85.56 341 LEU B CA 1
ATOM 5782 C C . LEU B 1 341 ? 28.109 27.469 5.586 1 85.56 341 LEU B C 1
ATOM 5784 O O . LEU B 1 341 ? 28.922 28.391 5.605 1 85.56 341 LEU B O 1
ATOM 5788 N N . SER B 1 342 ? 27.25 27.234 6.48 1 82.88 342 SER B N 1
ATOM 5789 C CA . SER B 1 342 ? 27.422 27.859 7.793 1 82.88 342 SER B CA 1
ATOM 5790 C C . SER B 1 342 ? 28.562 27.188 8.562 1 82.88 342 SER B C 1
ATOM 5792 O O . SER B 1 342 ? 29.109 26.188 8.117 1 82.88 342 SER B O 1
ATOM 5794 N N . SER B 1 343 ? 28.844 27.844 9.727 1 79.69 343 SER B N 1
ATOM 5795 C CA . SER B 1 343 ? 29.859 27.234 10.586 1 79.69 343 SER B CA 1
ATOM 5796 C C . SER B 1 343 ? 29.484 25.812 10.969 1 79.69 343 SER B C 1
ATOM 5798 O O . SER B 1 343 ? 30.344 24.906 10.961 1 79.69 343 SER B O 1
ATOM 5800 N N . ARG B 1 344 ? 28.281 25.656 11.203 1 79.44 344 ARG B N 1
ATOM 5801 C CA . ARG B 1 344 ? 27.797 24.328 11.57 1 79.44 344 ARG B CA 1
ATOM 5802 C C . ARG B 1 344 ? 27.875 23.375 10.391 1 79.44 344 ARG B C 1
ATOM 5804 O O . ARG B 1 344 ? 28.328 22.25 10.531 1 79.44 344 ARG B O 1
ATOM 5811 N N . GLY B 1 345 ? 27.453 23.875 9.281 1 81.19 345 GLY B N 1
ATOM 5812 C CA . GLY B 1 345 ? 27.531 23.078 8.07 1 81.19 345 GLY B CA 1
ATOM 5813 C C . GLY B 1 345 ? 28.953 22.672 7.711 1 81.19 345 GLY B C 1
ATOM 5814 O O . GLY B 1 345 ? 29.203 21.547 7.297 1 81.19 345 GLY B O 1
ATOM 5815 N N . GLY B 1 346 ? 29.828 23.562 7.945 1 77 346 GLY B N 1
ATOM 5816 C CA . GLY B 1 346 ? 31.234 23.297 7.668 1 77 346 GLY B CA 1
ATOM 5817 C C . GLY B 1 346 ? 31.844 22.25 8.586 1 77 346 GLY B C 1
ATOM 5818 O O . GLY B 1 346 ? 32.562 21.359 8.125 1 77 346 GLY B O 1
ATOM 5819 N N . ARG B 1 347 ? 31.578 22.281 9.781 1 73.69 347 ARG B N 1
ATOM 5820 C CA . ARG B 1 347 ? 32.062 21.312 10.75 1 73.69 347 ARG B CA 1
ATOM 5821 C C . ARG B 1 347 ? 31.531 19.906 10.453 1 73.69 347 ARG B C 1
ATOM 5823 O O . ARG B 1 347 ? 32.25 18.922 10.555 1 73.69 347 ARG B O 1
ATOM 5830 N N . ARG B 1 348 ? 30.312 19.906 10.078 1 76 348 ARG B N 1
ATOM 5831 C CA . ARG B 1 348 ? 29.672 18.641 9.805 1 76 348 ARG B CA 1
ATOM 5832 C C . ARG B 1 348 ? 30.203 18.016 8.516 1 76 348 ARG B C 1
ATOM 5834 O O . ARG B 1 348 ? 30.281 16.797 8.398 1 76 348 ARG B O 1
ATOM 5841 N N . LYS B 1 349 ? 30.516 18.844 7.648 1 76.62 349 LYS B N 1
ATOM 5842 C CA . LYS B 1 349 ? 31.188 18.344 6.445 1 76.62 349 LYS B CA 1
ATOM 5843 C C . LYS B 1 349 ? 32.438 17.562 6.797 1 76.62 349 LYS B C 1
ATOM 5845 O O . LYS B 1 349 ? 32.688 16.469 6.277 1 76.62 349 LYS B O 1
ATOM 5850 N N . SER B 1 350 ? 33.219 18.078 7.691 1 70.25 350 SER B N 1
ATOM 5851 C CA . SER B 1 350 ? 34.438 17.422 8.109 1 70.25 350 SER B CA 1
ATOM 5852 C C . SER B 1 350 ? 34.188 16.078 8.766 1 70.25 350 SER B C 1
ATOM 5854 O O . SER B 1 350 ? 34.906 15.117 8.539 1 70.25 350 SER B O 1
ATOM 5856 N N . THR B 1 351 ? 33.125 16.047 9.43 1 66.38 351 THR B N 1
ATOM 5857 C CA . THR B 1 351 ? 32.781 14.805 10.102 1 66.38 351 THR B CA 1
ATOM 5858 C C . THR B 1 351 ? 32.281 13.773 9.094 1 66.38 351 THR B C 1
ATOM 5860 O O . THR B 1 351 ? 32.625 12.586 9.195 1 66.38 351 THR B O 1
ATOM 5863 N N . SER B 1 352 ? 31.484 14.25 8.156 1 66.12 352 SER B N 1
ATOM 5864 C CA . SER B 1 352 ? 30.938 13.352 7.145 1 66.12 352 SER B CA 1
ATOM 5865 C C . SER B 1 352 ? 32.031 12.781 6.262 1 66.12 352 SER B C 1
ATOM 5867 O O . SER B 1 352 ? 32.062 11.586 5.961 1 66.12 352 SER B O 1
ATOM 5869 N N . VAL B 1 353 ? 32.906 13.648 5.914 1 62.19 353 VAL B N 1
ATOM 5870 C CA . VAL B 1 353 ? 34.031 13.234 5.07 1 62.19 353 VAL B CA 1
ATOM 5871 C C . VAL B 1 353 ? 35.031 12.438 5.895 1 62.19 353 VAL B C 1
ATOM 5873 O O . VAL B 1 353 ? 35.594 11.453 5.414 1 62.19 353 VAL B O 1
ATOM 5876 N N . GLY B 1 354 ? 35.156 12.945 7.059 1 58.34 354 GLY B N 1
ATOM 5877 C CA . GLY B 1 354 ? 36.062 12.242 7.953 1 58.34 354 GLY B CA 1
ATOM 5878 C C . GLY B 1 354 ? 35.625 10.828 8.258 1 58.34 354 GLY B C 1
ATOM 5879 O O . GLY B 1 354 ? 36.438 9.914 8.352 1 58.34 354 GLY B O 1
ATOM 5880 N N . TRP B 1 355 ? 34.375 10.742 8.406 1 56.28 355 TRP B N 1
ATOM 5881 C CA . TRP B 1 355 ? 33.844 9.398 8.609 1 56.28 355 TRP B CA 1
ATOM 5882 C C . TRP B 1 355 ? 34.219 8.484 7.445 1 56.28 355 TRP B C 1
ATOM 5884 O O . TRP B 1 355 ? 34.531 7.312 7.652 1 56.28 355 TRP B O 1
ATOM 5894 N N . LEU B 1 356 ? 34.094 9.07 6.254 1 54.56 356 LEU B N 1
ATOM 5895 C CA . LEU B 1 356 ? 34.438 8.312 5.059 1 54.56 356 LEU B CA 1
ATOM 5896 C C . LEU B 1 356 ? 35.906 7.93 5.074 1 54.56 356 LEU B C 1
ATOM 5898 O O . LEU B 1 356 ? 36.281 6.797 4.734 1 54.56 356 LEU B O 1
ATOM 5902 N N . ILE B 1 357 ? 36.781 9.016 5.305 1 46.72 357 ILE B N 1
ATOM 5903 C CA . ILE B 1 357 ? 38.219 8.758 5.344 1 46.72 357 ILE B CA 1
ATOM 5904 C C . ILE B 1 357 ? 38.531 7.762 6.457 1 46.72 357 ILE B C 1
ATOM 5906 O O . ILE B 1 357 ? 39.344 6.855 6.277 1 46.72 357 ILE B O 1
ATOM 5910 N N . GLY B 1 358 ? 37.969 8.023 7.469 1 45.69 358 GLY B N 1
ATOM 5911 C CA . GLY B 1 358 ? 38.188 7.059 8.531 1 45.69 358 GLY B CA 1
ATOM 5912 C C . GLY B 1 358 ? 37.594 5.691 8.227 1 45.69 358 GLY B C 1
ATOM 5913 O O . GLY B 1 358 ? 38.188 4.672 8.617 1 45.69 358 GLY B O 1
ATOM 5914 N N . SER B 1 359 ? 36.5 5.746 7.559 1 46.62 359 SER B N 1
ATOM 5915 C CA . SER B 1 359 ? 35.906 4.473 7.121 1 46.62 359 SER B CA 1
ATOM 5916 C C . SER B 1 359 ? 36.719 3.869 5.98 1 46.62 359 SER B C 1
ATOM 5918 O O . SER B 1 359 ? 36.844 2.646 5.867 1 46.62 359 SER B O 1
ATOM 5920 N N . GLY B 1 360 ? 37.312 4.715 5.035 1 41.5 360 GLY B N 1
ATOM 5921 C CA . GLY B 1 360 ? 38.25 4.234 4.047 1 41.5 360 GLY B CA 1
ATOM 5922 C C . GLY B 1 360 ? 39.5 3.631 4.664 1 41.5 360 GLY B C 1
ATOM 5923 O O . GLY B 1 360 ? 40.125 2.746 4.078 1 41.5 360 GLY B O 1
ATOM 5924 N N . ARG B 1 361 ? 40.125 4.379 5.547 1 37.62 361 ARG B N 1
ATOM 5925 C CA . ARG B 1 361 ? 41.219 3.75 6.305 1 37.62 361 ARG B CA 1
ATOM 5926 C C . ARG B 1 361 ? 40.75 2.445 6.941 1 37.62 361 ARG B C 1
ATOM 5928 O O . ARG B 1 361 ? 41.531 1.701 7.508 1 37.62 361 ARG B O 1
ATOM 5935 N N . TRP B 1 362 ? 39.469 2.354 7.027 1 35.25 362 TRP B N 1
ATOM 5936 C CA . TRP B 1 362 ? 38.969 1.062 7.488 1 35.25 362 TRP B CA 1
ATOM 5937 C C . TRP B 1 362 ? 39.344 -0.05 6.523 1 35.25 362 TRP B C 1
ATOM 5939 O O . TRP B 1 362 ? 39.562 -1.192 6.938 1 35.25 362 TRP B O 1
ATOM 5949 N N . THR B 1 363 ? 39.344 0.329 5.219 1 35.34 363 THR B N 1
ATOM 5950 C CA . THR B 1 363 ? 39.719 -0.724 4.281 1 35.34 363 THR B CA 1
ATOM 5951 C C . THR B 1 363 ? 41.25 -0.825 4.168 1 35.34 363 THR B C 1
ATOM 5953 O O . THR B 1 363 ? 41.781 -1.825 3.674 1 35.34 363 THR B O 1
ATOM 5956 N N . ARG B 1 364 ? 41.969 0.293 4.102 1 33 364 ARG B N 1
ATOM 5957 C CA . ARG B 1 364 ? 43.375 0.035 3.725 1 33 364 ARG B CA 1
ATOM 5958 C C . ARG B 1 364 ? 44.094 -0.708 4.832 1 33 364 ARG B C 1
ATOM 5960 O O . ARG B 1 364 ? 45.062 -1.449 4.566 1 33 364 ARG B O 1
ATOM 5967 N N . GLY B 1 365 ? 44.469 -0.009 5.973 1 30.5 365 GLY B N 1
ATOM 5968 C CA . GLY B 1 365 ? 45.562 -0.543 6.766 1 30.5 365 GLY B CA 1
ATOM 5969 C C . GLY B 1 365 ? 45.281 -1.911 7.352 1 30.5 365 GLY B C 1
ATOM 5970 O O . GLY B 1 365 ? 46.062 -2.852 7.172 1 30.5 365 GLY B O 1
ATOM 5971 N N . ARG B 1 366 ? 45 -1.906 8.82 1 29.7 366 ARG B N 1
ATOM 5972 C CA . ARG B 1 366 ? 45.312 -3.084 9.617 1 29.7 366 ARG B CA 1
ATOM 5973 C C . ARG B 1 366 ? 44.531 -4.301 9.148 1 29.7 366 ARG B C 1
ATOM 5975 O O . ARG B 1 366 ? 43.469 -4.156 8.508 1 29.7 366 ARG B O 1
ATOM 5982 N N . ARG B 1 367 ? 45.062 -5.559 9.648 1 29.23 367 ARG B N 1
ATOM 5983 C CA . ARG B 1 367 ? 44.562 -6.926 9.695 1 29.23 367 ARG B CA 1
ATOM 5984 C C . ARG B 1 367 ? 43.031 -6.941 9.898 1 29.23 367 ARG B C 1
ATOM 5986 O O . ARG B 1 367 ? 42.469 -5.988 10.43 1 29.23 367 ARG B O 1
ATOM 5993 N N . ARG B 1 368 ? 42.438 -8.211 9.664 1 29.73 368 ARG B N 1
ATOM 5994 C CA . ARG B 1 368 ? 41.094 -8.812 9.695 1 29.73 368 ARG B CA 1
ATOM 5995 C C . ARG B 1 368 ? 40.312 -8.383 10.93 1 29.73 368 ARG B C 1
ATOM 5997 O O . ARG B 1 368 ? 40.469 -8.969 12.008 1 29.73 368 ARG B O 1
ATOM 6004 N N . ARG B 1 369 ? 40.375 -7.066 11.352 1 31.02 369 ARG B N 1
ATOM 6005 C CA . ARG B 1 369 ? 39.469 -7.07 12.484 1 31.02 369 ARG B CA 1
ATOM 6006 C C . ARG B 1 369 ? 38.188 -7.852 12.156 1 31.02 369 ARG B C 1
ATOM 6008 O O . ARG B 1 369 ? 37.688 -7.781 11.031 1 31.02 369 ARG B O 1
ATOM 6015 N N . THR B 1 370 ? 37.844 -8.906 12.961 1 29.39 370 THR B N 1
ATOM 6016 C CA . THR B 1 370 ? 36.75 -9.867 12.75 1 29.39 370 THR B CA 1
ATOM 6017 C C . THR B 1 370 ? 35.438 -9.148 12.43 1 29.39 370 THR B C 1
ATOM 6019 O O . THR B 1 370 ? 35.219 -8.008 12.852 1 29.39 370 THR B O 1
ATOM 6022 N N . THR B 1 371 ? 34.688 -9.562 11.367 1 29.94 371 THR B N 1
ATOM 6023 C CA . THR B 1 371 ? 33.344 -9.312 10.812 1 29.94 371 THR B CA 1
ATOM 6024 C C . THR B 1 371 ? 32.375 -8.859 11.898 1 29.94 371 THR B C 1
ATOM 6026 O O . THR B 1 371 ? 31.406 -8.156 11.617 1 29.94 371 THR B O 1
ATOM 6029 N N . PRO B 1 372 ? 32.562 -9.219 13.203 1 29.19 372 PRO B N 1
ATOM 6030 C CA . PRO B 1 372 ? 31.562 -8.938 14.219 1 29.19 372 PRO B CA 1
ATOM 6031 C C . PRO B 1 372 ? 31.562 -7.477 14.664 1 29.19 372 PRO B C 1
ATOM 6033 O O . PRO B 1 372 ? 30.5 -6.91 14.953 1 29.19 372 PRO B O 1
ATOM 6036 N N . GLN B 1 373 ? 32.781 -6.828 14.922 1 30.14 373 GLN B N 1
ATOM 6037 C CA . GLN B 1 373 ? 32.812 -5.543 15.609 1 30.14 373 GLN B CA 1
ATOM 6038 C C . GLN B 1 373 ? 32.344 -4.422 14.695 1 30.14 373 GLN B C 1
ATOM 6040 O O . GLN B 1 373 ? 31.672 -3.479 15.156 1 30.14 373 GLN B O 1
ATOM 6045 N N . LEU B 1 374 ? 32.844 -4.41 13.57 1 29.84 374 LEU B N 1
ATOM 6046 C CA . LEU B 1 374 ? 32.438 -3.326 12.672 1 29.84 374 LEU B CA 1
ATOM 6047 C C . LEU B 1 374 ? 30.953 -3.344 12.422 1 29.84 374 LEU B C 1
ATOM 6049 O O . LEU B 1 374 ? 30.344 -2.297 12.195 1 29.84 374 LEU B O 1
ATOM 6053 N N . LEU B 1 375 ? 30.422 -4.488 12.414 1 28.7 375 LEU B N 1
ATOM 6054 C CA . LEU B 1 375 ? 28.984 -4.629 12.258 1 28.7 375 LEU B CA 1
ATOM 6055 C C . LEU B 1 375 ? 28.234 -3.945 13.406 1 28.7 375 LEU B C 1
ATOM 6057 O O . LEU B 1 375 ? 27.094 -3.541 13.25 1 28.7 375 LEU B O 1
ATOM 6061 N N . SER B 1 376 ? 28.922 -3.949 14.586 1 29.42 376 SER B N 1
ATOM 6062 C CA . SER B 1 376 ? 28.25 -3.346 15.727 1 29.42 376 SER B CA 1
ATOM 6063 C C . SER B 1 376 ? 28.125 -1.836 15.562 1 29.42 376 SER B C 1
ATOM 6065 O O . SER B 1 376 ? 27.156 -1.237 16.031 1 29.42 376 SER B O 1
ATOM 6067 N N . LEU B 1 377 ? 29.219 -1.196 15.164 1 30.14 377 LEU B N 1
ATOM 6068 C CA . LEU B 1 377 ? 29.203 0.261 15.102 1 30.14 377 LEU B CA 1
ATOM 6069 C C . LEU B 1 377 ? 28.203 0.747 14.062 1 30.14 377 LEU B C 1
ATOM 6071 O O . LEU B 1 377 ? 27.578 1.791 14.242 1 30.14 377 LEU B O 1
ATOM 6075 N N . LEU B 1 378 ? 28.344 0.203 12.93 1 30.81 378 LEU B N 1
ATOM 6076 C CA . LEU B 1 378 ? 27.531 0.689 11.828 1 30.81 378 LEU B CA 1
ATOM 6077 C C . LEU B 1 378 ? 26.062 0.315 12.031 1 30.81 378 LEU B C 1
ATOM 6079 O O . LEU B 1 378 ? 25.172 1.005 11.539 1 30.81 378 LEU B O 1
ATOM 6083 N N . VAL B 1 379 ? 25.922 -1.05 12.578 1 28.86 379 VAL B N 1
ATOM 6084 C CA . VAL B 1 379 ? 24.578 -1.471 12.945 1 28.86 379 VAL B CA 1
ATOM 6085 C C . VAL B 1 379 ? 24.281 -1.043 14.383 1 28.86 379 VAL B C 1
ATOM 6087 O O . VAL B 1 379 ? 25.109 -1.231 15.273 1 28.86 379 VAL B O 1
ATOM 6090 N N . GLY B 1 380 ? 23.938 0.145 14.703 1 27.75 380 GLY B N 1
ATOM 6091 C CA . GLY B 1 380 ? 23.516 0.461 16.062 1 27.75 380 GLY B CA 1
ATOM 6092 C C . GLY B 1 380 ? 23.203 -0.77 16.891 1 27.75 380 GLY B C 1
ATOM 6093 O O . GLY B 1 380 ? 22.297 -0.754 17.719 1 27.75 380 GLY B O 1
ATOM 6094 N N . TYR B 1 381 ? 23.656 -1.91 16.438 1 26.22 381 TYR B N 1
ATOM 6095 C CA . TYR B 1 381 ? 23.453 -3.074 17.297 1 26.22 381 TYR B CA 1
ATOM 6096 C C . TYR B 1 381 ? 24.281 -2.959 18.562 1 26.22 381 TYR B C 1
ATOM 6098 O O . TYR B 1 381 ? 25.484 -2.697 18.5 1 26.22 381 TYR B O 1
ATOM 6106 N N . SER B 1 382 ? 23.734 -2.432 19.703 1 25.11 382 SER B N 1
ATOM 6107 C CA . SER B 1 382 ? 24.328 -2.791 20.984 1 25.11 382 SER B CA 1
ATOM 6108 C C . SER B 1 382 ? 24.703 -4.27 21.016 1 25.11 382 SER B C 1
ATOM 6110 O O . SER B 1 382 ? 23.828 -5.137 20.859 1 25.11 382 SER B O 1
ATOM 6112 N N . THR B 1 383 ? 25.75 -4.715 20.547 1 25.3 383 THR B N 1
ATOM 6113 C CA . THR B 1 383 ? 26.344 -6 20.906 1 25.3 383 THR B CA 1
ATOM 6114 C C . THR B 1 383 ? 26.328 -6.215 22.406 1 25.3 383 THR B C 1
ATOM 6116 O O . THR B 1 383 ? 27.031 -5.52 23.156 1 25.3 383 THR B O 1
ATOM 6119 N N . GLY B 1 384 ? 25.234 -6.496 23.109 1 23.34 384 GLY B N 1
ATOM 6120 C CA . GLY B 1 384 ? 25.484 -7.195 24.359 1 23.34 384 GLY B CA 1
ATOM 6121 C C . GLY B 1 384 ? 26.562 -8.258 24.234 1 23.34 384 GLY B C 1
ATOM 6122 O O . GLY B 1 384 ? 26.906 -8.672 23.125 1 23.34 384 GLY B O 1
ATOM 6123 N N . ARG B 1 385 ? 27.312 -8.656 25.422 1 22.98 385 ARG B N 1
ATOM 6124 C CA . ARG B 1 385 ? 28.312 -9.68 25.703 1 22.98 385 ARG B CA 1
ATOM 6125 C C . ARG B 1 385 ? 27.938 -11 25.047 1 22.98 385 ARG B C 1
ATOM 6127 O O . ARG B 1 385 ? 26.922 -11.609 25.391 1 22.98 385 ARG B O 1
ATOM 6134 N N . LEU B 1 386 ? 28.188 -11.273 23.875 1 20.78 386 LEU B N 1
ATOM 6135 C CA . LEU B 1 386 ? 28.328 -12.695 23.562 1 20.78 386 LEU B CA 1
ATOM 6136 C C . LEU B 1 386 ? 29.172 -13.398 24.609 1 20.78 386 LEU B C 1
ATOM 6138 O O . LEU B 1 386 ? 30.375 -13.148 24.719 1 20.78 386 LEU B O 1
ATOM 6142 N N . TRP B 1 387 ? 28.641 -13.562 25.938 1 20.06 387 TRP B N 1
ATOM 6143 C CA . TRP B 1 387 ? 29.25 -14.562 26.797 1 20.06 387 TRP B CA 1
ATOM 6144 C C . TRP B 1 387 ? 29.406 -15.891 26.062 1 20.06 387 TRP B C 1
ATOM 6146 O O . TRP B 1 387 ? 28.406 -16.5 25.656 1 20.06 387 TRP B O 1
ATOM 6156 N N . PHE B 1 388 ? 30.297 -15.961 25.156 1 18.11 388 PHE B N 1
ATOM 6157 C CA . PHE B 1 388 ? 30.891 -17.266 24.891 1 18.11 388 PHE B CA 1
ATOM 6158 C C . PHE B 1 388 ? 31.219 -17.969 26.203 1 18.11 388 PHE B C 1
ATOM 6160 O O . PHE B 1 388 ? 32.062 -17.516 26.969 1 18.11 388 PHE B O 1
ATOM 6167 N N . ASN B 1 389 ? 30.172 -18.438 27.047 1 18.28 389 ASN B N 1
ATOM 6168 C CA . ASN B 1 389 ? 30.578 -19.625 27.781 1 18.28 389 ASN B CA 1
ATOM 6169 C C . ASN B 1 389 ? 30.922 -20.781 26.844 1 18.28 389 ASN B C 1
ATOM 6171 O O . ASN B 1 389 ? 30.25 -20.984 25.828 1 18.28 389 ASN B O 1
#

Sequence (778 aa):
MALQLSFSSHSCLHANVIAGCNGSKPSSSKFVMALTLPSSKARGVENRIRWKQMTPEKLELFKSLEGWAEENVLTFLKPVEESWQPQDLLPDAASPDERFLARITEIRERAAGIPDEYYVCLVGNMITEEALPTYQTVFNTFDGIADESGMSPSPWARWTRSWSAEENRHGDLLNKYLYLSGRLDMRQIEKTIQYLIAAGMNIGTDNNPYCGLIYTSFQERATFISHGNTARHAKGHGDLALAKICGLIAADEKRHEFAYTKVVEKLFEVDPDTTMLALADMMRRKIAMPAAFMFDGLDRELFPHYSAVAQNVGIYTTKDYADNVEFFVKRWDVGNITSGLSSRGGRRKSTSVGWLIGSGRWTRGRRRRTTPQLLSLLVGYSTGRLWFNMALQLSFSSHSCLHANVIAGCNGSKPSSSKFVMALTLPSSKARGVENRIRWKQMTPEKLELFKSLEGWAEENVLTFLKPVEESWQPQDLLPDAASPDERFLARITEIRERAAGIPDEYYVCLVGNMITEEALPTYQTVFNTFDGIADESGMSPSPWARWTRSWSAEENRHGDLLNKYLYLSGRLDMRQIEKTIQYLIAAGMNIGTDNNPYCGLIYTSFQERATFISHGNTARHAKGHGDLALAKICGLIAADEKRHEFAYTKVVEKLFEVDPDTTMLALADMMRRKIAMPAAFMFDGLDRELFPHYSAVAQNVGIYTTKDYADNVEFFVKRWDVGNITSGLSSRGGRRKSTSVGWLIGSGRWTRGRRRRTTPQLLSLLVGYSTGRLWFN

Organism: Iris pallida (NCBI:txid29817)

Solvent-accessible surface area (backbone atoms only — not comparable to full-atom values): 42333 Å² total; per-residue (Å²): 129,55,61,62,88,67,79,83,79,78,86,82,80,70,82,70,81,69,71,84,79,72,81,72,82,74,78,79,70,79,71,71,74,66,79,68,62,77,74,69,74,75,65,73,69,71,82,51,76,70,70,64,81,76,50,69,69,57,37,48,49,43,57,67,38,34,67,55,35,49,70,63,38,53,67,62,58,72,57,72,88,76,46,86,46,45,48,79,79,43,67,49,41,45,46,58,66,69,60,30,52,50,46,44,50,50,44,26,57,39,46,69,58,47,63,68,69,59,51,55,45,51,47,52,54,32,50,54,37,62,35,47,39,35,50,42,34,38,52,49,32,16,59,61,43,36,40,75,49,22,51,39,83,48,44,51,23,40,42,54,29,38,51,50,22,57,43,45,44,54,19,55,32,45,51,50,50,50,47,58,30,27,62,44,58,58,51,56,52,50,46,19,44,34,43,29,28,33,56,35,45,66,89,80,38,68,43,39,41,62,35,45,43,51,51,48,25,52,50,25,45,51,48,18,46,27,28,39,37,46,11,53,50,29,44,75,49,64,23,56,66,57,14,48,53,26,39,55,51,15,51,52,26,43,44,52,18,51,37,36,44,51,52,51,44,50,38,45,71,78,41,30,21,64,40,37,44,29,51,31,50,44,61,72,63,35,81,72,60,75,53,68,60,41,34,56,91,76,44,90,55,42,30,62,52,47,50,50,45,22,39,73,73,54,34,56,29,71,65,53,50,52,50,50,53,51,47,50,44,59,73,59,41,52,89,73,64,76,69,68,51,46,75,64,22,50,55,32,44,50,50,48,50,41,49,47,51,55,50,48,55,60,70,61,66,80,78,82,71,62,80,65,60,65,48,28,69,62,40,79,47,78,73,68,82,77,71,76,122,128,52,62,61,88,66,79,83,80,78,87,74,84,68,82,69,81,67,73,83,79,75,82,72,81,73,80,77,70,81,70,72,73,66,80,68,61,76,74,70,74,76,67,68,73,73,83,52,76,70,68,65,83,74,49,69,67,56,38,48,47,44,57,67,39,35,68,55,36,50,70,63,38,53,66,63,58,74,56,72,88,76,46,87,47,43,48,79,79,43,67,49,41,47,46,57,67,68,60,31,52,49,45,44,48,52,44,28,56,39,45,70,57,48,64,66,65,58,50,55,46,50,49,53,54,33,50,56,38,62,36,47,39,34,52,41,34,38,52,50,33,15,59,61,43,36,39,77,48,24,51,38,84,47,44,51,24,40,42,53,31,37,51,49,24,56,42,46,43,54,18,55,33,45,51,51,50,51,46,56,31,28,61,45,60,58,52,59,51,50,46,19,43,34,43,30,29,33,56,36,46,65,90,80,39,67,42,38,41,61,36,45,43,51,51,47,24,52,50,25,44,50,48,17,48,29,27,39,36,45,11,53,51,29,43,74,47,64,24,55,66,56,14,49,54,27,39,54,50,16,51,52,27,43,43,51,18,50,37,35,45,51,52,51,44,50,38,44,71,78,41,30,22,65,37,36,44,29,51,33,51,46,61,70,64,33,81,72,61,75,52,67,59,41,33,58,89,78,44,88,55,42,30,62,53,48,50,50,46,22,40,73,74,55,34,57,30,70,64,53,52,53,49,50,53,52,48,50,43,59,73,60,42,53,87,71,64,76,71,68,49,45,76,67,22,49,55,32,45,52,50,50,49,41,47,47,51,55,49,46,54,59,69,63,66,76,77,82,70,64,79,67,59,63,47,27,70,61,39,81,45,78,72,70,81,77,73,78,122

Nearest PDB structures (foldseek):
  1oq9-assembly1_A-2  TM=9.666E-01  e=1.212E-27  Ricinus communis
  1oq4-assembly1_A  TM=9.749E-01  e=4.027E-27  Ricinus communis
  2uw1-assembly1_B  TM=9.552E-01  e=3.014E-27  Hedera helix
  4v0j-assembly1_C  TM=9.458E-01  e=2.164E-27  Ricinus communis
  2uw1-assembly1_A  TM=9.475E-01  e=2.390E-26  Hedera helix

InterPro domains:
  IPR005067 Fatty acid desaturase, type 2 [PF03405] (57-348)
  IPR005067 Fatty acid desaturase, type 2 [PIRSF000346] (28-350)
  IPR005067 Fatty acid desaturase, type 2 [PTHR31155] (46-349)
  IPR005067 Fatty acid desaturase, type 2 [cd01050] (57-347)
  IPR009078 Ferritin-like superfamily [SSF47240] (53-338)
  IPR012348 Ribonucleotide reductase-like [G3DSA:1.10.620.20] (42-371)

Radius of gyration: 28.01 Å; Cα contacts (8 Å, |Δi|>4): 933; chains: 2; bounding box: 91×65×94 Å